Protein 1G5B (pdb70)

CATH classification: 3.60.21.10

GO terms:
  GO:0005515 protein binding (F, IPI)

Secondary structure (DSSP, 8-state):
--SEEEEEGGG-S-EEEE---TT-HHHHHHHHHHHT--TTT-EEEE-S--SSSSS-HHHHHGGGGSTTEEE---HHHHHHHHHHSTT---HHHHTTTGGGGGGS-HHHHHHHHHHHHHHTT--SEEEEEETTEEEEE-SS---SSB--TT----HHHHHH--HHHHHHHTT-----BTSSEEEE-SS--SS-EEETTEEE----HHHHS---EEEEE--/--SEEEEEGGG-S-EEEE---TT-HHHHHHHHHHHT--TTT-EEEE-S--SSSSS-HHHHHGGGGSTTEEE---HHHHHHHHHTSSS--HHHHHHTTGGGGGGS-HHHHHHHHHHHHHHTT--SEEEEE-SS-EEEEESS---SSB--TT----HHHHHH--HHHHHHHTT-----BTSSEEEE-SS--SS-EEETTEEE----HHHHS---EEEEES---/--SEEEEEGGG-S-EEEE---TT-HHHHHHHHHHTT--TTT-EEEE-S--SSSSS-HHHHHGGGGSTTEEE---HHHHHHHHHTSTTS-HHHHHTTTGGGGGG--HHHHHHHHHHHHHHTT--SEEEEE-SS-EEEEESS---SSB--TT----HHHHHH--HHHHHHHTT-----BTSSEEEE-SS--SS-EEETTEEE----HHHHS---EEEEESTT-

Organism: Escherichia phage lambda (NCBI:txid2681611)

Sequence (661 aa):
MRYYEKIDGSKYRNIWVVGDLHGCYTNLMNKLDTIGFDNKKDLLISVGDLVDRGAENVECLELITFPWFRAVRGNHEQMMIDGLSERGNVNHWLLNGGGWFFNLDYDKEILAKALAHKADELPLIIELVSKDKKYVICHADYPFDEYEFGKPVDHQQVIWNRERISNSQNGIVKEIKGADTFIFGHTPAVKPLKFANQMYIDTGAVFCGNLTLIQVQGAMRYYEKIDGSKYRNIWVVGDLHGCYTNLMNKLDTIGFDNKKDLLISVGDLVDRGAENVECLELITFPWFRAVRGNHEQMMIDGLSERGNVNHWLLNGGGWFFNLDYDKEILAKALAHKADELPLIIELVSKDKKYVICHADYPFDEYEFGKPVDHQQVIWNRERISNSQNGIVKEIKGADTFIFGHTPAVKPLKFANQMYIDTGAVFCGNLTLIQVQGAGAMRYYEKIDGSKYRNIWVVGDLHGCYTNLMNKLDTIGFDNKKDLLISVGDLVDRGAENVECLELITFPWFRAVRGNHEQMMIDGLSERGNVNHWLLNGGGWFFNLDYDKEILAKALAHKADELPLIIELVSKDKKYVICHADYPFDEYEFGKPVDHQQVIWNRERISNSQNGIVKEIKGADTFIFGHTPAVKPLKFANQMYIDTGAVFCGNLTLIQVQGAGA

B-factor: mean 42.73, std 15.5, range [17.34, 100.6]

Structure (mmCIF, N/CA/C/O backbone):
data_1G5B
#
_entry.id   1G5B
#
_cell.length_a   160.400
_cell.length_b   177.300
_cell.length_c   79.100
_cell.angle_alpha   90.00
_cell.angle_beta   90.00
_cell.angle_gamma   90.00
#
_symmetry.space_group_name_H-M   'C 2 2 21'
#
loop_
_entity.id
_entity.type
_entity.pdbx_description
1 polymer 'SERINE/THREONINE PROTEIN PHOSPHATASE'
2 non-polymer 'MANGANESE (II) ION'
3 non-polymer 'MERCURY (II) ION'
4 non-polymer 'SULFATE ION'
5 water water
#
loop_
_atom_site.group_PDB
_atom_site.id
_atom_site.type_symbol
_atom_site.label_atom_id
_atom_site.label_alt_id
_atom_site.label_comp_id
_atom_site.label_asym_id
_atom_site.label_entity_id
_atom_site.label_seq_id
_atom_site.pdbx_PDB_ins_code
_atom_site.Cartn_x
_atom_site.Cartn_y
_atom_site.Cartn_z
_atom_site.occupancy
_atom_site.B_iso_or_equiv
_atom_site.auth_seq_id
_atom_site.auth_comp_id
_atom_site.auth_asym_id
_atom_site.auth_atom_id
_atom_site.pdbx_PDB_model_num
ATOM 1 N N . MET A 1 1 ? 50.625 36.142 16.887 1.00 49.33 1 MET A N 1
ATOM 2 C CA . MET A 1 1 ? 51.549 37.260 17.228 1.00 45.64 1 MET A CA 1
ATOM 3 C C . MET A 1 1 ? 51.931 37.207 18.697 1.00 42.39 1 MET A C 1
ATOM 4 O O . MET A 1 1 ? 51.306 36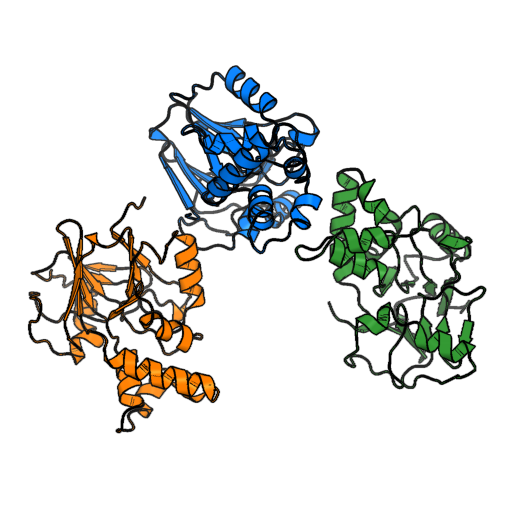.509 19.483 1.00 41.52 1 MET A O 1
ATOM 9 N N . ARG A 1 2 ? 52.961 37.956 19.058 1.00 42.45 2 ARG A N 1
ATOM 10 C CA . ARG A 1 2 ? 53.422 38.016 20.435 1.00 41.53 2 ARG A CA 1
ATOM 11 C C . ARG A 1 2 ? 53.239 39.436 20.960 1.00 36.72 2 ARG A C 1
ATOM 12 O O . ARG A 1 2 ? 53.511 40.407 20.257 1.00 37.73 2 ARG A O 1
ATOM 20 N N . TYR A 1 3 ? 52.769 39.549 22.195 1.00 33.55 3 TYR A N 1
ATOM 21 C CA . TYR A 1 3 ? 52.528 40.846 22.813 1.00 32.84 3 TYR A CA 1
ATOM 22 C C . TYR A 1 3 ? 53.776 41.708 22.904 1.00 36.27 3 TYR A C 1
ATOM 23 O O . TYR A 1 3 ? 53.745 42.905 22.593 1.00 36.27 3 TYR A O 1
ATOM 32 N N . TYR A 1 4 ? 54.874 41.103 23.341 1.00 32.08 4 TYR A N 1
ATOM 33 C CA . TYR A 1 4 ? 56.124 41.833 23.470 1.00 32.03 4 TYR A CA 1
ATOM 34 C C . TYR A 1 4 ? 57.084 41.421 22.371 1.00 34.02 4 TYR A C 1
ATOM 35 O O . TYR A 1 4 ? 57.070 40.282 21.914 1.00 37.91 4 TYR A O 1
ATOM 44 N N . GLU A 1 5 ? 57.926 42.359 21.961 1.00 39.77 5 GLU A N 1
ATOM 45 C CA . GLU A 1 5 ? 58.912 42.114 20.920 1.00 41.91 5 GLU A CA 1
ATOM 46 C C . GLU A 1 5 ? 60.159 42.899 21.297 1.00 42.89 5 GLU A C 1
ATOM 47 O O . GLU A 1 5 ? 60.087 44.101 21.577 1.00 41.89 5 GLU A O 1
ATOM 53 N N . LYS A 1 6 ? 61.300 42.218 21.322 1.00 37.28 6 LYS A N 1
ATOM 54 C CA . LYS A 1 6 ? 62.551 42.873 21.666 1.00 36.75 6 LYS A CA 1
ATOM 55 C C . LYS A 1 6 ? 63.308 43.270 20.417 1.00 36.21 6 LYS A C 1
ATOM 56 O O . LYS A 1 6 ? 63.274 42.568 19.411 1.00 37.19 6 LYS A O 1
ATOM 62 N N . ILE A 1 7 ? 63.986 44.407 20.486 1.00 40.11 7 ILE A N 1
ATOM 63 C CA . ILE A 1 7 ? 64.794 44.878 19.371 1.00 43.47 7 ILE A CA 1
ATOM 64 C C . ILE A 1 7 ? 66.188 45.208 19.893 1.00 44.80 7 ILE A C 1
ATOM 65 O O . ILE A 1 7 ? 66.344 45.973 20.850 1.00 43.75 7 ILE A O 1
ATOM 70 N N . ASP A 1 8 ? 67.196 44.611 19.264 1.00 50.44 8 ASP A N 1
ATOM 71 C CA . ASP A 1 8 ? 68.587 44.832 19.643 1.00 51.18 8 ASP A CA 1
ATOM 72 C C . ASP A 1 8 ? 69.111 46.055 18.892 1.00 49.77 8 ASP A C 1
ATOM 73 O O . ASP A 1 8 ? 69.465 45.968 17.716 1.00 46.48 8 ASP A O 1
ATOM 78 N N . GLY A 1 9 ? 69.162 47.188 19.584 1.00 49.63 9 GLY A N 1
ATOM 79 C CA . GLY A 1 9 ? 69.618 48.419 18.966 1.00 53.21 9 GLY A CA 1
ATOM 80 C C . GLY A 1 9 ? 71.007 48.398 18.357 1.00 56.22 9 GLY A C 1
ATOM 81 O O . GLY A 1 9 ? 71.283 49.151 17.421 1.00 54.27 9 GLY A O 1
ATOM 82 N N . SER A 1 10 ? 71.886 47.545 18.874 1.00 63.28 10 SER A N 1
ATOM 83 C CA . SER A 1 10 ? 73.252 47.473 18.363 1.00 64.49 10 SER A CA 1
ATOM 84 C C . SER A 1 10 ? 73.304 46.978 16.926 1.00 62.87 10 SER A C 1
ATOM 85 O O . SER A 1 10 ? 74.363 46.979 16.306 1.00 65.09 10 SER A O 1
ATOM 88 N N . LYS A 1 11 ? 72.161 46.557 16.396 1.00 55.16 11 LYS A N 1
ATOM 89 C CA . LYS A 1 11 ? 72.102 46.065 15.026 1.00 54.26 11 LYS A CA 1
ATOM 90 C C . LYS A 1 11 ? 71.846 47.163 14.000 1.00 51.96 11 LYS A C 1
ATOM 91 O O . LYS A 1 11 ? 71.798 46.896 12.798 1.00 50.02 11 LYS A O 1
ATOM 97 N N . TYR A 1 12 ? 71.682 48.395 14.470 1.00 55.95 12 TYR A N 1
ATOM 98 C CA . TYR A 1 12 ? 71.430 49.517 13.569 1.00 55.36 12 TYR A CA 1
ATOM 99 C C . TYR A 1 12 ? 72.269 50.714 13.959 1.00 54.82 12 TYR A C 1
ATOM 100 O O . TYR A 1 12 ? 72.777 50.791 15.077 1.00 56.03 12 TYR A O 1
ATOM 109 N N . ARG A 1 13 ? 72.394 51.654 13.029 1.00 52.58 13 ARG A N 1
ATOM 110 C CA . ARG A 1 13 ? 73.150 52.874 13.264 1.00 50.87 13 ARG A CA 1
ATOM 111 C C . ARG A 1 13 ? 72.254 53.813 14.070 1.00 51.60 13 ARG A C 1
ATOM 112 O O . ARG A 1 13 ? 72.364 53.899 15.295 1.00 52.54 13 ARG A O 1
ATOM 120 N N . ASN A 1 14 ? 71.356 54.508 13.375 1.00 54.33 14 ASN A N 1
ATOM 121 C CA . ASN A 1 14 ? 70.434 55.432 14.029 1.00 54.10 14 ASN A CA 1
ATOM 122 C C . ASN A 1 14 ? 69.050 54.812 14.198 1.00 51.99 14 ASN A C 1
ATOM 123 O O . ASN A 1 14 ? 68.596 54.034 13.356 1.00 48.97 14 ASN A O 1
ATOM 128 N N . ILE A 1 15 ? 68.385 55.161 15.292 1.00 47.65 15 ILE A N 1
ATOM 129 C CA . ILE A 1 15 ? 67.045 54.660 15.553 1.00 47.15 15 ILE A CA 1
ATOM 130 C C . ILE A 1 15 ? 66.134 55.822 15.940 1.00 44.33 15 ILE A C 1
ATOM 131 O O . ILE A 1 15 ? 66.477 56.635 16.795 1.00 39.98 15 ILE A O 1
ATOM 136 N N . TRP A 1 16 ? 64.979 55.897 15.287 1.00 48.62 16 TRP A N 1
ATOM 137 C CA . TRP A 1 16 ? 64.005 56.951 15.551 1.00 47.40 16 TRP A CA 1
ATOM 138 C C . TRP A 1 16 ? 62.643 56.358 15.899 1.00 44.55 16 TRP A C 1
ATOM 139 O O . TRP A 1 16 ? 62.354 55.208 15.569 1.00 44.37 16 TRP A O 1
ATOM 150 N N . VAL A 1 17 ? 61.810 57.157 16.557 1.00 37.17 17 VAL A N 1
ATOM 151 C CA . VAL A 1 17 ? 60.462 56.742 16.918 1.00 37.74 17 VAL A CA 1
ATOM 152 C C . VAL A 1 17 ? 59.521 57.850 16.443 1.00 39.33 17 VAL A C 1
ATOM 153 O O . VAL A 1 17 ? 59.724 59.026 16.755 1.00 41.60 17 VAL A O 1
ATOM 157 N N . VAL A 1 18 ? 58.500 57.476 15.682 1.00 38.26 18 VAL A N 1
ATOM 158 C CA . VAL A 1 18 ? 57.548 58.447 15.154 1.00 33.98 18 VAL A CA 1
ATOM 159 C C . VAL A 1 18 ? 56.165 58.303 15.795 1.00 34.46 18 VAL A C 1
ATOM 160 O O . VAL A 1 18 ? 55.745 57.197 16.142 1.00 34.20 18 VAL A O 1
ATOM 164 N N . GLY A 1 19 ? 55.468 59.429 15.954 1.00 35.87 19 GLY A N 1
ATOM 165 C CA . GLY A 1 19 ? 54.133 59.415 16.531 1.00 32.96 19 GLY A CA 1
ATOM 166 C C . GLY A 1 19 ? 53.067 58.975 15.532 1.00 30.96 19 GLY A C 1
ATOM 167 O O . GLY A 1 19 ? 53.385 58.583 14.408 1.00 31.04 19 GLY A O 1
ATOM 168 N N . ASP A 1 20 ? 51.802 59.047 15.940 1.00 30.63 20 ASP A N 1
ATOM 169 C CA . ASP A 1 20 ? 50.669 58.641 15.105 1.00 32.21 20 ASP A CA 1
ATOM 170 C C . ASP A 1 20 ? 50.760 59.182 13.684 1.00 31.63 20 ASP A C 1
ATOM 171 O O . ASP A 1 20 ? 50.886 60.387 13.478 1.00 32.91 20 ASP A O 1
ATOM 176 N N . LEU A 1 21 ? 50.696 58.282 12.706 1.00 32.75 21 LEU A N 1
ATOM 177 C CA . LEU A 1 21 ? 50.799 58.666 11.300 1.00 35.17 21 LEU A CA 1
ATOM 178 C C . LEU A 1 21 ? 49.484 58.972 10.587 1.00 34.72 21 LEU A C 1
ATOM 179 O O . LEU A 1 21 ? 49.420 59.900 9.781 1.00 35.64 21 LEU A O 1
ATOM 184 N N . HIS A 1 22 ? 48.451 58.185 10.870 1.00 31.29 22 HIS A N 1
ATOM 185 C CA . HIS A 1 22 ? 47.136 58.370 10.260 1.00 30.56 22 HIS A CA 1
ATOM 186 C C . HIS A 1 22 ? 47.189 58.806 8.799 1.00 33.53 22 HIS A C 1
ATOM 187 O O . HIS A 1 22 ? 46.718 59.892 8.449 1.00 30.88 22 HIS A O 1
ATOM 194 N N . GLY A 1 23 ? 47.773 57.955 7.957 1.00 32.22 23 GLY A N 1
ATOM 195 C CA . GLY A 1 23 ? 47.859 58.235 6.536 1.00 32.83 23 GLY A CA 1
ATOM 196 C C . GLY A 1 23 ? 48.719 59.406 6.098 1.00 35.00 23 GLY A C 1
ATOM 197 O O . GLY A 1 23 ? 48.587 59.873 4.966 1.00 34.76 23 GLY A O 1
ATOM 198 N N . CYS A 1 24 ? 49.594 59.894 6.971 1.00 37.12 24 CYS A N 1
ATOM 199 C CA . CYS A 1 24 ? 50.457 61.012 6.597 1.00 38.16 24 CYS A CA 1
ATOM 200 C C . CYS A 1 24 ? 51.797 60.491 6.060 1.00 39.10 24 CYS A C 1
ATOM 201 O O . CYS A 1 24 ? 52.869 60.819 6.571 1.00 36.36 24 CYS A O 1
ATOM 204 N N . TYR A 1 25 ? 51.704 59.678 5.010 1.00 37.85 25 TYR A N 1
ATOM 205 C CA . TYR A 1 25 ? 52.856 59.055 4.363 1.00 37.66 25 TYR A CA 1
ATOM 206 C C . TYR A 1 25 ? 53.855 60.044 3.764 1.00 40.87 25 TYR A C 1
ATOM 207 O O . TYR A 1 25 ? 55.046 59.989 4.067 1.00 39.59 25 TYR A O 1
ATOM 216 N N . THR A 1 26 ? 53.374 60.937 2.904 1.00 39.91 26 THR A N 1
ATOM 217 C CA . THR A 1 26 ? 54.248 61.918 2.274 1.00 41.12 26 THR A CA 1
ATOM 218 C C . THR A 1 26 ? 54.998 62.743 3.319 1.00 41.32 26 THR A C 1
ATOM 219 O O . THR A 1 26 ? 56.191 63.018 3.166 1.00 40.23 26 THR A O 1
ATOM 223 N N . ASN A 1 27 ? 54.295 63.125 4.382 1.00 40.43 27 ASN A N 1
ATOM 224 C CA . ASN A 1 27 ? 54.883 63.909 5.467 1.00 37.58 27 ASN A CA 1
ATOM 225 C C . ASN A 1 27 ? 56.074 63.133 6.045 1.00 40.87 27 ASN A C 1
ATOM 226 O O . ASN A 1 27 ? 57.156 63.688 6.235 1.00 37.22 27 ASN A O 1
ATOM 231 N N . LEU A 1 28 ? 55.861 61.843 6.306 1.00 39.56 28 LEU A N 1
ATOM 232 C CA . LEU A 1 28 ? 56.893 60.970 6.871 1.00 41.79 28 LEU A CA 1
ATOM 233 C C . LEU A 1 28 ? 58.108 60.857 5.956 1.00 40.33 28 LEU A C 1
ATOM 234 O O . LEU A 1 28 ? 59.235 61.108 6.373 1.00 39.79 28 LEU A O 1
ATOM 239 N N . MET A 1 29 ? 57.871 60.465 4.711 1.00 39.15 29 MET A N 1
ATOM 240 C CA . MET A 1 29 ? 58.953 60.296 3.757 1.00 44.88 29 MET A CA 1
ATOM 241 C C . MET A 1 29 ? 59.836 61.534 3.624 1.00 46.56 29 MET A C 1
ATOM 242 O O . MET A 1 29 ? 61.059 61.416 3.535 1.00 47.80 29 MET A O 1
ATOM 247 N N . ASN A 1 30 ? 59.233 62.717 3.624 1.00 44.53 30 ASN A N 1
ATOM 248 C CA . ASN A 1 30 ? 60.020 63.940 3.513 1.00 49.70 30 ASN A CA 1
ATOM 249 C C . ASN A 1 30 ? 60.874 64.137 4.756 1.00 49.32 30 ASN A C 1
ATOM 250 O O . ASN A 1 30 ? 62.008 64.601 4.665 1.00 50.46 30 ASN A O 1
ATOM 255 N N . LYS A 1 31 ? 60.327 63.784 5.915 1.00 51.15 31 LYS A N 1
ATOM 256 C CA . LYS A 1 31 ? 61.053 63.917 7.172 1.00 52.45 31 LYS A CA 1
ATOM 257 C C . LYS A 1 31 ? 62.277 63.013 7.148 1.00 53.06 31 LYS A C 1
ATOM 258 O O . LYS A 1 31 ? 63.393 63.467 7.394 1.00 53.52 31 LYS A O 1
ATOM 264 N N . LEU A 1 32 ? 62.065 61.734 6.850 1.00 55.33 32 LEU A N 1
ATOM 265 C CA . LEU A 1 32 ? 63.166 60.774 6.796 1.00 56.97 32 LEU A CA 1
ATOM 266 C C . LEU A 1 32 ? 64.261 61.283 5.868 1.00 59.34 32 LEU A C 1
ATOM 267 O O . LEU A 1 32 ? 65.450 61.198 6.175 1.00 58.36 32 LEU A O 1
ATOM 272 N N . ASP A 1 33 ? 63.840 61.811 4.726 1.00 61.52 33 ASP A N 1
ATOM 273 C CA . ASP A 1 33 ? 64.759 62.340 3.735 1.00 63.79 33 ASP A CA 1
ATOM 274 C C . ASP A 1 33 ? 65.501 63.541 4.313 1.00 62.20 33 ASP A C 1
ATOM 275 O O . ASP A 1 33 ? 66.690 63.727 4.068 1.00 62.19 33 ASP A O 1
ATOM 280 N N . THR A 1 34 ? 64.788 64.341 5.096 1.00 58.53 34 THR A N 1
ATOM 281 C CA . THR A 1 34 ? 65.351 65.531 5.718 1.00 57.87 34 THR A CA 1
ATOM 282 C C . THR A 1 34 ? 66.345 65.215 6.833 1.00 58.10 34 THR A C 1
ATOM 283 O O . THR A 1 34 ? 67.317 65.946 7.025 1.00 61.58 34 THR A O 1
ATOM 287 N N . ILE A 1 35 ? 66.107 64.135 7.570 1.00 53.64 35 ILE A N 1
ATOM 288 C CA . ILE A 1 35 ? 67.001 63.771 8.663 1.00 52.62 35 ILE A CA 1
ATOM 289 C C . ILE A 1 35 ? 68.140 62.855 8.218 1.00 53.77 35 ILE A C 1
ATOM 290 O O . ILE A 1 35 ? 68.979 62.458 9.027 1.00 54.44 35 ILE A O 1
ATOM 295 N N . GLY A 1 36 ? 68.167 62.525 6.932 1.00 56.03 36 GLY A N 1
ATOM 296 C CA . GLY A 1 36 ? 69.220 61.674 6.410 1.00 55.70 36 GLY A CA 1
ATOM 297 C C . GLY A 1 36 ? 69.045 60.200 6.718 1.00 57.19 36 GLY A C 1
ATOM 298 O O . GLY A 1 36 ? 70.009 59.431 6.701 1.00 55.57 36 GLY A O 1
ATOM 299 N N . PHE A 1 37 ? 67.812 59.799 6.997 1.00 48.53 37 PHE A N 1
ATOM 300 C CA . PHE A 1 37 ? 67.529 58.408 7.307 1.00 47.26 37 PHE A CA 1
ATOM 301 C C . PHE A 1 37 ? 67.972 57.481 6.174 1.00 47.31 37 PHE A C 1
ATOM 302 O O . PHE A 1 37 ? 67.661 57.709 5.006 1.00 48.20 37 PHE A O 1
ATOM 310 N N . ASP A 1 38 ? 68.714 56.439 6.532 1.00 48.95 38 ASP A N 1
ATOM 311 C CA . ASP A 1 38 ? 69.198 55.456 5.566 1.00 50.67 38 ASP A CA 1
ATOM 312 C C . ASP A 1 38 ? 68.557 54.120 5.941 1.00 50.05 38 ASP A C 1
ATOM 313 O O . ASP A 1 38 ? 68.913 53.522 6.956 1.00 50.73 38 ASP A O 1
ATOM 318 N N . ASN A 1 39 ? 67.618 53.655 5.124 1.00 52.36 39 ASN A N 1
ATOM 319 C CA . ASN A 1 39 ? 66.913 52.410 5.420 1.00 56.74 39 ASN A CA 1
ATOM 320 C C . ASN A 1 39 ? 67.781 51.161 5.362 1.00 58.05 39 ASN A C 1
ATOM 321 O O . ASN A 1 39 ? 67.332 50.064 5.702 1.00 57.26 39 ASN A O 1
ATOM 326 N N . LYS A 1 40 ? 69.024 51.326 4.932 1.00 64.71 40 LYS A N 1
ATOM 327 C CA . LYS A 1 40 ? 69.940 50.201 4.857 1.00 63.75 40 LYS A CA 1
ATOM 328 C C . LYS A 1 40 ? 70.760 50.131 6.139 1.00 62.46 40 LYS A C 1
ATOM 329 O O . LYS A 1 40 ? 71.455 49.151 6.383 1.00 65.01 40 LYS A O 1
ATOM 335 N N . LYS A 1 41 ? 70.665 51.169 6.962 1.00 54.20 41 LYS A N 1
ATOM 336 C CA . LYS A 1 41 ? 71.417 51.209 8.209 1.00 54.52 41 LYS A CA 1
ATOM 337 C C . LYS A 1 41 ? 70.557 51.540 9.425 1.00 53.90 41 LYS A C 1
ATOM 338 O O . LYS A 1 41 ? 70.705 50.926 10.484 1.00 53.69 41 LYS A O 1
ATOM 344 N N . ASP A 1 42 ? 69.659 52.510 9.271 1.00 50.64 42 ASP A N 1
ATOM 345 C CA . ASP A 1 42 ? 68.812 52.945 10.375 1.00 48.24 42 ASP A CA 1
ATOM 346 C C . ASP A 1 42 ? 67.522 52.159 10.588 1.00 44.94 42 ASP A C 1
ATOM 347 O O . ASP A 1 42 ? 67.144 51.315 9.779 1.00 42.20 42 ASP A O 1
ATOM 352 N N . LEU A 1 43 ? 66.852 52.457 11.697 1.00 46.32 43 LEU A N 1
ATOM 353 C CA . LEU A 1 43 ? 65.614 51.788 12.062 1.00 45.24 43 LEU A CA 1
ATOM 354 C C . LEU A 1 43 ? 64.580 52.809 12.536 1.00 44.40 43 LEU A C 1
ATOM 355 O O . LEU A 1 43 ? 64.902 53.726 13.292 1.00 43.05 43 LEU A O 1
ATOM 360 N N . LEU A 1 44 ? 63.341 52.645 12.078 1.00 41.94 44 LEU A N 1
ATOM 361 C CA . LEU A 1 44 ? 62.247 53.527 12.468 1.00 39.02 44 LEU A CA 1
ATOM 362 C C . LEU A 1 44 ? 61.204 52.727 13.242 1.00 37.73 44 LEU A C 1
ATOM 363 O O . LEU A 1 44 ? 60.672 51.734 12.738 1.00 39.35 44 LEU A O 1
ATOM 368 N N . ILE A 1 45 ? 60.929 53.155 14.468 1.00 36.82 45 ILE A N 1
ATOM 369 C CA . ILE A 1 45 ? 59.939 52.500 15.315 1.00 35.84 45 ILE A CA 1
ATOM 370 C C . ILE A 1 45 ? 58.683 53.381 15.359 1.00 37.08 45 ILE A C 1
ATOM 371 O O . ILE A 1 45 ? 58.768 54.599 15.532 1.00 34.17 45 ILE A O 1
ATOM 376 N N . SER A 1 46 ? 57.524 52.754 15.190 1.00 35.13 46 SER A N 1
ATOM 377 C CA . SER A 1 46 ? 56.250 53.467 15.179 1.00 35.37 46 SER A CA 1
ATOM 378 C C . SER A 1 46 ? 55.343 53.085 16.335 1.00 34.63 46 SER A C 1
ATOM 379 O O . SER A 1 46 ? 55.253 51.907 16.697 1.00 35.50 46 SER A O 1
ATOM 382 N N . VAL A 1 47 ? 54.659 54.084 16.894 1.00 35.12 47 VAL A N 1
ATOM 383 C CA . VAL A 1 47 ? 53.742 53.874 18.012 1.00 32.27 47 VAL A CA 1
ATOM 384 C C . VAL A 1 47 ? 52.377 53.363 17.552 1.00 32.69 47 VAL A C 1
ATOM 385 O O . VAL A 1 47 ? 51.478 53.152 18.365 1.00 32.89 47 VAL A O 1
ATOM 389 N N . GLY A 1 48 ? 52.214 53.162 16.252 1.00 32.59 48 GLY A N 1
ATOM 390 C CA . GLY A 1 48 ? 50.939 52.675 15.758 1.00 34.26 48 GLY A CA 1
ATOM 391 C C . GLY A 1 48 ? 50.015 53.772 15.248 1.00 33.74 48 GLY A C 1
ATOM 392 O O . GLY A 1 48 ? 50.415 54.938 15.159 1.00 30.69 48 GLY A O 1
ATOM 393 N N . ASP A 1 49 ? 48.771 53.399 14.942 1.00 32.78 49 ASP A N 1
ATOM 394 C CA . ASP A 1 49 ? 47.775 54.324 14.394 1.00 30.70 49 ASP A CA 1
ATOM 395 C C . ASP A 1 49 ? 48.294 54.826 13.055 1.00 30.96 49 ASP A C 1
ATOM 396 O O . ASP A 1 49 ? 48.462 56.029 12.825 1.00 32.90 49 ASP A O 1
ATOM 401 N N . LEU A 1 50 ? 48.550 53.866 12.175 1.00 27.79 50 LEU A N 1
ATOM 402 C CA . LEU A 1 50 ? 49.066 54.126 10.841 1.00 29.57 50 LEU A CA 1
ATOM 403 C C . LEU A 1 50 ? 47.973 54.564 9.871 1.00 30.10 50 LEU A C 1
ATOM 404 O O . LEU A 1 50 ? 48.250 55.256 8.887 1.00 27.35 50 LEU A O 1
ATOM 409 N N . VAL A 1 51 ? 46.735 54.160 10.151 1.00 25.10 51 VAL A N 1
ATOM 410 C CA . VAL A 1 51 ? 45.625 54.471 9.264 1.00 29.14 51 VAL A CA 1
ATOM 411 C C . VAL A 1 51 ? 44.456 55.239 9.881 1.00 28.84 51 VAL A C 1
ATOM 412 O O . VAL A 1 51 ? 44.424 55.494 11.089 1.00 26.45 51 VAL A O 1
ATOM 416 N N . ASP A 1 52 ? 43.507 55.602 9.015 1.00 32.29 52 ASP A N 1
ATOM 417 C CA . ASP A 1 52 ? 42.288 56.330 9.378 1.00 31.10 52 ASP A CA 1
ATOM 418 C C . ASP A 1 52 ? 42.434 57.850 9.436 1.00 33.28 52 ASP A C 1
ATOM 419 O O . ASP A 1 52 ? 43.485 58.373 9.821 1.00 30.70 52 ASP A O 1
ATOM 424 N N . ARG A 1 53 ? 41.353 58.540 9.061 1.00 33.61 53 ARG A N 1
ATOM 425 C CA . ARG A 1 53 ? 41.269 60.002 9.054 1.00 31.38 53 ARG A CA 1
ATOM 426 C C . ARG A 1 53 ? 42.149 60.696 8.011 1.00 35.10 53 ARG A C 1
ATOM 427 O O . ARG A 1 53 ? 41.746 61.711 7.430 1.00 35.08 53 ARG A O 1
ATOM 435 N N . GLY A 1 54 ? 43.343 60.152 7.785 1.00 31.90 54 GLY A N 1
ATOM 436 C CA . GLY A 1 54 ? 44.274 60.727 6.827 1.00 31.37 54 GLY A CA 1
ATOM 437 C C . GLY A 1 54 ? 44.028 60.333 5.383 1.00 33.47 54 GLY A C 1
ATOM 438 O O . GLY A 1 54 ? 43.039 59.673 5.070 1.00 37.18 54 GLY A O 1
ATOM 439 N N . ALA A 1 55 ? 44.946 60.712 4.499 1.00 35.34 55 ALA A N 1
ATOM 440 C CA . ALA A 1 55 ? 44.798 60.434 3.069 1.00 34.06 55 ALA A CA 1
ATOM 441 C C . ALA A 1 55 ? 45.527 59.220 2.482 1.00 33.79 55 ALA A C 1
ATOM 442 O O . ALA A 1 55 ? 44.943 58.465 1.709 1.00 38.43 55 ALA A O 1
ATOM 444 N N . GLU A 1 56 ? 46.792 59.027 2.840 1.00 36.73 56 GLU A N 1
ATOM 445 C CA . GLU A 1 56 ? 47.579 57.916 2.292 1.00 36.37 56 GLU A CA 1
ATOM 446 C C . GLU A 1 56 ? 47.662 56.736 3.262 1.00 35.54 56 GLU A C 1
ATOM 447 O O . GLU A 1 56 ? 48.736 56.386 3.753 1.00 33.44 56 GLU A O 1
ATOM 453 N N . ASN A 1 57 ? 46.515 56.113 3.501 1.00 32.36 57 ASN A N 1
ATOM 454 C CA . ASN A 1 57 ? 46.406 55.001 4.438 1.00 33.59 57 ASN A CA 1
ATOM 455 C C . ASN A 1 57 ? 47.092 53.713 4.011 1.00 32.90 57 ASN A C 1
ATOM 456 O O . ASN A 1 57 ? 47.817 53.108 4.798 1.00 32.22 57 ASN A O 1
ATOM 461 N N . VAL A 1 58 ? 46.859 53.282 2.778 1.00 32.23 58 VAL A N 1
ATOM 462 C CA . VAL A 1 58 ? 47.484 52.055 2.300 1.00 35.18 58 VAL A CA 1
ATOM 463 C C . VAL A 1 58 ? 49.002 52.213 2.284 1.00 35.93 58 VAL A C 1
ATOM 464 O O . VAL A 1 58 ? 49.731 51.290 2.649 1.00 35.94 58 VAL A O 1
ATOM 468 N N . GLU A 1 59 ? 49.475 53.387 1.877 1.00 38.24 59 GLU A N 1
ATOM 469 C CA . GLU A 1 59 ? 50.908 53.640 1.815 1.00 39.62 59 GLU A CA 1
ATOM 470 C C . GLU A 1 59 ? 51.549 53.573 3.193 1.00 40.70 59 GLU A C 1
ATOM 471 O O . GLU A 1 59 ? 52.671 53.085 3.336 1.00 41.75 59 GLU A O 1
ATOM 477 N N . CYS A 1 60 ? 50.836 54.053 4.208 1.00 34.43 60 CYS A N 1
ATOM 478 C CA . CYS A 1 60 ? 51.352 54.015 5.572 1.00 34.14 60 CYS A CA 1
ATOM 479 C C . CYS A 1 60 ? 51.285 52.604 6.155 1.00 34.43 60 CYS A C 1
ATOM 480 O O . CYS A 1 60 ? 52.228 52.147 6.801 1.00 33.17 60 CYS A O 1
ATOM 483 N N . LEU A 1 61 ? 50.170 51.915 5.931 1.00 33.61 61 LEU A N 1
ATOM 484 C CA . LEU A 1 61 ? 50.007 50.571 6.464 1.00 35.99 61 LEU A CA 1
ATOM 485 C C . LEU A 1 61 ? 51.056 49.635 5.875 1.00 37.97 61 LEU A C 1
ATOM 486 O O . LEU A 1 61 ? 51.556 48.739 6.553 1.00 37.93 61 LEU A O 1
ATOM 491 N N . GLU A 1 62 ? 51.393 49.866 4.611 1.00 36.02 62 GLU A N 1
ATOM 492 C CA . GLU A 1 62 ? 52.365 49.043 3.913 1.00 35.64 62 GLU A CA 1
ATOM 493 C C . GLU A 1 62 ? 53.767 49.111 4.523 1.00 35.03 62 GLU A C 1
ATOM 494 O O . GLU A 1 62 ? 54.571 48.206 4.329 1.00 36.90 62 GLU A O 1
ATOM 500 N N . LEU A 1 63 ? 54.059 50.176 5.262 1.00 36.13 63 LEU A N 1
ATOM 501 C CA . LEU A 1 63 ? 55.369 50.329 5.889 1.00 38.71 63 LEU A CA 1
ATOM 502 C C . LEU A 1 63 ? 55.736 49.159 6.802 1.00 40.33 63 LEU A C 1
ATOM 503 O O . LEU A 1 63 ? 56.917 48.913 7.063 1.00 42.17 63 LEU A O 1
ATOM 508 N N . ILE A 1 64 ? 54.734 48.439 7.291 1.00 38.49 64 ILE A N 1
ATOM 509 C CA . ILE A 1 64 ? 54.998 47.323 8.186 1.00 37.50 64 ILE A CA 1
ATOM 510 C C . ILE A 1 64 ? 55.629 46.144 7.458 1.00 40.24 64 ILE A C 1
ATOM 511 O O . ILE A 1 64 ? 56.060 45.181 8.089 1.00 38.59 64 ILE A O 1
ATOM 516 N N . THR A 1 65 ? 55.685 46.216 6.132 1.00 40.40 65 THR A N 1
ATOM 517 C CA . THR A 1 65 ? 56.291 45.137 5.362 1.00 43.72 65 THR A CA 1
ATOM 518 C C . THR A 1 65 ? 57.784 45.393 5.154 1.00 43.59 65 THR A C 1
ATOM 519 O O . THR A 1 65 ? 58.500 44.543 4.630 1.00 41.87 65 THR A O 1
ATOM 523 N N . PHE A 1 66 ? 58.253 46.564 5.570 1.00 41.03 66 PHE A N 1
ATOM 524 C CA . PHE A 1 66 ? 59.662 46.905 5.411 1.00 42.59 66 PHE A CA 1
ATOM 525 C C . PHE A 1 66 ? 60.472 46.621 6.673 1.00 43.90 66 PHE A C 1
ATOM 526 O O . PHE A 1 66 ? 60.081 46.998 7.779 1.00 43.46 66 PHE A O 1
ATOM 534 N N . PRO A 1 67 ? 61.628 45.955 6.516 1.00 45.18 67 PRO A N 1
ATOM 535 C CA . PRO A 1 67 ? 62.521 45.598 7.622 1.00 41.13 67 PRO A CA 1
ATOM 536 C C . PRO A 1 67 ? 62.885 46.774 8.517 1.00 38.61 67 PRO A C 1
ATOM 537 O O . PRO A 1 67 ? 62.915 46.646 9.739 1.00 42.11 67 PRO A O 1
ATOM 541 N N . TRP A 1 68 ? 63.158 47.922 7.905 1.00 38.61 68 TRP A N 1
ATOM 542 C CA . TRP A 1 68 ? 63.542 49.114 8.655 1.00 40.04 68 TRP A CA 1
ATOM 543 C C . TRP A 1 68 ? 62.413 49.791 9.435 1.00 39.62 68 TRP A C 1
ATOM 544 O O . TRP A 1 68 ? 62.664 50.723 10.205 1.00 38.95 68 TRP A O 1
ATOM 555 N N . PHE A 1 69 ? 61.179 49.326 9.239 1.00 42.21 69 PHE A N 1
ATOM 556 C CA . PHE A 1 69 ? 60.015 49.904 9.921 1.00 39.52 69 PHE A CA 1
ATOM 557 C C . PHE A 1 69 ? 59.463 48.921 10.945 1.00 38.15 69 PHE A C 1
ATOM 558 O O . PHE A 1 69 ? 58.950 47.863 10.588 1.00 36.20 69 PHE A O 1
ATOM 566 N N . ARG A 1 70 ? 59.556 49.279 12.217 1.00 36.47 70 ARG A N 1
ATOM 567 C CA . ARG A 1 70 ? 59.077 48.406 13.277 1.00 38.53 70 ARG A CA 1
ATOM 568 C C . ARG A 1 70 ? 57.970 49.100 14.059 1.00 38.28 70 ARG A C 1
ATOM 569 O O . ARG A 1 70 ? 58.219 50.048 14.808 1.00 37.17 70 ARG A O 1
ATOM 577 N N . ALA A 1 71 ? 56.745 48.619 13.895 1.00 32.73 71 ALA A N 1
ATOM 578 C CA . ALA A 1 71 ? 55.625 49.239 14.575 1.00 32.74 71 ALA A CA 1
ATOM 579 C C . ALA A 1 71 ? 54.940 48.376 15.599 1.00 31.99 71 ALA A C 1
ATOM 580 O O . ALA A 1 71 ? 55.020 47.148 15.585 1.00 32.89 71 ALA A O 1
ATOM 582 N N . VAL A 1 72 ? 54.262 49.056 16.504 1.00 32.41 72 VAL A N 1
ATOM 583 C CA . VAL A 1 72 ? 53.475 48.399 17.516 1.00 33.22 72 VAL A CA 1
ATOM 584 C C . VAL A 1 72 ? 52.053 48.734 17.033 1.00 33.59 72 VAL A C 1
ATOM 585 O O . VAL A 1 72 ? 51.847 49.784 16.426 1.00 29.50 72 VAL A O 1
ATOM 589 N N . ARG A 1 73 ? 51.082 47.853 17.256 1.00 32.35 73 ARG A N 1
ATOM 590 C CA . ARG A 1 73 ? 49.727 48.136 16.798 1.00 32.83 73 ARG A CA 1
ATOM 591 C C . ARG A 1 73 ? 49.054 49.219 17.638 1.00 35.53 73 ARG A C 1
ATOM 592 O O . ARG A 1 73 ? 49.289 49.318 18.848 1.00 35.97 73 ARG A O 1
ATOM 600 N N . GLY A 1 74 ? 48.225 50.032 16.984 1.00 33.25 74 GLY A N 1
ATOM 601 C CA . GLY A 1 74 ? 47.498 51.085 17.675 1.00 30.08 74 GLY A CA 1
ATOM 602 C C . GLY A 1 74 ? 46.032 50.692 17.767 1.00 29.56 74 GLY A C 1
ATOM 603 O O . GLY A 1 74 ? 45.645 49.671 17.203 1.00 29.28 74 GLY A O 1
ATOM 604 N N . ASN A 1 75 ? 45.206 51.472 18.467 1.00 30.71 75 ASN A N 1
ATOM 605 C CA . ASN A 1 75 ? 43.796 51.112 18.558 1.00 26.89 75 ASN A CA 1
ATOM 606 C C . ASN A 1 75 ? 43.112 51.181 17.188 1.00 27.85 75 ASN A C 1
ATOM 607 O O . ASN A 1 75 ? 42.123 50.493 16.944 1.00 29.59 75 ASN A O 1
ATOM 612 N N . HIS A 1 76 ? 43.656 51.977 16.275 1.00 26.83 76 HIS A N 1
ATOM 613 C CA . HIS A 1 76 ? 43.068 52.062 14.951 1.00 28.60 76 HIS A CA 1
ATOM 614 C C . HIS A 1 76 ? 43.361 50.785 14.166 1.00 29.53 76 HIS A C 1
ATOM 615 O O . HIS A 1 76 ? 42.502 50.301 13.434 1.00 29.88 76 HIS A O 1
ATOM 622 N N . GLU A 1 77 ? 44.558 50.221 14.318 1.00 26.42 77 GLU A N 1
ATOM 623 C CA . GLU A 1 77 ? 44.855 48.969 13.621 1.00 29.04 77 GLU A CA 1
ATOM 624 C C . GLU A 1 77 ? 43.897 47.901 14.151 1.00 28.42 77 GLU A C 1
ATOM 625 O O . GLU A 1 77 ? 43.365 47.088 13.392 1.00 28.99 77 GLU A O 1
ATOM 631 N N . GLN A 1 78 ? 43.671 47.913 15.461 1.00 27.94 78 GLN A N 1
ATOM 632 C CA . GLN A 1 78 ? 42.779 46.928 16.064 1.00 30.86 78 GLN A CA 1
ATOM 633 C C . GLN A 1 78 ? 41.350 47.075 15.546 1.00 30.36 78 GLN A C 1
ATOM 634 O O . GLN A 1 78 ? 40.687 46.075 15.259 1.00 31.33 78 GLN A O 1
ATOM 640 N N . MET A 1 79 ? 40.866 48.311 15.432 1.00 27.12 79 MET A N 1
ATOM 641 C CA . MET A 1 79 ? 39.503 48.527 14.938 1.00 26.77 79 MET A CA 1
ATOM 642 C C . MET A 1 79 ? 39.383 48.066 13.491 1.00 26.95 79 MET A C 1
ATOM 643 O O . MET A 1 79 ? 38.352 47.523 13.088 1.00 28.77 79 MET A O 1
ATOM 648 N N . MET A 1 80 ? 40.433 48.287 12.707 1.00 24.30 80 MET A N 1
ATOM 649 C CA . MET A 1 80 ? 40.430 47.861 11.316 1.00 25.51 80 MET A CA 1
ATOM 650 C C . MET A 1 80 ? 40.393 46.334 11.271 1.00 27.39 80 MET A C 1
ATOM 651 O O . MET A 1 80 ? 39.568 45.737 10.581 1.00 28.04 80 MET A O 1
ATOM 656 N N . ILE A 1 81 ? 41.289 45.703 12.020 1.00 30.13 81 ILE A N 1
ATOM 657 C CA . ILE A 1 81 ? 41.345 44.249 12.061 1.00 31.06 81 ILE A CA 1
ATOM 658 C C . ILE A 1 81 ? 40.006 43.662 12.521 1.00 31.80 81 ILE A C 1
ATOM 659 O O . ILE A 1 81 ? 39.449 42.795 11.853 1.00 32.79 81 ILE A O 1
ATOM 664 N N . ASP A 1 82 ? 39.472 44.140 13.641 1.00 29.76 82 ASP A N 1
ATOM 665 C CA . ASP A 1 82 ? 38.196 43.609 14.121 1.00 33.00 82 ASP A CA 1
ATOM 666 C C . ASP A 1 82 ? 37.093 43.870 13.112 1.00 34.40 82 ASP A C 1
ATOM 667 O O . ASP A 1 82 ? 36.236 43.018 12.878 1.00 33.41 82 ASP A O 1
ATOM 672 N N . GLY A 1 83 ? 37.120 45.054 12.511 1.00 36.17 83 GLY A N 1
ATOM 673 C CA . GLY A 1 83 ? 36.100 45.408 11.543 1.00 38.62 83 GLY A CA 1
ATOM 674 C C . GLY A 1 83 ? 36.093 44.502 10.330 1.00 42.15 83 GLY A C 1
ATOM 675 O O . GLY A 1 83 ? 35.030 44.137 9.825 1.00 42.73 83 GLY A O 1
ATOM 676 N N . LEU A 1 84 ? 37.278 44.141 9.852 1.00 37.65 84 LEU A N 1
ATO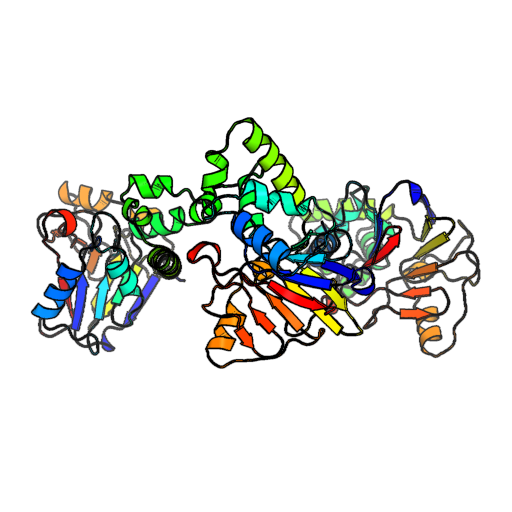M 677 C CA . LEU A 1 84 ? 37.383 43.275 8.689 1.00 36.09 84 LEU A CA 1
ATOM 678 C C . LEU A 1 84 ? 37.243 41.804 9.060 1.00 38.03 84 LEU A C 1
ATOM 679 O O . LEU A 1 84 ? 37.112 40.959 8.181 1.00 40.51 84 LEU A O 1
ATOM 684 N N . SER A 1 85 ? 37.259 41.497 10.353 1.00 34.13 85 SER A N 1
ATOM 685 C CA . SER A 1 85 ? 37.152 40.106 10.786 1.00 43.67 85 SER A CA 1
ATOM 686 C C . SER A 1 85 ? 35.812 39.500 10.383 1.00 47.87 85 SER A C 1
ATOM 687 O O . SER A 1 85 ? 34.779 40.167 10.399 1.00 47.71 85 SER A O 1
ATOM 690 N N . GLU A 1 86 ? 35.849 38.221 10.029 1.00 71.72 86 GLU A N 1
ATOM 691 C CA . GLU A 1 86 ? 34.672 37.480 9.591 1.00 80.19 86 GLU A CA 1
ATOM 692 C C . GLU A 1 86 ? 33.415 37.730 10.427 1.00 81.64 86 GLU A C 1
ATOM 693 O O . GLU A 1 86 ? 32.302 37.733 9.900 1.00 81.97 86 GLU A O 1
ATOM 699 N N . ARG A 1 87 ? 33.592 37.941 11.727 1.00 76.99 87 ARG A N 1
ATOM 700 C CA . ARG A 1 87 ? 32.461 38.185 12.618 1.00 78.39 87 ARG A CA 1
ATOM 701 C C . ARG A 1 87 ? 32.579 39.572 13.247 1.00 75.77 87 ARG A C 1
ATOM 702 O O . ARG A 1 87 ? 32.015 39.832 14.312 1.00 76.17 87 ARG A O 1
ATOM 710 N N . GLY A 1 88 ? 33.305 40.461 12.574 1.00 67.30 88 GLY A N 1
ATOM 711 C CA . GLY A 1 88 ? 33.509 41.801 13.092 1.00 62.35 88 GLY A CA 1
ATOM 712 C C . GLY A 1 88 ? 32.499 42.848 12.667 1.00 55.28 88 GLY A C 1
ATOM 713 O O . GLY A 1 88 ? 31.807 42.700 11.660 1.00 54.60 88 GLY A O 1
ATOM 714 N N . ASN A 1 89 ? 32.433 43.921 13.449 1.00 50.05 89 ASN A N 1
ATOM 715 C CA . ASN A 1 89 ? 31.519 45.026 13.192 1.00 43.11 89 ASN A CA 1
ATOM 716 C C . ASN A 1 89 ? 32.340 46.273 12.845 1.00 39.41 89 ASN A C 1
ATOM 717 O O . ASN A 1 89 ? 33.173 46.722 13.636 1.00 40.05 89 ASN A O 1
ATOM 722 N N . VAL A 1 90 ? 32.105 46.818 11.655 1.00 30.18 90 VAL A N 1
ATOM 723 C CA . VAL A 1 90 ? 32.826 47.995 11.185 1.00 34.48 90 VAL A CA 1
ATOM 724 C C . VAL A 1 90 ? 32.375 49.321 11.801 1.00 36.43 90 VAL A C 1
ATOM 725 O O . VAL A 1 90 ? 33.065 50.338 11.665 1.00 33.28 90 VAL A O 1
ATOM 729 N N . ASN A 1 91 ? 31.225 49.303 12.473 1.00 42.31 91 ASN A N 1
ATOM 730 C CA . ASN A 1 91 ? 30.652 50.498 13.103 1.00 41.05 91 ASN A CA 1
ATOM 731 C C . ASN A 1 91 ? 31.703 51.387 13.762 1.00 37.54 91 ASN A C 1
ATOM 732 O O . ASN A 1 91 ? 31.939 52.523 13.350 1.00 34.82 91 ASN A O 1
ATOM 737 N N . HIS A 1 92 ? 32.325 50.844 14.797 1.00 35.72 92 HIS A N 1
ATOM 738 C CA . HIS A 1 92 ? 33.344 51.538 15.561 1.00 32.19 92 HIS A CA 1
ATOM 739 C C . HIS A 1 92 ? 34.452 52.080 14.673 1.00 32.16 92 HIS A C 1
ATOM 740 O O . HIS A 1 92 ? 34.902 53.217 14.840 1.00 30.50 92 HIS A O 1
ATOM 747 N N . TRP A 1 93 ? 34.902 51.256 13.734 1.00 30.75 93 TRP A N 1
ATOM 748 C CA . TRP A 1 93 ? 35.967 51.656 12.825 1.00 29.62 93 TRP A CA 1
ATOM 749 C C . TRP A 1 93 ? 35.534 52.834 11.945 1.00 25.13 93 TRP A C 1
ATOM 750 O O . TRP A 1 93 ? 36.281 53.798 11.782 1.00 23.31 93 TRP A O 1
ATOM 761 N N . LEU A 1 94 ? 34.329 52.765 11.391 1.00 24.17 94 LEU A N 1
ATOM 762 C CA . LEU A 1 94 ? 33.832 53.858 10.554 1.00 28.55 94 LEU A CA 1
ATOM 763 C C . LEU A 1 94 ? 33.665 55.148 11.363 1.00 28.90 94 LEU A C 1
ATOM 764 O O . LEU A 1 94 ? 33.847 56.240 10.836 1.00 28.52 94 LEU A O 1
ATOM 769 N N . LEU A 1 95 ? 33.326 55.011 12.644 1.00 27.19 95 LEU A N 1
ATOM 770 C CA . LEU A 1 95 ? 33.156 56.162 13.527 1.00 29.49 95 LEU A CA 1
ATOM 771 C C . LEU A 1 95 ? 34.502 56.750 13.940 1.00 30.78 95 LEU A C 1
ATOM 772 O O . LEU A 1 95 ? 34.564 57.728 14.689 1.00 27.44 95 LEU A O 1
ATOM 777 N N . ASN A 1 96 ? 35.580 56.146 13.457 1.00 29.80 96 ASN A N 1
ATOM 778 C CA . ASN A 1 96 ? 36.912 56.627 13.780 1.00 32.10 96 ASN A CA 1
ATOM 779 C C . ASN A 1 96 ? 37.775 56.885 12.543 1.00 34.09 96 ASN A C 1
ATOM 780 O O . ASN A 1 96 ? 39.009 56.868 12.612 1.00 34.17 96 ASN A O 1
ATOM 785 N N . GLY A 1 97 ? 37.108 57.122 11.413 1.00 27.80 97 GLY A N 1
ATOM 786 C CA . GLY A 1 97 ? 37.801 57.427 10.174 1.00 25.77 97 GLY A CA 1
ATOM 787 C C . GLY A 1 97 ? 38.216 56.275 9.277 1.00 28.03 97 GLY A C 1
ATOM 788 O O . GLY A 1 97 ? 39.090 56.455 8.437 1.00 24.91 97 GLY A O 1
ATOM 789 N N . GLY A 1 98 ? 37.593 55.110 9.437 1.00 30.51 98 GLY A N 1
ATOM 790 C CA . GLY A 1 98 ? 37.946 53.962 8.618 1.00 31.18 98 GLY A CA 1
ATOM 791 C C . GLY A 1 98 ? 37.342 53.962 7.220 1.00 34.31 98 GLY A C 1
ATOM 792 O O . GLY A 1 98 ? 37.607 53.057 6.423 1.00 30.97 98 GLY A O 1
ATOM 793 N N . GLY A 1 99 ? 36.539 54.979 6.915 1.00 30.63 99 GLY A N 1
ATOM 794 C CA . GLY A 1 99 ? 35.902 55.063 5.612 1.00 27.28 99 GLY A CA 1
ATOM 795 C C . GLY A 1 99 ? 36.801 54.921 4.392 1.00 28.70 99 GLY A C 1
ATOM 796 O O . GLY A 1 99 ? 36.353 54.444 3.347 1.00 26.88 99 GLY A O 1
ATOM 797 N N . TRP A 1 100 ? 38.061 55.331 4.507 1.00 27.11 100 TRP A N 1
ATOM 798 C CA . TRP A 1 100 ? 38.988 55.242 3.3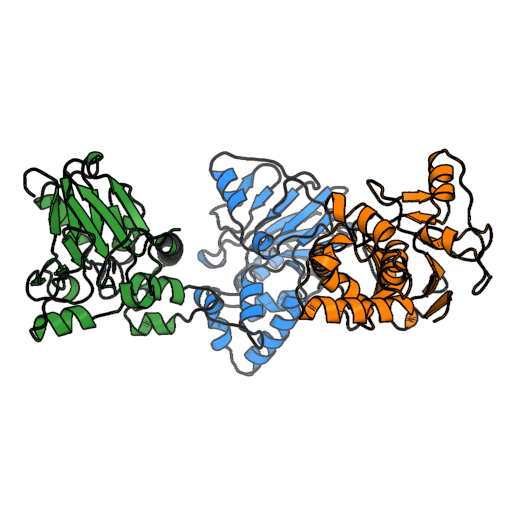77 1.00 30.10 100 TRP A CA 1
ATOM 799 C C . TRP A 1 100 ? 39.027 53.838 2.754 1.00 29.95 100 TRP A C 1
ATOM 800 O O . TRP A 1 100 ? 39.167 53.698 1.537 1.00 27.81 100 TRP A O 1
ATOM 811 N N . PHE A 1 101 ? 38.890 52.810 3.588 1.00 27.71 101 PHE A N 1
ATOM 812 C CA . PHE A 1 101 ? 38.924 51.433 3.111 1.00 30.49 101 PHE A CA 1
ATOM 813 C C . PHE A 1 101 ? 37.821 51.137 2.095 1.00 30.85 101 PHE A C 1
ATOM 814 O O . PHE A 1 101 ? 38.053 50.437 1.112 1.00 30.91 101 PHE A O 1
ATOM 822 N N . PHE A 1 102 ? 36.620 51.656 2.335 1.00 29.73 102 PHE A N 1
ATOM 823 C CA . PHE A 1 102 ? 35.511 51.417 1.419 1.00 29.56 102 PHE A CA 1
ATOM 824 C C . PHE A 1 102 ? 35.474 52.406 0.260 1.00 32.01 102 PHE A C 1
ATOM 825 O O . PHE A 1 102 ? 34.486 52.499 -0.458 1.00 33.71 102 PHE A O 1
ATOM 833 N N . ASN A 1 103 ? 36.569 53.135 0.084 1.00 32.97 103 ASN A N 1
ATOM 834 C CA . ASN A 1 103 ? 36.694 54.104 -0.991 1.00 32.15 103 ASN A CA 1
ATOM 835 C C . ASN A 1 103 ? 37.914 53.803 -1.872 1.00 32.66 103 ASN A C 1
ATOM 836 O O . ASN A 1 103 ? 38.318 54.627 -2.693 1.00 35.02 103 ASN A O 1
ATOM 841 N N . LEU A 1 104 ? 38.482 52.612 -1.704 1.00 25.70 104 LEU A N 1
ATOM 842 C CA . LEU A 1 104 ? 39.658 52.194 -2.469 1.00 29.75 104 LEU A CA 1
ATOM 843 C C . LEU A 1 104 ? 39.268 51.565 -3.793 1.00 29.83 104 LEU A C 1
ATOM 844 O O . LEU A 1 104 ? 38.142 51.093 -3.954 1.00 28.48 104 LEU A O 1
ATOM 849 N N . ASP A 1 105 ? 40.200 51.547 -4.739 1.00 32.79 105 ASP A N 1
ATOM 850 C CA . ASP A 1 105 ? 39.932 50.911 -6.019 1.00 38.38 105 ASP A CA 1
ATOM 851 C C . ASP A 1 105 ? 39.968 49.407 -5.729 1.00 36.40 105 ASP A C 1
ATOM 852 O O . ASP A 1 105 ? 40.440 48.993 -4.669 1.00 31.47 105 ASP A O 1
ATOM 857 N N . TYR A 1 106 ? 39.481 48.596 -6.663 1.00 36.45 106 TYR A N 1
ATOM 858 C CA . TYR A 1 106 ? 39.432 47.148 -6.474 1.00 40.14 106 TYR A CA 1
ATOM 859 C C . TYR A 1 106 ? 40.790 46.535 -6.159 1.00 40.70 106 TYR A C 1
ATOM 860 O O . TYR A 1 106 ? 40.907 45.685 -5.275 1.00 38.35 106 TYR A O 1
ATOM 869 N N . ASP A 1 107 ? 41.807 46.979 -6.886 1.00 44.76 107 ASP A N 1
ATOM 870 C CA . ASP A 1 107 ? 43.167 46.500 -6.698 1.00 47.96 107 ASP A CA 1
ATOM 871 C C . ASP A 1 107 ? 43.611 46.782 -5.269 1.00 46.47 107 ASP A C 1
ATOM 872 O O . ASP A 1 107 ? 43.993 45.871 -4.535 1.00 42.47 107 ASP A O 1
ATOM 877 N N . LYS A 1 108 ? 43.554 48.055 -4.886 1.00 37.90 108 LYS A N 1
ATOM 878 C CA . LYS A 1 108 ? 43.972 48.480 -3.559 1.00 38.96 108 LYS A CA 1
ATOM 879 C C . LYS A 1 108 ? 43.201 47.850 -2.408 1.00 35.03 108 LYS A C 1
ATOM 880 O O . LYS A 1 108 ? 43.773 47.595 -1.348 1.00 32.83 108 LYS A O 1
ATOM 886 N N . GLU A 1 109 ? 41.913 47.599 -2.606 1.00 34.29 109 GLU A N 1
ATOM 887 C CA . GLU A 1 109 ? 41.115 46.991 -1.552 1.00 36.91 109 GLU A CA 1
ATOM 888 C C . GLU A 1 109 ? 41.709 45.627 -1.194 1.00 37.84 109 GLU A C 1
ATOM 889 O O . GLU A 1 109 ? 41.822 45.270 -0.018 1.00 32.35 109 GLU A O 1
ATOM 895 N N . ILE A 1 110 ? 42.081 44.869 -2.221 1.00 42.69 110 ILE A N 1
ATOM 896 C CA . ILE A 1 110 ? 42.676 43.556 -2.027 1.00 44.40 110 ILE A CA 1
ATOM 897 C C . ILE A 1 110 ? 44.000 43.711 -1.284 1.00 43.02 110 ILE A C 1
ATOM 898 O O . ILE A 1 110 ? 44.264 42.999 -0.315 1.00 47.30 110 ILE A O 1
ATOM 903 N N . LEU A 1 111 ? 44.830 44.648 -1.728 1.00 34.24 111 LEU A N 1
ATOM 904 C CA . LEU A 1 111 ? 46.105 44.879 -1.063 1.00 33.76 111 LEU A CA 1
ATOM 905 C C . LEU A 1 111 ? 45.878 45.284 0.398 1.00 34.45 111 LEU A C 1
ATOM 906 O O . LEU A 1 111 ? 46.546 44.778 1.306 1.00 32.05 111 LEU A O 1
ATOM 911 N N . ALA A 1 112 ? 44.930 46.191 0.619 1.00 29.91 112 ALA A N 1
ATOM 912 C CA . ALA A 1 112 ? 44.622 46.662 1.968 1.00 32.01 112 ALA A CA 1
ATOM 913 C C . ALA A 1 112 ? 44.198 45.506 2.854 1.00 29.47 112 ALA A C 1
ATOM 914 O O . ALA A 1 112 ? 44.595 45.428 4.010 1.00 31.10 112 ALA A O 1
ATOM 916 N N . LYS A 1 113 ? 43.393 44.606 2.305 1.00 34.88 113 LYS A N 1
ATOM 917 C CA . LYS A 1 113 ? 42.911 43.462 3.064 1.00 36.54 113 LYS A CA 1
ATOM 918 C C . LYS A 1 113 ? 44.064 42.526 3.460 1.00 38.32 113 LYS A C 1
ATOM 919 O O . LYS A 1 113 ? 44.077 41.979 4.563 1.00 38.40 113 LYS A O 1
ATOM 925 N N . ALA A 1 114 ? 45.035 42.344 2.571 1.00 33.30 114 ALA A N 1
ATOM 926 C CA . ALA A 1 114 ? 46.175 41.486 2.890 1.00 33.46 114 ALA A CA 1
ATOM 927 C C . ALA A 1 114 ? 47.055 42.158 3.951 1.00 35.95 114 ALA A C 1
ATOM 928 O O . ALA A 1 114 ? 47.577 41.496 4.854 1.00 36.54 114 ALA A O 1
ATOM 930 N N . LEU A 1 115 ? 47.215 43.475 3.845 1.00 31.72 115 LEU A N 1
ATOM 931 C CA . LEU A 1 115 ? 48.033 44.216 4.799 1.00 30.35 115 LEU A CA 1
ATOM 932 C C . LEU A 1 115 ? 47.401 44.243 6.180 1.00 29.46 115 LEU A C 1
ATOM 933 O O . LEU A 1 115 ? 48.102 44.303 7.184 1.00 31.18 115 LEU A O 1
ATOM 938 N N . ALA A 1 116 ? 46.075 44.213 6.232 1.00 31.60 116 ALA A N 1
ATOM 939 C CA . ALA A 1 116 ? 45.379 44.224 7.510 1.00 33.36 116 ALA A CA 1
ATOM 940 C C . ALA A 1 116 ? 45.696 42.909 8.215 1.00 36.08 116 ALA A C 1
ATOM 941 O O . ALA A 1 116 ? 45.849 42.860 9.439 1.00 30.81 116 ALA A O 1
ATOM 943 N N . HIS A 1 117 ? 45.801 41.842 7.430 1.00 38.83 117 HIS A N 1
ATOM 944 C CA . HIS A 1 117 ? 46.107 40.535 7.991 1.00 43.69 117 HIS A CA 1
ATOM 945 C C . HIS A 1 117 ? 47.494 40.573 8.624 1.00 39.54 117 HIS A C 1
ATOM 946 O O . HIS A 1 117 ? 47.703 40.029 9.706 1.00 40.15 117 HIS A O 1
ATOM 953 N N . LYS A 1 118 ? 48.435 41.228 7.952 1.00 39.39 118 LYS A N 1
ATOM 954 C CA . LYS A 1 118 ? 49.795 41.339 8.471 1.00 40.01 118 LYS A CA 1
ATOM 955 C C . LYS A 1 118 ? 49.837 42.232 9.706 1.00 40.06 118 LYS A C 1
ATOM 956 O O . LYS A 1 118 ? 50.654 42.026 10.607 1.00 40.79 118 LYS A O 1
ATOM 962 N N . ALA A 1 119 ? 48.950 43.222 9.752 1.00 34.32 119 ALA A N 1
ATOM 963 C CA . ALA A 1 119 ? 48.898 44.128 10.892 1.00 31.20 119 ALA A CA 1
ATOM 964 C C . ALA A 1 119 ? 48.524 43.341 12.147 1.00 28.31 119 ALA A C 1
ATOM 965 O O . ALA A 1 119 ? 48.930 43.691 13.256 1.00 28.04 119 ALA A O 1
ATOM 967 N N . ASP A 1 120 ? 47.753 42.274 11.970 1.00 27.82 120 ASP A N 1
ATOM 968 C CA . ASP A 1 120 ? 47.346 41.452 13.106 1.00 33.87 120 ASP A CA 1
ATOM 969 C C . ASP A 1 120 ? 48.534 40.650 13.656 1.00 36.28 120 ASP A C 1
ATOM 970 O O . ASP A 1 120 ? 48.399 39.915 14.633 1.00 34.88 120 ASP A O 1
ATOM 975 N N . GLU A 1 121 ? 49.697 40.795 13.025 1.00 35.19 121 GLU A N 1
ATOM 976 C CA . GLU A 1 121 ? 50.896 40.110 13.495 1.00 37.84 121 GLU A CA 1
ATOM 977 C C . GLU A 1 121 ? 51.739 41.084 14.308 1.00 37.38 121 GLU A C 1
ATOM 978 O O . GLU A 1 121 ? 52.749 40.702 14.894 1.00 36.99 121 GLU A O 1
ATOM 984 N N . LEU A 1 122 ? 51.317 42.346 14.341 1.00 29.88 122 LEU A N 1
ATOM 985 C CA . LEU A 1 122 ? 52.044 43.374 15.079 1.00 32.39 122 LEU A CA 1
ATOM 986 C C . LEU A 1 122 ? 51.958 43.185 16.587 1.00 31.29 122 LEU A C 1
ATOM 987 O O . LEU A 1 122 ? 50.917 42.797 17.119 1.00 30.89 122 LEU A O 1
ATOM 992 N N . PRO A 1 123 ? 53.064 43.458 17.294 1.00 33.24 123 PRO A N 1
ATOM 993 C CA . PRO A 1 123 ? 53.111 43.326 18.752 1.00 33.66 123 PRO A CA 1
ATOM 994 C C . PRO A 1 123 ? 52.402 44.510 19.404 1.00 35.64 123 PRO A C 1
ATOM 995 O O . PRO A 1 123 ? 52.086 45.500 18.739 1.00 37.51 123 PRO A O 1
ATOM 999 N N . LEU A 1 124 ? 52.156 44.398 20.702 1.00 33.56 124 LEU A N 1
ATOM 1000 C CA . LEU A 1 124 ? 51.515 45.462 21.461 1.00 34.14 124 LEU A CA 1
ATOM 1001 C C . LEU A 1 124 ? 52.568 46.316 22.140 1.00 34.37 124 LEU A C 1
ATOM 1002 O O . LEU A 1 124 ? 52.346 47.502 22.409 1.00 31.30 124 LEU A O 1
ATOM 1007 N N . ILE A 1 125 ? 53.727 45.714 22.396 1.00 29.24 125 ILE A N 1
ATOM 1008 C CA . ILE A 1 125 ? 54.805 46.411 23.078 1.00 30.35 125 ILE A CA 1
ATOM 1009 C C . ILE A 1 125 ? 56.166 46.114 22.462 1.00 31.78 125 ILE A C 1
ATOM 1010 O O . ILE A 1 125 ? 56.460 44.979 22.097 1.00 34.60 125 ILE A O 1
ATOM 1015 N N . ILE A 1 126 ? 56.996 47.141 22.341 1.00 34.61 126 ILE A N 1
ATOM 1016 C CA . ILE A 1 126 ? 58.330 46.960 21.794 1.00 35.77 126 ILE A CA 1
ATOM 1017 C C . ILE A 1 126 ? 59.389 47.382 22.806 1.00 40.36 126 ILE A C 1
ATOM 1018 O O . ILE A 1 126 ? 59.359 48.507 23.318 1.00 41.22 126 ILE A O 1
ATOM 1023 N N . GLU A 1 127 ? 60.312 46.469 23.102 1.00 40.50 127 GLU A N 1
ATOM 1024 C CA . GLU A 1 127 ? 61.397 46.755 24.036 1.00 41.22 127 GLU A CA 1
ATOM 1025 C C . GLU A 1 127 ? 62.655 46.952 23.209 1.00 41.91 127 GLU A C 1
ATOM 1026 O O . GLU A 1 127 ? 63.090 46.047 22.496 1.00 41.01 127 GLU A O 1
ATOM 1032 N N . LEU A 1 128 ? 63.234 48.141 23.304 1.00 41.22 128 LEU A N 1
ATOM 1033 C CA . LEU A 1 128 ? 64.431 48.459 22.545 1.00 44.81 128 LEU A CA 1
ATOM 1034 C C . LEU A 1 128 ? 65.596 48.721 23.481 1.00 46.61 128 LEU A C 1
ATOM 1035 O O . LEU A 1 128 ? 65.550 49.627 24.310 1.00 47.14 128 LEU A O 1
ATOM 1040 N N . VAL A 1 129 ? 66.630 47.899 23.364 1.00 47.36 129 VAL A N 1
ATOM 1041 C CA . VAL A 1 129 ? 67.819 48.058 24.188 1.00 48.44 129 VAL A CA 1
ATOM 1042 C C . VAL A 1 129 ? 68.834 48.824 23.365 1.00 49.16 129 VAL A C 1
ATOM 1043 O O . VAL A 1 129 ? 69.190 48.411 22.261 1.00 47.18 129 VAL A O 1
ATOM 1047 N N . SER A 1 130 ? 69.286 49.950 23.903 1.00 57.14 130 SER A N 1
ATOM 1048 C CA . SER A 1 130 ? 70.250 50.790 23.212 1.00 62.50 130 SER A CA 1
ATOM 1049 C C . SER A 1 130 ? 71.285 51.338 24.181 1.00 68.20 130 SER A C 1
ATOM 1050 O O . SER A 1 130 ? 70.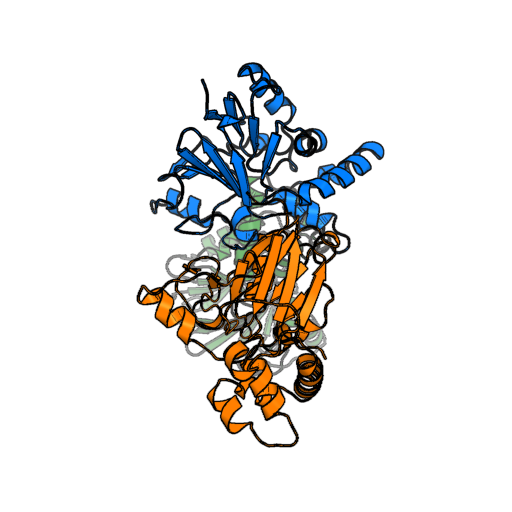948 52.057 25.120 1.00 67.86 130 SER A O 1
ATOM 1053 N N . LYS A 1 131 ? 72.545 50.988 23.948 1.00 84.23 131 LYS A N 1
ATOM 1054 C CA . LYS A 1 131 ? 73.644 51.453 24.787 1.00 88.27 131 LYS A CA 1
ATOM 1055 C C . LYS A 1 131 ? 73.341 51.354 26.281 1.00 88.33 131 LYS A C 1
ATOM 1056 O O . LYS A 1 131 ? 73.396 52.353 27.003 1.00 89.12 131 LYS A O 1
ATOM 1062 N N . ASP A 1 132 ? 73.023 50.147 26.739 1.00 75.71 132 ASP A N 1
ATOM 1063 C CA . ASP A 1 132 ? 72.724 49.920 28.150 1.00 78.14 132 ASP A CA 1
ATOM 1064 C C . ASP A 1 132 ? 71.525 50.750 28.615 1.00 75.57 132 ASP A C 1
ATOM 1065 O O . ASP A 1 132 ? 71.365 51.022 29.806 1.00 76.43 132 ASP A O 1
ATOM 1070 N N . LYS A 1 133 ? 70.688 51.152 27.665 1.00 76.31 133 LYS A N 1
ATOM 1071 C CA . LYS A 1 133 ? 69.495 51.938 27.965 1.00 71.03 133 LYS A CA 1
ATOM 1072 C C . LYS A 1 133 ? 68.298 51.160 27.419 1.00 66.33 133 LYS A C 1
ATOM 1073 O O . LYS A 1 133 ? 68.348 50.643 26.303 1.00 65.44 133 LYS A O 1
ATOM 1079 N N . LYS A 1 134 ? 67.229 51.065 28.203 1.00 59.79 134 LYS A N 1
ATOM 1080 C CA . LYS A 1 134 ? 66.049 50.332 27.765 1.00 55.61 134 LYS A CA 1
ATOM 1081 C C . LYS A 1 134 ? 64.838 51.233 27.526 1.00 52.98 134 LYS A C 1
ATOM 1082 O O . LYS A 1 134 ? 64.403 51.971 28.414 1.00 49.00 134 LYS A O 1
ATOM 1088 N N . TYR A 1 135 ? 64.306 51.159 26.309 1.00 48.08 135 TYR A N 1
ATOM 1089 C CA . TYR A 1 135 ? 63.149 51.949 25.906 1.00 45.19 135 TYR A CA 1
ATOM 1090 C C . TYR A 1 135 ? 61.948 51.052 25.611 1.00 43.80 135 TYR A C 1
ATOM 1091 O O . TYR A 1 135 ? 62.067 50.050 24.904 1.00 43.89 135 TYR A O 1
ATOM 1100 N N . VAL A 1 136 ? 60.790 51.425 26.147 1.00 44.51 136 VAL A N 1
ATOM 1101 C CA . VAL A 1 136 ? 59.561 50.669 25.931 1.00 44.05 136 VAL A CA 1
ATOM 1102 C C . VAL A 1 136 ? 58.571 51.508 25.113 1.00 43.44 136 VAL A C 1
ATOM 1103 O O . VAL A 1 136 ? 58.256 52.642 25.475 1.00 41.87 136 VAL A O 1
ATOM 1107 N N . ILE A 1 137 ? 58.094 50.947 24.005 1.00 40.99 137 ILE A N 1
ATOM 1108 C CA . ILE A 1 137 ? 57.147 51.644 23.143 1.00 39.43 137 ILE A CA 1
ATOM 1109 C C . ILE A 1 137 ? 55.787 50.944 23.105 1.00 38.86 137 ILE A C 1
ATOM 1110 O O . ILE A 1 137 ? 55.706 49.748 22.826 1.00 37.25 137 ILE A O 1
ATOM 1115 N N . CYS A 1 138 ? 54.732 51.704 23.398 1.00 37.01 138 CYS A N 1
ATOM 1116 C CA . CYS A 1 138 ? 53.344 51.218 23.384 1.00 36.41 138 CYS A CA 1
ATOM 1117 C C . CYS A 1 138 ? 52.530 52.321 22.718 1.00 34.58 138 CYS A C 1
ATOM 1118 O O . CYS A 1 138 ? 52.954 53.478 22.706 1.00 31.50 138 CYS A O 1
ATOM 1121 N N . HIS A 1 139 ? 51.363 51.989 22.177 1.00 33.51 139 HIS A N 1
ATOM 1122 C CA . HIS A 1 139 ? 50.566 53.024 21.536 1.00 32.40 139 HIS A CA 1
ATOM 1123 C C . HIS A 1 139 ? 49.997 54.053 22.520 1.00 32.54 139 HIS A C 1
ATOM 1124 O O . HIS A 1 139 ? 50.210 55.253 22.358 1.00 32.48 139 HIS A O 1
ATOM 1131 N N . ALA A 1 140 ? 49.284 53.590 23.543 1.00 29.34 140 ALA A N 1
ATOM 1132 C CA . ALA A 1 140 ? 48.682 54.508 24.502 1.00 34.46 140 ALA A CA 1
ATOM 1133 C C . ALA A 1 140 ? 49.325 54.501 25.880 1.00 36.68 140 ALA A C 1
ATOM 1134 O O . ALA A 1 140 ? 49.519 55.560 26.478 1.00 36.00 140 ALA A O 1
ATOM 1136 N N . ASP A 1 141 ? 49.659 53.318 26.388 1.00 41.87 141 ASP A N 1
ATOM 1137 C CA . ASP A 1 141 ? 50.232 53.236 27.722 1.00 41.99 141 ASP A CA 1
ATOM 1138 C C . ASP A 1 141 ? 50.633 51.813 28.111 1.00 44.64 141 ASP A C 1
ATOM 1139 O O . ASP A 1 141 ? 50.248 50.839 27.460 1.00 41.95 141 ASP A O 1
ATOM 1144 N N . TYR A 1 142 ? 51.444 51.715 29.161 1.00 43.15 142 TYR A N 1
ATOM 1145 C CA . TYR A 1 142 ? 51.851 50.433 29.717 1.00 42.46 142 TYR A CA 1
ATOM 1146 C C . TYR A 1 142 ? 51.166 50.520 31.076 1.00 44.40 142 TYR A C 1
ATOM 1147 O O . TYR A 1 142 ? 51.674 51.154 31.997 1.00 45.89 142 TYR A O 1
ATOM 1156 N N . PRO A 1 143 ? 49.993 49.890 31.209 1.00 43.36 143 PRO A N 1
ATOM 1157 C CA . PRO A 1 143 ? 49.173 49.875 32.422 1.00 45.08 143 PRO A CA 1
ATOM 1158 C C . PRO A 1 143 ? 49.715 49.266 33.710 1.00 46.63 143 PRO A C 1
ATOM 1159 O O . PRO A 1 143 ? 48.956 48.663 34.461 1.00 48.83 143 PRO A O 1
ATOM 1163 N N . PHE A 1 144 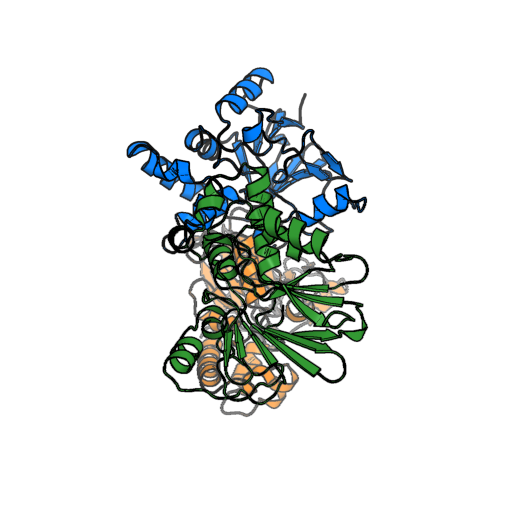? 51.007 49.434 33.981 1.00 52.66 144 PHE A N 1
ATOM 1164 C CA . PHE A 1 144 ? 51.607 48.897 35.205 1.00 54.80 144 PHE A CA 1
ATOM 1165 C C . PHE A 1 144 ? 52.603 49.870 35.820 1.00 57.56 144 PHE A C 1
ATOM 1166 O O . PHE A 1 144 ? 53.241 50.648 35.107 1.00 59.10 144 PHE A O 1
ATOM 1174 N N . ASP A 1 145 ? 52.739 49.817 37.144 1.00 52.83 145 ASP A N 1
ATOM 1175 C CA . ASP A 1 145 ? 53.691 50.676 37.846 1.00 54.21 145 ASP A CA 1
ATOM 1176 C C . ASP A 1 145 ? 55.093 50.171 37.527 1.00 53.64 145 ASP A C 1
ATOM 1177 O O . ASP A 1 145 ? 56.067 50.927 37.543 1.00 53.07 145 ASP A O 1
ATOM 1182 N N . GLU A 1 146 ? 55.182 48.878 37.235 1.00 55.06 146 GLU A N 1
ATOM 1183 C CA . GLU A 1 146 ? 56.455 48.259 36.905 1.00 56.93 146 GLU A CA 1
ATOM 1184 C C . GLU A 1 146 ? 56.383 47.453 35.611 1.00 52.46 146 GLU A C 1
ATOM 1185 O O . GLU A 1 146 ? 55.467 46.655 35.395 1.00 48.88 146 GLU A O 1
ATOM 1191 N N . TYR A 1 147 ? 57.365 47.685 34.752 1.00 49.02 147 TYR A N 1
ATOM 1192 C CA . TYR A 1 147 ? 57.458 47.010 33.470 1.00 44.04 147 TYR A CA 1
ATOM 1193 C C . TYR A 1 147 ? 58.196 45.681 33.588 1.00 46.11 147 TYR A C 1
ATOM 1194 O O . TYR A 1 147 ? 59.227 45.587 34.258 1.00 45.32 147 TYR A O 1
ATOM 1203 N N . GLU A 1 148 ? 57.668 44.658 32.927 1.00 48.92 148 GLU A N 1
ATOM 1204 C CA . GLU A 1 148 ? 58.296 43.345 32.924 1.00 47.05 148 GLU A CA 1
ATOM 1205 C C . GLU A 1 148 ? 58.002 42.647 31.605 1.00 44.77 148 GLU A C 1
ATOM 1206 O O . GLU A 1 148 ? 56.849 42.354 31.297 1.00 43.58 148 GLU A O 1
ATOM 1212 N N . PHE A 1 149 ? 59.048 42.382 30.832 1.00 41.31 149 PHE A N 1
ATOM 1213 C CA . PHE A 1 149 ? 58.892 41.712 29.549 1.00 44.20 149 PHE A CA 1
ATOM 1214 C C . PHE A 1 149 ? 58.031 40.459 29.706 1.00 44.85 149 PHE A C 1
ATOM 1215 O O . PHE A 1 149 ? 58.217 39.688 30.648 1.00 47.11 149 PHE A O 1
ATOM 1223 N N . GLY A 1 150 ? 57.077 40.268 28.799 1.00 41.53 150 GLY A N 1
ATOM 1224 C CA . GLY A 1 150 ? 56.228 39.089 28.857 1.00 37.48 150 GLY A CA 1
ATOM 1225 C C . GLY A 1 150 ? 55.080 39.097 29.853 1.00 38.02 150 GLY A C 1
ATOM 1226 O O . GLY A 1 150 ? 54.258 38.179 29.870 1.00 39.64 150 GLY A O 1
ATOM 1227 N N . LYS A 1 151 ? 55.009 40.122 30.689 1.00 38.99 151 LYS A N 1
ATOM 1228 C CA . LYS A 1 151 ? 53.933 40.211 31.675 1.00 39.30 151 LYS A CA 1
ATOM 1229 C C . LYS A 1 151 ? 52.590 40.337 30.943 1.00 40.27 151 LYS A C 1
ATOM 1230 O O . LYS A 1 151 ? 52.375 41.281 30.183 1.00 39.05 151 LYS A O 1
ATOM 1236 N N . PRO A 1 152 ? 51.675 39.378 31.150 1.00 43.49 152 PRO A N 1
ATOM 1237 C CA . PRO A 1 152 ? 50.377 39.455 30.471 1.00 43.80 152 PRO A CA 1
ATOM 1238 C C . PRO A 1 152 ? 49.677 40.782 30.748 1.00 45.33 152 PRO A C 1
ATOM 1239 O O . PRO A 1 152 ? 49.792 41.343 31.842 1.00 44.47 152 PRO A O 1
ATOM 1243 N N . VAL A 1 153 ? 48.950 41.283 29.755 1.00 40.86 153 VAL A N 1
ATOM 1244 C CA . VAL A 1 153 ? 48.256 42.552 29.906 1.00 38.25 153 VAL A CA 1
ATOM 1245 C C . VAL A 1 153 ? 47.029 42.633 29.000 1.00 41.94 153 VAL A C 1
ATOM 1246 O O . VAL A 1 153 ? 46.952 41.949 27.973 1.00 37.46 153 VAL A O 1
ATOM 1250 N N . ASP A 1 154 ? 46.060 43.458 29.392 1.00 40.59 154 ASP A N 1
ATOM 1251 C CA . ASP A 1 154 ? 44.855 43.640 28.593 1.00 38.25 154 ASP A CA 1
ATOM 1252 C C . ASP A 1 154 ? 45.230 44.570 27.447 1.00 36.89 154 ASP A C 1
ATOM 1253 O O . ASP A 1 154 ? 45.580 45.732 27.667 1.00 35.41 154 ASP A O 1
ATOM 1258 N N . HIS A 1 155 ? 45.173 44.056 26.224 1.00 39.21 155 HIS A N 1
ATOM 1259 C CA . HIS A 1 155 ? 45.535 44.853 25.061 1.00 42.60 155 HIS A CA 1
ATOM 1260 C C . HIS A 1 155 ? 44.742 46.153 24.973 1.00 41.34 155 HIS A C 1
ATOM 1261 O O . HIS A 1 155 ? 45.271 47.180 24.545 1.00 40.27 155 HIS A O 1
ATOM 1268 N N . GLN A 1 156 ? 43.482 46.110 25.392 1.00 39.51 156 GLN A N 1
ATOM 1269 C CA . GLN A 1 156 ? 42.626 47.288 25.337 1.00 42.28 156 GLN A CA 1
ATOM 1270 C C . GLN A 1 156 ? 43.251 48.452 26.095 1.00 41.75 156 GLN A C 1
ATOM 1271 O O . GLN A 1 156 ? 43.206 49.589 25.631 1.00 42.14 156 GLN A O 1
ATOM 1277 N N . GLN A 1 157 ? 43.836 48.168 27.255 1.00 43.02 157 GLN A N 1
ATOM 1278 C CA . GLN A 1 157 ? 44.472 49.204 28.063 1.00 40.52 157 GLN A CA 1
ATOM 1279 C C . GLN A 1 157 ? 45.743 49.744 27.413 1.00 43.06 157 GLN A C 1
ATOM 1280 O O . GLN A 1 157 ? 46.017 50.947 27.471 1.00 45.50 157 GLN A O 1
ATOM 1286 N N . VAL A 1 158 ? 46.522 48.857 26.800 1.00 33.57 158 VAL A N 1
ATOM 1287 C CA . VAL A 1 158 ? 47.762 49.268 26.147 1.00 32.93 158 VAL A CA 1
ATOM 1288 C C . VAL A 1 158 ? 47.506 50.220 24.976 1.00 32.42 158 VAL A C 1
ATOM 1289 O O . VAL A 1 158 ? 48.302 51.130 24.715 1.00 29.07 158 VAL A O 1
ATOM 1293 N N . ILE A 1 159 ? 46.389 50.017 24.278 1.00 34.83 159 ILE A N 1
ATOM 1294 C CA . ILE A 1 159 ? 46.070 50.846 23.118 1.00 34.40 159 ILE A CA 1
ATOM 1295 C C . ILE A 1 159 ? 44.960 51.893 23.258 1.00 35.10 159 ILE A C 1
ATOM 1296 O O . ILE A 1 159 ? 44.793 52.719 22.360 1.00 36.67 159 ILE A O 1
ATOM 1301 N N . TRP A 1 160 ? 44.208 51.874 24.359 1.00 33.06 160 TRP A N 1
ATOM 1302 C CA . TRP A 1 160 ? 43.138 52.863 24.548 1.00 38.67 160 TRP A CA 1
ATOM 1303 C C . TRP A 1 160 ? 43.288 53.775 25.764 1.00 39.95 160 TRP A C 1
ATOM 1304 O O . TRP A 1 160 ? 42.916 54.946 25.718 1.00 43.16 160 TRP A O 1
ATOM 1315 N N . ASN A 1 161 ? 43.833 53.248 26.849 1.00 40.77 161 ASN A N 1
ATOM 1316 C CA . ASN A 1 161 ? 43.962 54.027 28.071 1.00 42.24 161 ASN A CA 1
ATOM 1317 C C . ASN A 1 161 ? 44.599 55.412 27.978 1.00 44.52 161 ASN A C 1
ATOM 1318 O O . ASN A 1 161 ? 45.651 55.596 27.369 1.00 43.32 161 ASN A O 1
ATOM 1323 N N . ARG A 1 162 ? 43.943 56.384 28.604 1.00 41.55 162 ARG A N 1
ATOM 1324 C CA . ARG A 1 162 ? 44.430 57.755 28.654 1.00 43.35 162 ARG A CA 1
ATOM 1325 C C . ARG A 1 162 ? 44.477 58.208 30.111 1.00 45.91 162 ARG A C 1
ATOM 1326 O O . ARG A 1 162 ? 44.747 59.374 30.403 1.00 42.77 162 ARG A O 1
ATOM 1334 N N . GLU A 1 163 ? 44.217 57.280 31.026 1.00 48.15 163 GLU A N 1
ATOM 1335 C CA . GLU A 1 163 ? 44.216 57.604 32.443 1.00 53.16 163 GLU A CA 1
ATOM 1336 C C . GLU A 1 163 ? 45.557 58.101 32.974 1.00 52.28 163 GLU A C 1
ATOM 1337 O O . GLU A 1 163 ? 45.590 59.013 33.798 1.00 50.96 163 GLU A O 1
ATOM 1343 N N . ARG A 1 164 ? 46.660 57.526 32.504 1.00 49.18 164 ARG A N 1
ATOM 1344 C CA . ARG A 1 164 ? 47.967 57.955 32.983 1.00 47.92 164 ARG A CA 1
ATOM 1345 C C . ARG A 1 164 ? 48.323 59.363 32.522 1.00 49.27 164 ARG A C 1
ATOM 1346 O O . ARG A 1 164 ? 48.679 60.205 33.343 1.00 48.53 164 ARG A O 1
ATOM 1354 N N . ILE A 1 165 ? 48.237 59.627 31.220 1.00 48.02 165 ILE A N 1
ATOM 1355 C CA . ILE A 1 165 ? 48.575 60.957 30.723 1.00 48.40 165 ILE A CA 1
ATOM 1356 C C . ILE A 1 165 ? 47.634 61.987 31.335 1.00 49.04 165 ILE A C 1
ATOM 1357 O O . ILE A 1 165 ? 48.008 63.140 31.554 1.00 47.43 165 ILE A O 1
ATOM 1362 N N . SER A 1 166 ? 46.412 61.551 31.617 1.00 50.22 166 SER A N 1
ATOM 1363 C CA . SER A 1 166 ? 45.403 62.410 32.215 1.00 54.45 166 SER A CA 1
ATOM 1364 C C . SER A 1 166 ? 45.841 62.877 33.603 1.00 55.56 166 SER A C 1
ATOM 1365 O O . SER A 1 166 ? 45.774 64.064 33.911 1.00 56.53 166 SER A O 1
ATOM 1368 N N . ASN A 1 167 ? 46.292 61.946 34.440 1.00 62.26 167 ASN A N 1
ATOM 1369 C CA . ASN A 1 167 ? 46.741 62.301 35.783 1.00 62.22 167 ASN A CA 1
ATOM 1370 C C . ASN A 1 167 ? 48.008 63.144 35.723 1.00 62.85 167 ASN A C 1
ATOM 1371 O O . ASN A 1 167 ? 48.171 64.091 36.494 1.00 63.38 167 ASN A O 1
ATOM 1376 N N . SER A 1 168 ? 48.903 62.795 34.806 1.00 54.64 168 SER A N 1
ATOM 1377 C CA . SER A 1 168 ? 50.152 63.525 34.652 1.00 57.94 168 SER A CA 1
ATOM 1378 C C . SER A 1 168 ? 49.884 64.989 34.337 1.00 60.52 168 SER A C 1
ATOM 1379 O O . SER A 1 168 ? 50.641 65.871 34.745 1.00 62.76 168 SER A O 1
ATOM 1382 N N . GLN A 1 169 ? 48.803 65.245 33.610 1.00 63.09 169 GLN A N 1
ATOM 1383 C CA . GLN A 1 169 ? 48.449 66.608 33.252 1.00 64.29 169 GLN A CA 1
ATOM 1384 C C . GLN A 1 169 ? 47.732 67.291 34.408 1.00 65.23 169 GLN A C 1
ATOM 1385 O O . GLN A 1 169 ? 47.639 68.515 34.451 1.00 63.31 169 GLN A O 1
ATOM 1391 N N . ASN A 1 170 ? 47.229 66.494 35.346 1.00 71.29 170 ASN A N 1
ATOM 1392 C CA . ASN A 1 170 ? 46.544 67.036 36.512 1.00 72.84 170 ASN A CA 1
ATOM 1393 C C . ASN A 1 170 ? 47.507 67.173 37.689 1.00 73.30 170 ASN A C 1
ATOM 1394 O O . ASN A 1 170 ? 47.089 67.438 38.816 1.00 73.88 170 ASN A O 1
ATOM 1399 N N . GLY A 1 171 ? 48.795 66.983 37.422 1.00 64.47 171 GLY A N 1
ATOM 1400 C CA . GLY A 1 171 ? 49.787 67.105 38.474 1.00 66.88 171 GLY A CA 1
ATOM 1401 C C . GLY A 1 171 ? 50.258 65.786 39.055 1.00 67.49 171 GLY A C 1
ATOM 1402 O O . GLY A 1 171 ? 51.366 65.701 39.587 1.00 65.94 171 GLY A O 1
ATOM 1403 N N . ILE A 1 172 ? 49.417 64.759 38.958 1.00 77.68 172 ILE A N 1
ATOM 1404 C CA . ILE A 1 172 ? 49.748 63.434 39.474 1.00 75.21 172 ILE A CA 1
ATOM 1405 C C . ILE A 1 172 ? 50.734 62.750 38.534 1.00 76.15 172 ILE A C 1
ATOM 1406 O O . ILE A 1 172 ? 50.340 62.138 37.541 1.00 74.60 172 ILE A O 1
ATOM 1411 N N . VAL A 1 173 ? 52.019 62.859 38.851 1.00 66.99 173 VAL A N 1
ATOM 1412 C CA . VAL A 1 173 ? 53.055 62.263 38.026 1.00 68.28 173 VAL A CA 1
ATOM 1413 C C . VAL A 1 173 ? 53.800 61.168 38.776 1.00 68.98 173 VAL A C 1
ATOM 1414 O O . VAL A 1 173 ? 54.109 61.311 39.958 1.00 71.56 173 VAL A O 1
ATOM 1418 N N . LYS A 1 174 ? 54.076 60.070 38.080 1.00 64.54 174 LYS A N 1
ATOM 1419 C CA . LYS A 1 174 ? 54.797 58.943 38.658 1.00 65.13 174 LYS A CA 1
ATOM 1420 C C . LYS A 1 174 ? 55.634 58.239 37.597 1.00 63.06 174 LYS A C 1
ATOM 1421 O O . LYS A 1 174 ? 55.267 58.193 36.424 1.00 64.08 174 LYS A O 1
ATOM 1427 N N . GLU A 1 175 ? 56.766 57.698 38.023 1.00 61.99 175 GLU A N 1
ATOM 1428 C CA . GLU A 1 175 ? 57.671 56.992 37.129 1.00 60.37 175 GLU A CA 1
ATOM 1429 C C . GLU A 1 175 ? 57.236 55.534 36.983 1.00 56.41 175 GLU A C 1
ATOM 1430 O O . GLU A 1 175 ? 56.500 55.011 37.820 1.00 54.66 175 GLU A O 1
ATOM 1436 N N . ILE A 1 176 ? 57.672 54.887 35.908 1.00 50.70 176 ILE A N 1
ATOM 1437 C CA . ILE A 1 176 ? 57.348 53.484 35.690 1.00 49.16 176 ILE A CA 1
ATOM 1438 C C . ILE A 1 176 ? 58.661 52.724 35.796 1.00 49.86 176 ILE A C 1
ATOM 1439 O O . ILE A 1 176 ? 59.571 52.935 34.994 1.00 46.09 176 ILE A O 1
ATOM 1444 N N . LYS A 1 177 ? 58.759 51.850 36.793 1.00 57.91 177 LYS A N 1
ATOM 1445 C CA . LYS A 1 177 ? 59.971 51.061 37.004 1.00 57.81 177 LYS A CA 1
ATOM 1446 C C . LYS A 1 177 ? 60.084 49.966 35.949 1.00 54.98 177 LYS A C 1
ATOM 1447 O O . LYS A 1 177 ? 59.081 49.550 35.371 1.00 52.18 177 LYS A O 1
ATOM 1453 N N . GLY A 1 178 ? 61.306 49.505 35.697 1.00 47.58 178 GLY A N 1
ATOM 1454 C CA . GLY A 1 178 ? 61.494 48.439 34.731 1.00 47.45 178 GLY A CA 1
ATOM 1455 C C . GLY A 1 178 ? 62.239 48.806 33.467 1.00 46.57 178 GLY A C 1
ATOM 1456 O O . GLY A 1 178 ? 62.836 47.943 32.826 1.00 49.87 178 GLY A O 1
ATOM 1457 N N . ALA A 1 179 ? 62.202 50.078 33.095 1.00 50.61 179 ALA A N 1
ATOM 1458 C CA . ALA A 1 179 ? 62.892 50.527 31.891 1.00 49.00 179 ALA A CA 1
ATOM 1459 C C . ALA A 1 179 ? 63.294 51.982 32.043 1.00 48.32 179 ALA A C 1
ATOM 1460 O O . ALA A 1 179 ? 62.805 52.680 32.929 1.00 48.81 179 ALA A O 1
ATOM 1462 N N . ASP A 1 180 ? 64.185 52.442 31.176 1.00 50.75 180 ASP A N 1
ATOM 1463 C CA . ASP A 1 180 ? 64.637 53.821 31.243 1.00 54.29 180 ASP A CA 1
ATOM 1464 C C . ASP A 1 180 ? 63.582 54.811 30.777 1.00 56.52 180 ASP A C 1
ATOM 1465 O O . ASP A 1 180 ? 63.157 55.677 31.543 1.00 58.09 180 ASP A O 1
ATOM 1470 N N . THR A 1 181 ? 63.151 54.679 29.526 1.00 53.29 181 THR A N 1
ATOM 1471 C CA . THR A 1 181 ? 62.157 55.593 28.978 1.00 53.06 181 THR A CA 1
ATOM 1472 C C . THR A 1 181 ? 60.993 54.883 28.286 1.00 51.49 181 THR A C 1
ATOM 1473 O O . THR A 1 181 ? 61.170 53.848 27.642 1.00 48.09 181 THR A O 1
ATOM 1477 N N . PHE A 1 182 ? 59.800 55.448 28.444 1.00 48.63 182 PHE A N 1
ATOM 1478 C CA . PHE A 1 182 ? 58.602 54.919 27.817 1.00 48.17 182 PHE A CA 1
ATOM 1479 C C . PHE A 1 182 ? 58.165 55.940 26.771 1.00 50.04 182 PHE A C 1
ATOM 1480 O O . PHE A 1 182 ? 58.198 57.146 27.024 1.00 50.39 182 PHE A O 1
ATOM 1488 N N . ILE A 1 183 ? 57.769 55.459 25.596 1.00 48.98 183 ILE A N 1
ATOM 1489 C CA . ILE A 1 183 ? 57.339 56.345 24.519 1.00 45.49 183 ILE A CA 1
ATOM 1490 C C . ILE A 1 183 ? 55.969 55.927 23.990 1.00 45.15 183 ILE A C 1
ATOM 1491 O O . ILE A 1 183 ? 55.773 54.786 23.563 1.00 42.98 183 ILE A O 1
ATOM 1496 N N . PHE A 1 184 ? 55.026 56.864 24.027 1.00 41.67 184 PHE A N 1
ATOM 1497 C CA . PHE A 1 184 ? 53.662 56.613 23.583 1.00 41.55 184 PHE A CA 1
ATOM 1498 C C . PHE A 1 184 ? 53.172 57.656 22.580 1.00 41.40 184 PHE A C 1
ATOM 1499 O O . PHE A 1 184 ? 53.801 58.699 22.375 1.00 41.93 184 PHE A O 1
ATOM 1507 N N . GLY A 1 185 ? 52.029 57.358 21.972 1.00 36.45 185 GLY A N 1
ATOM 1508 C CA . GLY A 1 185 ? 51.397 58.269 21.032 1.00 33.06 185 GLY A CA 1
ATOM 1509 C C . GLY A 1 185 ? 49.960 58.322 21.501 1.00 30.79 185 GLY A C 1
ATOM 1510 O O . GLY A 1 185 ? 49.716 58.558 22.683 1.00 31.21 185 GLY A O 1
ATOM 1511 N N . HIS A 1 186 ? 49.014 58.106 20.590 1.00 33.59 186 HIS A N 1
ATOM 1512 C CA . HIS A 1 186 ? 47.587 58.064 20.923 1.00 36.56 186 HIS A CA 1
ATOM 1513 C C . HIS A 1 186 ? 46.909 59.364 21.375 1.00 37.87 186 HIS A C 1
ATOM 1514 O O . HIS A 1 186 ? 45.866 59.730 20.840 1.00 38.70 186 HIS A O 1
ATOM 1521 N N . THR A 1 187 ? 47.482 60.048 22.359 1.00 39.05 187 THR A N 1
ATOM 1522 C CA . THR A 1 187 ? 46.895 61.288 22.865 1.00 42.07 187 THR A CA 1
ATOM 1523 C C . THR A 1 187 ? 47.623 62.503 22.298 1.00 42.17 187 THR A C 1
ATOM 1524 O O . THR A 1 187 ? 48.748 62.805 22.690 1.00 42.03 187 THR A O 1
ATOM 1528 N N . PRO A 1 188 ? 46.978 63.219 21.365 1.00 41.87 188 PRO A N 1
ATOM 1529 C CA . PRO A 1 188 ? 47.536 64.407 20.713 1.00 43.96 188 PRO A CA 1
ATOM 1530 C C . PRO A 1 188 ? 47.845 65.560 21.665 1.00 44.53 188 PRO A C 1
ATOM 1531 O O . PRO A 1 188 ? 47.190 65.727 22.692 1.00 46.28 188 PRO A O 1
ATOM 1535 N N . ALA A 1 189 ? 48.845 66.355 21.303 1.00 40.92 189 ALA A N 1
ATOM 1536 C CA . ALA A 1 189 ? 49.251 67.514 22.091 1.00 42.86 189 ALA A CA 1
ATOM 1537 C C . ALA A 1 189 ? 50.015 68.446 21.164 1.00 42.01 189 ALA A C 1
ATOM 1538 O O . ALA A 1 189 ? 50.682 67.989 20.236 1.00 40.23 189 ALA A O 1
ATOM 1540 N N . VAL A 1 190 ? 49.917 69.748 21.410 1.00 43.49 190 VAL A N 1
ATOM 1541 C CA . VAL A 1 190 ? 50.596 70.728 20.568 1.00 45.09 190 VAL A CA 1
ATOM 1542 C C . VAL A 1 190 ? 52.086 70.432 20.429 1.00 43.51 190 VAL A C 1
ATOM 1543 O O . VAL A 1 190 ? 52.644 70.531 19.339 1.00 40.42 190 VAL A O 1
ATOM 1547 N N . LYS A 1 191 ? 52.726 70.071 21.536 1.00 47.17 191 LYS A N 1
ATOM 1548 C CA . LYS A 1 191 ? 54.152 69.752 21.529 1.00 51.09 191 LYS A CA 1
ATOM 1549 C C . LYS A 1 191 ? 54.382 68.438 22.257 1.00 48.15 191 LYS A C 1
ATOM 1550 O O . LYS A 1 191 ? 53.557 68.021 23.063 1.00 50.22 191 LYS A O 1
ATOM 1556 N N . PRO A 1 192 ? 55.508 67.765 21.977 1.00 45.54 192 PRO A N 1
ATOM 1557 C CA . PRO A 1 192 ? 55.800 66.496 22.645 1.00 44.90 192 PRO A CA 1
ATOM 1558 C C . PRO A 1 192 ? 55.876 66.728 24.150 1.00 49.36 192 PRO A C 1
ATOM 1559 O O . PRO A 1 192 ? 56.505 67.684 24.602 1.00 53.01 192 PRO A O 1
ATOM 1563 N N . LEU A 1 193 ? 55.228 65.864 24.923 1.00 51.22 193 LEU A N 1
ATOM 1564 C CA . LEU A 1 193 ? 55.222 66.001 26.373 1.00 51.33 193 LEU A CA 1
ATOM 1565 C C . LEU A 1 193 ? 56.121 64.974 27.041 1.00 54.72 193 LEU A C 1
ATOM 1566 O O . LEU A 1 193 ? 56.554 64.004 26.417 1.00 54.43 193 LEU A O 1
ATOM 1571 N N . LYS A 1 194 ? 56.402 65.200 28.319 1.00 58.07 194 LYS A N 1
ATOM 1572 C CA . LYS A 1 194 ? 57.221 64.280 29.089 1.00 60.67 194 LYS A CA 1
ATOM 1573 C C . LYS A 1 194 ? 56.946 64.416 30.576 1.00 60.17 194 LYS A C 1
ATOM 1574 O O . LYS A 1 194 ? 57.159 65.475 31.164 1.00 61.82 194 LYS A O 1
ATOM 1580 N N . PHE A 1 195 ? 56.451 63.335 31.170 1.00 61.64 195 PHE A N 1
ATOM 1581 C CA . PHE A 1 195 ? 56.153 63.295 32.596 1.00 61.05 195 PHE A CA 1
ATOM 1582 C C . PHE A 1 195 ? 56.917 62.106 33.169 1.00 60.85 195 PHE A C 1
ATOM 1583 O O . PHE A 1 195 ? 56.726 60.968 32.733 1.00 60.95 195 PHE A O 1
ATOM 1591 N N . ALA A 1 196 ? 57.784 62.377 34.140 1.00 55.70 196 ALA A N 1
ATOM 1592 C CA . ALA A 1 196 ? 58.602 61.336 34.750 1.00 49.81 196 ALA A CA 1
ATOM 1593 C C . ALA A 1 196 ? 59.458 60.740 33.642 1.00 49.83 196 ALA A C 1
ATOM 1594 O O . ALA A 1 196 ? 60.203 61.459 32.974 1.00 49.13 196 ALA A O 1
ATOM 1596 N N . ASN A 1 197 ? 59.349 59.433 33.433 1.00 52.02 197 ASN A N 1
ATOM 1597 C CA . ASN A 1 197 ? 60.128 58.788 32.382 1.00 53.56 197 ASN A CA 1
ATOM 1598 C C . ASN A 1 197 ? 59.226 58.354 31.229 1.00 53.88 197 ASN A C 1
ATOM 1599 O O . ASN A 1 197 ? 59.493 57.364 30.547 1.00 53.13 197 ASN A O 1
ATOM 1604 N N . GLN A 1 198 ? 58.157 59.114 31.015 1.00 57.74 198 GLN A N 1
ATOM 1605 C CA . GLN A 1 198 ? 57.212 58.824 29.944 1.00 58.12 198 GLN A CA 1
ATOM 1606 C C . GLN A 1 198 ? 57.162 59.963 28.940 1.00 57.42 198 GLN A C 1
ATOM 1607 O O . GLN A 1 198 ? 57.033 61.128 29.314 1.00 60.36 198 GLN A O 1
ATOM 1613 N N . MET A 1 199 ? 57.263 59.616 27.662 1.00 46.88 199 MET A N 1
ATOM 1614 C CA . MET A 1 199 ? 57.218 60.601 26.590 1.00 45.22 199 MET A CA 1
ATOM 1615 C C . MET A 1 199 ? 55.993 60.393 25.710 1.00 43.19 199 MET A C 1
ATOM 1616 O O . MET A 1 199 ? 55.577 59.262 25.464 1.00 40.56 199 MET A O 1
ATOM 1621 N N . TYR A 1 200 ? 55.423 61.496 25.237 1.00 47.23 200 TYR A N 1
ATOM 1622 C CA . TYR A 1 200 ? 54.260 61.458 24.358 1.00 43.74 200 TYR A CA 1
ATOM 1623 C C . TYR A 1 200 ? 54.613 62.223 23.088 1.00 42.17 200 TYR A C 1
ATOM 1624 O O . TYR A 1 200 ? 54.882 63.422 23.136 1.00 43.50 200 TYR A O 1
ATOM 1633 N N . ILE A 1 201 ? 54.615 61.534 21.951 1.00 35.55 201 ILE A N 1
ATOM 1634 C CA . ILE A 1 201 ? 55.001 62.182 20.701 1.00 36.34 201 ILE A CA 1
ATOM 1635 C C . ILE A 1 201 ? 53.939 62.321 19.618 1.00 35.06 201 ILE A C 1
ATOM 1636 O O . ILE A 1 201 ? 54.265 62.513 18.442 1.00 34.16 201 ILE A O 1
ATOM 1641 N N . ASP A 1 202 ? 52.673 62.221 20.001 1.00 37.19 202 ASP A N 1
ATOM 1642 C CA . ASP A 1 202 ? 51.598 62.391 19.035 1.00 37.84 202 ASP A CA 1
ATOM 1643 C C . ASP A 1 202 ? 51.260 63.883 18.973 1.00 39.36 202 ASP A C 1
ATOM 1644 O O . ASP A 1 202 ? 50.557 64.404 19.838 1.00 37.24 202 ASP A O 1
ATOM 1649 N N . THR A 1 203 ? 51.776 64.570 17.958 1.00 36.65 203 THR A N 1
ATOM 1650 C CA . THR A 1 203 ? 51.513 65.995 17.803 1.00 39.62 203 THR A CA 1
ATOM 1651 C C . THR A 1 203 ? 50.438 66.289 16.755 1.00 39.12 203 THR A C 1
ATOM 1652 O O . THR A 1 203 ? 50.424 67.363 16.155 1.00 37.75 203 THR A O 1
ATOM 1656 N N . GLY A 1 204 ? 49.546 65.323 16.546 1.00 42.36 204 GLY A N 1
ATOM 1657 C CA . GLY A 1 204 ? 48.453 65.481 15.597 1.00 42.20 204 GLY A CA 1
ATOM 1658 C C . GLY A 1 204 ? 48.811 65.778 14.151 1.00 43.11 204 GLY A C 1
ATOM 1659 O O . GLY A 1 204 ? 48.300 66.733 13.566 1.00 43.86 204 GLY A O 1
ATOM 1660 N N . ALA A 1 205 ? 49.659 64.947 13.556 1.00 36.10 205 ALA A N 1
ATOM 1661 C CA . ALA A 1 205 ? 50.070 65.158 12.172 1.00 36.00 205 ALA A CA 1
ATOM 1662 C C . ALA A 1 205 ? 48.902 65.206 11.185 1.00 38.33 205 ALA A C 1
ATOM 1663 O O . ALA A 1 205 ? 48.890 66.038 10.272 1.00 39.06 205 ALA A O 1
ATOM 1665 N N . VAL A 1 206 ? 47.923 64.321 11.363 1.00 33.52 206 VAL A N 1
ATOM 1666 C CA . VAL A 1 206 ? 46.774 64.270 10.465 1.00 33.42 206 VAL A CA 1
ATOM 1667 C C . VAL A 1 206 ? 45.932 65.546 10.543 1.00 32.53 206 VAL A C 1
ATOM 1668 O O . VAL A 1 206 ? 45.343 65.972 9.550 1.00 34.70 206 VAL A O 1
ATOM 1672 N N . PHE A 1 207 ? 45.895 66.151 11.726 1.00 34.28 207 PHE A N 1
ATOM 1673 C CA . PHE A 1 207 ? 45.130 67.370 11.980 1.00 37.05 207 PHE A CA 1
ATOM 1674 C C . PHE A 1 207 ? 45.798 68.643 11.454 1.00 39.77 207 PHE A C 1
ATOM 1675 O O . PHE A 1 207 ? 45.171 69.420 10.729 1.00 38.21 207 PHE A O 1
ATOM 1683 N N . CYS A 1 208 ? 47.068 68.851 11.804 1.00 40.54 208 CYS A N 1
ATOM 1684 C CA . CYS A 1 208 ? 47.770 70.065 11.391 1.00 43.51 208 CYS A CA 1
ATOM 1685 C C . CYS A 1 208 ? 49.027 69.892 10.545 1.00 43.49 208 CYS A C 1
ATOM 1686 O O . CYS A 1 208 ? 49.533 70.867 9.995 1.00 44.33 208 CYS A O 1
ATOM 1689 N N . GLY A 1 209 ? 49.539 68.670 10.451 1.00 42.66 209 GLY A N 1
ATOM 1690 C CA . GLY A 1 209 ? 50.730 68.438 9.652 1.00 37.92 209 GLY A CA 1
ATOM 1691 C C . GLY A 1 209 ? 52.025 68.339 10.439 1.00 37.42 209 GLY A C 1
ATOM 1692 O O . GLY A 1 209 ? 53.090 68.130 9.861 1.00 39.18 209 GLY A O 1
ATOM 1693 N N . ASN A 1 210 ? 51.948 68.481 11.756 1.00 36.93 210 ASN A N 1
ATOM 1694 C CA . ASN A 1 210 ? 53.143 68.398 12.590 1.00 35.79 210 ASN A CA 1
ATOM 1695 C C . ASN A 1 210 ? 53.373 66.953 13.033 1.00 35.36 210 ASN A C 1
ATOM 1696 O O . ASN A 1 210 ? 52.744 66.470 13.972 1.00 33.85 210 ASN A O 1
ATOM 1701 N N . LEU A 1 211 ? 54.268 66.262 12.337 1.00 37.18 211 LEU A N 1
ATOM 1702 C CA . LEU A 1 211 ? 54.584 64.875 12.661 1.00 40.70 211 LEU A CA 1
ATOM 1703 C C . LEU A 1 211 ? 55.924 64.857 13.375 1.00 43.38 211 LEU A C 1
ATOM 1704 O O . LEU A 1 211 ? 56.915 65.337 12.834 1.00 45.29 211 LEU A O 1
ATOM 1709 N N . THR A 1 212 ? 55.967 64.303 14.580 1.00 43.39 212 THR A N 1
ATOM 1710 C CA . THR A 1 212 ? 57.222 64.280 15.311 1.00 45.64 212 THR A CA 1
ATOM 1711 C C . THR A 1 212 ? 57.964 62.949 15.346 1.00 46.50 212 THR A C 1
ATOM 1712 O O . THR A 1 212 ? 57.377 61.896 15.606 1.00 45.95 212 THR A O 1
ATOM 1716 N N . LEU A 1 213 ? 59.264 63.023 15.059 1.00 44.34 213 LEU A N 1
ATOM 1717 C CA . LEU A 1 213 ? 60.160 61.868 15.076 1.00 45.78 213 LEU A CA 1
ATOM 1718 C C . LEU A 1 213 ? 61.292 62.157 16.057 1.00 47.41 213 LEU A C 1
ATOM 1719 O O . LEU A 1 213 ? 61.993 63.156 15.915 1.00 46.27 213 LEU A O 1
ATOM 1724 N N . ILE A 1 214 ? 61.463 61.297 17.056 1.00 47.44 214 ILE A N 1
ATOM 1725 C CA . ILE A 1 214 ? 62.531 61.485 18.029 1.00 48.57 214 ILE A CA 1
ATOM 1726 C C . ILE A 1 214 ? 63.617 60.442 17.812 1.00 48.91 214 ILE A C 1
ATOM 1727 O O . ILE A 1 214 ? 63.331 59.261 17.603 1.00 47.69 214 ILE A O 1
ATOM 1732 N N . GLN A 1 215 ? 64.867 60.885 17.852 1.00 50.89 215 GLN A N 1
ATOM 1733 C CA . GLN A 1 215 ? 66.000 59.988 17.670 1.00 53.63 215 GLN A CA 1
ATOM 1734 C C . GLN A 1 215 ? 66.392 59.397 19.024 1.00 51.32 215 GLN A C 1
ATOM 1735 O O . GLN A 1 215 ? 66.652 60.132 19.973 1.00 52.10 215 GLN A O 1
ATOM 1741 N N . VAL A 1 216 ? 66.414 58.070 19.117 1.00 52.26 216 VAL A N 1
ATOM 1742 C CA . VAL A 1 216 ? 66.765 57.408 20.370 1.00 52.64 216 VAL A CA 1
ATOM 1743 C C . VAL A 1 216 ? 68.145 56.766 20.348 1.00 53.77 216 VAL A C 1
ATOM 1744 O O . VAL A 1 216 ? 68.593 56.231 21.359 1.00 53.24 216 VAL A O 1
ATOM 1748 N N . GLN A 1 217 ? 68.813 56.810 19.199 1.00 54.93 217 GLN A N 1
ATOM 1749 C CA . GLN A 1 217 ? 70.150 56.235 19.091 1.00 57.47 217 GLN A CA 1
ATOM 1750 C C . GLN A 1 217 ? 70.931 56.819 17.921 1.00 60.31 217 GLN A C 1
ATOM 1751 O O . GLN A 1 217 ? 70.351 57.199 16.905 1.00 60.81 217 GLN A O 1
ATOM 1757 N N . GLY A 1 218 ? 72.252 56.878 18.074 1.00 61.44 218 GLY A N 1
ATOM 1758 C CA . GLY A 1 218 ? 73.107 57.409 17.027 1.00 67.03 218 GLY A CA 1
ATOM 1759 C C . GLY A 1 218 ? 73.255 58.915 17.099 1.00 72.58 218 GLY A C 1
ATOM 1760 O O . GLY A 1 218 ? 72.904 59.530 18.105 1.00 71.49 218 GLY A O 1
ATOM 1761 N N . ALA A 1 219 ? 73.779 59.510 16.030 1.00 98.16 219 ALA A N 1
ATOM 1762 C CA . ALA A 1 219 ? 73.972 60.957 15.963 1.00 100.60 219 ALA A CA 1
ATOM 1763 C C . ALA A 1 219 ? 74.760 61.480 17.158 1.00 100.60 219 ALA A C 1
ATOM 1764 O O . ALA A 1 219 ? 75.322 60.651 17.906 1.00 100.60 219 ALA A O 1
ATOM 1766 N N . MET B 1 1 ? 47.909 2.736 28.753 1.00 93.15 1 MET B N 1
ATOM 1767 C CA . MET B 1 1 ? 48.562 3.659 29.727 1.00 91.92 1 MET B CA 1
ATOM 1768 C C . MET B 1 1 ? 49.983 3.198 30.026 1.00 90.69 1 MET B C 1
ATOM 1769 O O . MET B 1 1 ? 50.199 2.120 30.585 1.00 92.06 1 MET B O 1
ATOM 1774 N N . ARG B 1 2 ? 50.951 4.023 29.643 1.00 69.81 2 ARG B N 1
ATOM 1775 C CA . ARG B 1 2 ? 52.357 3.720 29.866 1.00 66.18 2 ARG B CA 1
ATOM 1776 C C . ARG B 1 2 ? 52.960 4.735 30.821 1.00 60.02 2 ARG B C 1
ATOM 1777 O O . ARG B 1 2 ? 52.640 5.922 30.768 1.00 58.68 2 ARG B O 1
ATOM 1785 N N . TYR B 1 3 ? 53.830 4.253 31.699 1.00 49.25 3 TYR B N 1
ATOM 1786 C CA . TYR B 1 3 ? 54.488 5.101 32.681 1.00 44.85 3 TYR B CA 1
ATOM 1787 C C . TYR B 1 3 ? 55.348 6.169 32.009 1.00 39.29 3 TYR B C 1
ATOM 1788 O O . TYR B 1 3 ? 55.263 7.344 32.360 1.00 36.54 3 TYR B O 1
ATOM 1797 N N . TYR B 1 4 ? 56.169 5.761 31.046 1.00 37.06 4 TYR B N 1
ATOM 1798 C CA . TYR B 1 4 ? 57.014 6.697 30.313 1.00 35.55 4 TYR B CA 1
ATOM 1799 C C . TYR B 1 4 ? 56.374 6.927 28.945 1.00 38.73 4 TYR B C 1
ATOM 1800 O O . TYR B 1 4 ? 55.721 6.034 28.403 1.00 39.61 4 TYR B O 1
ATOM 1809 N N . GLU B 1 5 ? 56.583 8.116 28.388 1.00 35.56 5 GLU B N 1
ATOM 1810 C CA . GLU B 1 5 ? 56.016 8.498 27.102 1.00 34.02 5 GLU B CA 1
ATOM 1811 C C . GLU B 1 5 ? 57.038 9.389 26.393 1.00 36.97 5 GLU B C 1
ATOM 1812 O O . GLU B 1 5 ? 57.557 10.338 26.990 1.00 34.65 5 GLU B O 1
ATOM 1818 N N . LYS B 1 6 ? 57.330 9.091 25.129 1.00 33.27 6 LYS B N 1
ATOM 1819 C CA . LYS B 1 6 ? 58.285 9.889 24.366 1.00 34.25 6 LYS B CA 1
ATOM 1820 C C . LYS B 1 6 ? 57.594 10.895 23.463 1.00 33.61 6 LYS B C 1
ATOM 1821 O O . LYS B 1 6 ? 56.503 10.646 22.971 1.00 35.13 6 LYS B O 1
ATOM 1827 N N . ILE B 1 7 ? 58.238 12.034 23.243 1.00 31.60 7 ILE B N 1
ATOM 1828 C CA . ILE B 1 7 ? 57.688 13.047 22.359 1.00 33.35 7 ILE B CA 1
ATOM 1829 C C . ILE B 1 7 ? 58.797 13.537 21.445 1.00 36.66 7 ILE B C 1
ATOM 1830 O O . ILE B 1 7 ? 59.866 13.930 21.913 1.00 37.65 7 ILE B O 1
ATOM 1835 N N . ASP B 1 8 ? 58.538 13.489 20.140 1.00 34.94 8 ASP B N 1
ATOM 1836 C CA . ASP B 1 8 ? 59.500 13.931 19.136 1.00 36.02 8 ASP B CA 1
ATOM 1837 C C . ASP B 1 8 ? 59.246 15.408 18.886 1.00 33.32 8 ASP B C 1
ATOM 1838 O O . ASP B 1 8 ? 58.265 15.773 18.252 1.00 34.90 8 ASP B O 1
ATOM 1843 N N . GLY B 1 9 ? 60.140 16.250 19.387 1.00 34.76 9 GLY B N 1
ATOM 1844 C CA . GLY B 1 9 ? 59.981 17.681 19.229 1.00 36.35 9 GLY B CA 1
ATOM 1845 C C . GLY B 1 9 ? 59.982 18.218 17.809 1.00 40.25 9 GLY B C 1
ATOM 1846 O O . GLY B 1 9 ? 59.386 19.264 17.554 1.00 36.83 9 GLY B O 1
ATOM 1847 N N . SER B 1 10 ? 60.648 17.521 16.887 1.00 43.85 10 SER B N 1
ATOM 1848 C CA . SER B 1 10 ? 60.718 17.969 15.494 1.00 44.26 10 SER B CA 1
ATOM 1849 C C . SER B 1 10 ? 59.329 18.103 14.864 1.00 44.41 10 SER B C 1
ATOM 1850 O O . SER B 1 10 ? 59.153 18.811 13.872 1.00 43.12 10 SER B O 1
ATOM 1853 N N . LYS B 1 11 ? 58.348 17.422 15.448 1.00 47.12 11 LYS B N 1
ATOM 1854 C CA . LYS B 1 11 ? 56.977 17.469 14.954 1.00 49.52 11 LYS B CA 1
ATOM 1855 C C . LYS B 1 11 ? 56.240 18.755 15.350 1.00 49.73 11 LYS B C 1
ATOM 1856 O O . LYS B 1 11 ? 55.066 18.922 15.023 1.00 51.16 11 LYS B O 1
ATOM 1862 N N . TYR B 1 12 ? 56.912 19.658 16.060 1.00 39.90 12 TYR B N 1
ATOM 1863 C CA . TYR B 1 12 ? 56.274 20.904 16.475 1.00 35.26 12 TYR B CA 1
ATOM 1864 C C . TYR B 1 12 ? 57.157 22.113 16.230 1.00 33.94 12 TYR B C 1
ATOM 1865 O O . TYR B 1 12 ? 58.359 21.986 16.000 1.00 37.54 12 TYR B O 1
ATOM 1874 N N . ARG B 1 13 ? 56.553 23.292 16.281 1.00 36.97 13 ARG B N 1
ATOM 1875 C CA . ARG B 1 13 ? 57.301 24.519 16.090 1.00 38.26 13 ARG B CA 1
ATOM 1876 C C . ARG B 1 13 ? 57.906 24.903 17.444 1.00 38.15 13 ARG B C 1
ATOM 1877 O O . ARG B 1 13 ? 59.082 24.644 17.701 1.00 35.12 13 ARG B O 1
ATOM 1885 N N . ASN B 1 14 ? 57.098 25.520 18.303 1.00 34.78 14 ASN B N 1
ATOM 1886 C CA . ASN B 1 14 ? 57.559 25.912 19.636 1.00 34.81 14 ASN B CA 1
ATOM 1887 C C . ASN B 1 14 ? 57.003 24.949 20.680 1.00 30.59 14 ASN B C 1
ATOM 1888 O O . ASN B 1 14 ? 55.895 24.442 20.541 1.00 31.87 14 ASN B O 1
ATOM 1893 N N . ILE B 1 15 ? 57.778 24.699 21.726 1.00 33.01 15 ILE B N 1
ATOM 1894 C CA . ILE B 1 15 ? 57.340 23.809 22.793 1.00 33.52 15 ILE B CA 1
ATOM 1895 C C . ILE B 1 15 ? 57.562 24.495 24.138 1.00 32.10 15 ILE B C 1
ATOM 1896 O O . ILE B 1 15 ? 58.647 25.006 24.412 1.00 33.25 15 ILE B O 1
ATOM 1901 N N . TRP B 1 16 ? 56.519 24.517 24.959 1.00 29.21 16 TRP B N 1
ATOM 1902 C CA . TRP B 1 16 ? 56.582 25.146 26.276 1.00 31.13 16 TRP B CA 1
ATOM 1903 C C . TRP B 1 16 ? 56.197 24.162 27.370 1.00 27.52 16 TRP B C 1
ATOM 1904 O O . TRP B 1 16 ? 55.462 23.206 27.120 1.00 27.57 16 TRP B O 1
ATOM 1915 N N . VAL B 1 17 ? 56.693 24.401 28.580 1.00 24.71 17 VAL B N 1
ATOM 1916 C CA . VAL B 1 17 ? 56.341 23.563 29.720 1.00 26.52 17 VAL B CA 1
ATOM 1917 C C . VAL B 1 17 ? 55.725 24.478 30.778 1.00 26.39 17 VAL B C 1
ATOM 1918 O O . VAL B 1 17 ? 56.256 25.555 31.056 1.00 28.73 17 VAL B O 1
ATOM 1922 N N . VAL B 1 18 ? 54.609 24.051 31.364 1.00 26.08 18 VAL B N 1
ATOM 1923 C CA . VAL B 1 18 ? 53.914 24.860 32.362 1.00 25.75 18 VAL B CA 1
ATOM 1924 C C . VAL B 1 18 ? 53.841 24.171 33.726 1.00 26.61 18 VAL B C 1
ATOM 1925 O O . VAL B 1 18 ? 53.701 22.951 33.807 1.00 25.69 18 VAL B O 1
ATOM 1929 N N . GLY B 1 19 ? 53.943 24.966 34.793 1.00 26.63 19 GLY B N 1
ATOM 1930 C CA . GLY B 1 19 ? 53.889 24.432 36.143 1.00 23.20 19 GLY B CA 1
ATOM 1931 C C . GLY B 1 19 ? 52.486 24.083 36.608 1.00 28.01 19 GLY B C 1
ATOM 1932 O O . GLY B 1 19 ? 51.537 24.194 35.837 1.00 28.22 19 GLY B O 1
ATOM 1933 N N . ASP B 1 20 ? 52.359 23.669 37.870 1.00 24.21 20 ASP B N 1
ATOM 1934 C CA . ASP B 1 20 ? 51.071 23.285 38.451 1.00 25.75 20 ASP B CA 1
ATOM 1935 C C . ASP B 1 20 ? 49.999 24.312 38.096 1.00 25.95 20 ASP B C 1
ATOM 1936 O O . ASP B 1 20 ? 50.178 25.507 38.337 1.00 21.73 20 ASP B O 1
ATOM 1941 N N . LEU B 1 21 ? 48.885 23.832 37.544 1.00 27.32 21 LEU B N 1
ATOM 1942 C CA . LEU B 1 21 ? 47.781 24.686 37.124 1.00 26.67 21 LEU B CA 1
ATOM 1943 C C . LEU B 1 21 ? 46.701 24.909 38.177 1.00 26.23 21 LEU B C 1
ATOM 1944 O O . LEU B 1 21 ? 46.214 26.028 38.332 1.00 25.26 21 LEU B O 1
ATOM 1949 N N . HIS B 1 22 ? 46.311 23.842 38.871 1.00 23.26 22 HIS B N 1
ATOM 1950 C CA . HIS B 1 22 ? 45.309 23.924 39.925 1.00 26.38 22 HIS B CA 1
ATOM 1951 C C . HIS B 1 22 ? 44.132 24.858 39.610 1.00 31.41 22 HIS B C 1
ATOM 1952 O O . HIS B 1 22 ? 43.878 25.817 40.339 1.00 27.49 22 HIS B O 1
ATOM 1959 N N . GLY B 1 23 ? 43.426 24.573 38.521 1.00 34.07 23 GLY B N 1
ATOM 1960 C CA . GLY B 1 23 ? 42.274 25.373 38.148 1.00 35.38 23 GLY B CA 1
ATOM 1961 C C . GLY B 1 23 ? 42.501 26.805 37.702 1.00 34.24 23 GLY B C 1
ATOM 1962 O O . GLY B 1 23 ? 41.560 27.594 37.710 1.00 38.90 23 GLY B O 1
ATOM 1963 N N . CYS B 1 24 ? 43.719 27.158 37.309 1.00 26.88 24 CYS B N 1
ATOM 1964 C CA . CYS B 1 24 ? 43.984 28.525 36.859 1.00 27.37 24 CYS B CA 1
ATOM 1965 C C . CYS B 1 24 ? 43.956 28.587 35.320 1.00 28.42 24 CYS B C 1
ATOM 1966 O O . CYS B 1 24 ? 44.928 28.976 34.668 1.00 26.56 24 CYS B O 1
ATOM 1969 N N . TYR B 1 25 ? 42.809 28.215 34.761 1.00 31.04 25 TYR B N 1
ATOM 1970 C CA . TYR B 1 25 ? 42.593 28.173 33.318 1.00 29.91 25 TYR B CA 1
ATOM 1971 C C . TYR B 1 25 ? 42.736 29.517 32.597 1.00 30.26 25 TYR B C 1
ATOM 1972 O O . TYR B 1 25 ? 43.472 29.627 31.609 1.00 29.77 25 TYR B O 1
ATOM 1981 N N . THR B 1 26 ? 42.037 30.538 33.083 1.00 31.08 26 THR B N 1
ATOM 1982 C CA . THR B 1 26 ? 42.096 31.860 32.463 1.00 31.68 26 THR B CA 1
ATOM 1983 C C . THR B 1 26 ? 43.515 32.408 32.477 1.00 31.39 26 THR B C 1
ATOM 1984 O O . THR B 1 26 ? 43.977 33.006 31.500 1.00 31.72 26 THR B O 1
ATOM 1988 N N . ASN B 1 27 ? 44.211 32.196 33.588 1.00 31.11 27 ASN B N 1
ATOM 1989 C CA . ASN B 1 27 ? 45.591 32.641 33.716 1.00 28.08 27 ASN B CA 1
ATOM 1990 C C . ASN B 1 27 ? 46.419 32.024 32.582 1.00 29.16 27 ASN B C 1
ATOM 1991 O O . ASN B 1 27 ? 47.209 32.708 31.924 1.00 26.47 27 ASN B O 1
ATOM 1996 N N . LEU B 1 28 ? 46.231 30.725 32.364 1.00 29.94 28 LEU B N 1
ATOM 1997 C CA . LEU B 1 28 ? 46.956 30.006 31.317 1.00 31.30 28 LEU B CA 1
ATOM 1998 C C . LEU B 1 28 ? 46.619 30.591 29.944 1.00 31.89 28 LEU B C 1
ATOM 1999 O O . LEU B 1 28 ? 47.512 30.929 29.161 1.00 32.65 28 LEU B O 1
ATOM 2004 N N . MET B 1 29 ? 45.326 30.706 29.653 1.00 32.77 29 MET B N 1
ATOM 2005 C CA . MET B 1 29 ? 44.901 31.239 28.361 1.00 34.05 29 MET B CA 1
ATOM 2006 C C . MET B 1 29 ? 45.502 32.619 28.079 1.00 32.66 29 MET B C 1
ATOM 2007 O O . MET B 1 29 ? 45.936 32.889 26.954 1.00 31.66 29 MET B O 1
ATOM 2012 N N . ASN B 1 30 ? 45.547 33.491 29.086 1.00 27.69 30 ASN B N 1
ATOM 2013 C CA . ASN B 1 30 ? 46.116 34.826 28.870 1.00 30.69 30 ASN B CA 1
ATOM 2014 C C . ASN B 1 30 ? 47.614 34.756 28.615 1.00 30.21 30 ASN B C 1
ATOM 2015 O O . ASN B 1 30 ? 48.162 35.545 27.835 1.00 29.38 30 ASN B O 1
ATOM 2020 N N . LYS B 1 31 ? 48.278 33.809 29.270 1.00 31.92 31 LYS B N 1
ATOM 2021 C CA . LYS B 1 31 ? 49.711 33.628 29.078 1.00 31.18 31 LYS B CA 1
ATOM 2022 C C . LYS B 1 31 ? 49.951 33.121 27.661 1.00 28.67 31 LYS B C 1
ATOM 2023 O O . LYS B 1 31 ? 50.820 33.623 26.949 1.00 28.61 31 LYS B O 1
ATOM 2029 N N . LEU B 1 32 ? 49.168 32.132 27.245 1.00 29.54 32 LEU B N 1
ATOM 2030 C CA . LEU B 1 32 ? 49.321 31.577 25.905 1.00 34.65 32 LEU B CA 1
ATOM 2031 C C . LEU B 1 32 ? 49.116 32.648 24.837 1.00 36.27 32 LEU B C 1
ATOM 2032 O O . LEU B 1 32 ? 49.775 32.620 23.798 1.00 37.58 32 LEU B O 1
ATOM 2037 N N . ASP B 1 33 ? 48.205 33.588 25.088 1.00 36.57 33 ASP B N 1
ATOM 2038 C CA . ASP B 1 33 ? 47.959 34.672 24.136 1.00 35.56 33 ASP B CA 1
ATOM 2039 C C . ASP B 1 33 ? 49.173 35.592 24.099 1.00 33.13 33 ASP B C 1
ATOM 2040 O O . ASP B 1 33 ? 49.640 35.990 23.033 1.00 32.75 33 ASP B O 1
ATOM 2045 N N . THR B 1 34 ? 49.679 35.917 25.282 1.00 29.37 34 THR B N 1
ATOM 2046 C CA . THR B 1 34 ? 50.827 36.802 25.424 1.00 30.07 34 THR B CA 1
ATOM 2047 C C . THR B 1 34 ? 52.098 36.314 24.726 1.00 33.92 34 THR B C 1
ATOM 2048 O O . THR B 1 34 ? 52.822 37.111 24.120 1.00 31.28 34 THR B O 1
ATOM 2052 N N . ILE B 1 35 ? 52.371 35.012 24.810 1.00 34.41 35 ILE B N 1
ATOM 2053 C CA . ILE B 1 35 ? 53.580 34.455 24.202 1.00 36.73 35 ILE B CA 1
ATOM 2054 C C . ILE B 1 35 ? 53.439 34.105 22.723 1.00 37.22 35 ILE B C 1
ATOM 2055 O O . ILE B 1 35 ? 54.429 33.810 22.057 1.00 38.88 35 ILE B O 1
ATOM 2060 N N . GLY B 1 36 ? 52.212 34.129 22.217 1.00 38.67 36 GLY B N 1
ATOM 2061 C CA . GLY B 1 36 ? 51.996 33.829 20.816 1.00 39.62 36 GLY B CA 1
ATOM 2062 C C . GLY B 1 36 ? 51.913 32.352 20.523 1.00 41.56 36 GLY B C 1
ATOM 2063 O O . GLY B 1 36 ? 52.356 31.894 19.473 1.00 44.16 36 GLY B O 1
ATOM 2064 N N . PHE B 1 37 ? 51.352 31.600 21.460 1.00 40.78 37 PHE B N 1
ATOM 2065 C CA . PHE B 1 37 ? 51.195 30.166 21.287 1.00 41.40 37 PHE B CA 1
ATOM 2066 C C . PHE B 1 37 ? 50.146 29.902 20.206 1.00 43.17 37 PHE B C 1
ATOM 2067 O O . PHE B 1 37 ? 49.072 30.502 20.215 1.00 43.64 37 PHE B O 1
ATOM 2075 N N . ASP B 1 38 ? 50.469 29.013 19.271 1.00 38.98 38 ASP B N 1
ATOM 2076 C CA . ASP B 1 38 ? 49.550 28.643 18.194 1.00 37.68 38 ASP B CA 1
ATOM 2077 C C . ASP B 1 38 ? 49.281 27.156 18.341 1.00 36.11 38 ASP B C 1
ATOM 2078 O O . ASP B 1 38 ? 50.128 26.338 17.997 1.00 38.20 38 ASP B O 1
ATOM 2083 N N . ASN B 1 39 ? 48.102 26.809 18.846 1.00 32.48 39 ASN B N 1
ATOM 2084 C CA . ASN B 1 39 ? 47.752 25.414 19.078 1.00 37.71 39 ASN B CA 1
ATOM 2085 C C . ASN B 1 39 ? 47.701 24.531 17.838 1.00 39.52 39 ASN B C 1
ATOM 2086 O O . ASN B 1 39 ? 47.369 23.352 17.924 1.00 36.88 39 ASN B O 1
ATOM 2091 N N . LYS B 1 40 ? 48.033 25.098 16.685 1.00 45.88 40 LYS B N 1
ATOM 2092 C CA . LYS B 1 40 ? 48.041 24.330 15.449 1.00 49.90 40 LYS B CA 1
ATOM 2093 C C . LYS B 1 40 ? 49.483 24.013 15.069 1.00 49.22 40 LYS B C 1
ATOM 2094 O O . LYS B 1 40 ? 49.736 23.183 14.198 1.00 49.02 40 LYS B O 1
ATOM 2100 N N . LYS B 1 41 ? 50.423 24.679 15.734 1.00 44.47 41 LYS B N 1
ATOM 2101 C CA . LYS B 1 41 ? 51.844 24.484 15.464 1.00 43.69 41 LYS B CA 1
ATOM 2102 C C . LYS B 1 41 ? 52.649 24.102 16.700 1.00 41.90 41 LYS B C 1
ATOM 2103 O O . LYS B 1 41 ? 53.549 23.270 16.631 1.00 37.04 41 LYS B O 1
ATOM 2109 N N . ASP B 1 42 ? 52.323 24.728 17.827 1.00 45.40 42 ASP B N 1
ATOM 2110 C CA . ASP B 1 42 ? 53.056 24.523 19.069 1.00 40.53 42 ASP B CA 1
ATOM 2111 C C . ASP B 1 42 ? 52.550 23.448 20.021 1.00 37.03 42 ASP B C 1
ATOM 2112 O O . ASP B 1 42 ? 51.445 22.933 19.872 1.00 36.82 42 ASP B O 1
ATOM 2117 N N . LEU B 1 43 ? 53.377 23.127 21.013 1.00 33.49 43 LEU B N 1
ATOM 2118 C CA . LEU B 1 43 ? 53.062 22.099 21.999 1.00 32.63 43 LEU B CA 1
ATOM 2119 C C . LEU B 1 43 ? 53.224 22.634 23.423 1.00 29.35 43 LEU B C 1
ATOM 2120 O O . LEU B 1 43 ? 54.185 23.344 23.722 1.00 28.82 43 LEU B O 1
ATOM 2125 N N . LEU B 1 44 ? 52.288 22.287 24.299 1.00 30.49 44 LEU B N 1
ATOM 2126 C CA . LEU B 1 44 ? 52.358 22.715 25.691 1.00 32.52 44 LEU B CA 1
ATOM 2127 C C . LEU B 1 44 ? 52.406 21.451 26.534 1.00 32.24 44 LEU B C 1
ATOM 2128 O O . LEU B 1 44 ? 51.470 20.642 26.500 1.00 29.84 44 LEU B O 1
ATOM 2133 N N . ILE B 1 45 ? 53.499 21.274 27.271 1.00 27.44 45 ILE B N 1
ATOM 2134 C CA . ILE B 1 45 ? 53.654 20.115 28.140 1.00 27.00 45 ILE B CA 1
ATOM 2135 C C . ILE B 1 45 ? 53.364 20.573 29.564 1.00 25.53 45 ILE B C 1
ATOM 2136 O O . ILE B 1 45 ? 53.803 21.646 29.976 1.00 29.18 45 ILE B O 1
ATOM 2141 N N . SER B 1 46 ? 52.628 19.765 30.316 1.00 26.39 46 SER B N 1
ATOM 2142 C CA . SER B 1 46 ? 52.277 20.122 31.691 1.00 27.33 46 SER B CA 1
ATOM 2143 C C . SER B 1 46 ? 52.821 19.145 32.735 1.00 30.09 46 SER B C 1
ATOM 2144 O O . SER B 1 46 ? 52.858 17.939 32.497 1.00 26.23 46 SER B O 1
ATOM 2147 N N . VAL B 1 47 ? 53.214 19.677 33.896 1.00 27.30 47 VAL B N 1
ATOM 2148 C CA . VAL B 1 47 ? 53.753 18.868 34.990 1.00 24.79 47 VAL B CA 1
ATOM 2149 C C . VAL B 1 47 ? 52.647 18.247 35.835 1.00 26.09 47 VAL B C 1
ATOM 2150 O O . VAL B 1 47 ? 52.921 17.615 36.855 1.00 31.60 47 VAL B O 1
ATOM 2154 N N . GLY B 1 48 ? 51.395 18.431 35.429 1.00 27.59 48 GLY B N 1
ATOM 2155 C CA . GLY B 1 48 ? 50.300 17.858 36.198 1.00 26.27 48 GLY B CA 1
ATOM 2156 C C . GLY B 1 48 ? 49.748 18.788 37.270 1.00 28.22 48 GLY B C 1
ATOM 2157 O O . GLY B 1 48 ? 50.110 19.967 37.314 1.00 29.92 48 GLY B O 1
ATOM 2158 N N . ASP B 1 49 ? 48.902 18.251 38.151 1.00 22.30 49 ASP B N 1
ATOM 2159 C CA . ASP B 1 49 ? 48.248 19.042 39.200 1.00 27.05 49 ASP B CA 1
ATOM 2160 C C . ASP B 1 49 ? 47.429 20.110 38.479 1.00 26.63 49 ASP B C 1
ATOM 2161 O O . ASP B 1 49 ? 47.640 21.316 38.623 1.00 24.50 49 ASP B O 1
ATOM 2166 N N . LEU B 1 50 ? 46.489 19.626 37.684 1.00 28.38 50 LEU B N 1
ATOM 2167 C CA . LEU B 1 50 ? 45.620 20.475 36.889 1.00 31.79 50 LEU B CA 1
ATOM 2168 C C . LEU B 1 50 ? 44.409 20.907 37.687 1.00 29.53 50 LEU B C 1
ATOM 2169 O O . LEU B 1 50 ? 43.777 21.909 37.364 1.00 31.26 50 LEU B O 1
ATOM 2174 N N . VAL B 1 51 ? 44.098 20.152 38.734 1.00 25.35 51 VAL B N 1
ATOM 2175 C CA . VAL B 1 51 ? 42.919 20.423 39.538 1.00 27.79 51 VAL B CA 1
ATOM 2176 C C . VAL B 1 51 ? 43.170 20.564 41.034 1.00 29.64 51 VAL B C 1
ATOM 2177 O O . VAL B 1 51 ? 44.267 20.300 41.523 1.00 27.95 51 VAL B O 1
ATOM 2181 N N . ASP B 1 52 ? 42.113 20.979 41.732 1.00 27.70 52 ASP B N 1
ATOM 2182 C CA . ASP B 1 52 ? 42.073 21.192 43.178 1.00 26.24 52 ASP B CA 1
ATOM 2183 C C . ASP B 1 52 ? 42.518 22.587 43.606 1.00 29.46 52 ASP B C 1
ATOM 2184 O O . ASP B 1 52 ? 43.421 23.186 43.009 1.00 26.80 52 ASP B O 1
ATOM 2189 N N . ARG B 1 53 ? 41.848 23.092 44.641 1.00 33.71 53 ARG B N 1
ATOM 2190 C CA . ARG B 1 53 ? 42.111 24.403 45.230 1.00 35.24 53 ARG B CA 1
ATOM 2191 C C . ARG B 1 53 ? 41.771 25.613 44.374 1.00 34.88 53 ARG B C 1
ATOM 2192 O O . ARG B 1 53 ? 41.363 26.641 44.904 1.00 35.08 53 ARG B O 1
ATOM 2200 N N . GLY B 1 54 ? 41.929 25.491 43.060 1.00 31.22 54 GLY B N 1
ATOM 2201 C CA . GLY B 1 54 ? 41.638 26.601 42.170 1.00 32.00 54 GLY B CA 1
ATOM 2202 C C . GLY B 1 54 ? 40.171 26.758 41.818 1.00 32.17 54 GLY B C 1
ATOM 2203 O O . GLY B 1 54 ? 39.309 26.109 42.407 1.00 32.32 54 GLY B O 1
ATOM 2204 N N . ALA B 1 55 ? 39.881 27.602 40.835 1.00 33.60 55 ALA B N 1
ATOM 2205 C CA . ALA B 1 55 ? 38.495 27.847 40.457 1.00 36.17 55 ALA B CA 1
ATOM 2206 C C . ALA B 1 55 ? 37.976 27.170 39.187 1.00 36.97 55 ALA B C 1
ATOM 2207 O O . ALA B 1 55 ? 36.834 26.703 39.165 1.00 39.60 55 ALA B O 1
ATOM 2209 N N . GLU B 1 56 ? 38.802 27.112 38.143 1.00 32.18 56 GLU B N 1
ATOM 2210 C CA . GLU B 1 56 ? 38.394 26.532 36.856 1.00 32.42 56 GLU B CA 1
ATOM 2211 C C . GLU B 1 56 ? 38.945 25.124 36.645 1.00 29.35 56 GLU B C 1
ATOM 2212 O O . GLU B 1 56 ? 39.675 24.856 35.694 1.00 29.23 56 GLU B O 1
ATOM 2218 N N . ASN B 1 57 ? 38.558 24.226 37.537 1.00 31.83 57 ASN B N 1
ATOM 2219 C CA . ASN B 1 57 ? 39.027 22.847 37.517 1.00 35.49 57 ASN B CA 1
ATOM 2220 C C . ASN B 1 57 ? 38.672 21.995 36.315 1.00 34.93 57 ASN B C 1
ATOM 2221 O O . ASN B 1 57 ? 39.544 21.362 35.727 1.00 35.22 57 ASN B O 1
ATOM 2226 N N . VAL B 1 58 ? 37.401 21.967 35.947 1.00 36.12 58 VAL B N 1
ATOM 2227 C CA . VAL B 1 58 ? 36.987 21.173 34.802 1.00 33.58 58 VAL B CA 1
ATOM 2228 C C . VAL B 1 58 ? 37.640 21.709 33.539 1.00 34.45 58 VAL B C 1
ATOM 2229 O O . VAL B 1 58 ? 38.036 20.935 32.664 1.00 32.38 58 VAL B O 1
ATOM 2233 N N . GLU B 1 59 ? 37.767 23.032 33.448 1.00 28.96 59 GLU B N 1
ATOM 2234 C CA . GLU B 1 59 ? 38.378 23.642 32.278 1.00 33.91 59 GLU B CA 1
ATOM 2235 C C . GLU B 1 59 ? 39.845 23.240 32.114 1.00 37.70 59 GLU B C 1
ATOM 2236 O O . GLU B 1 59 ? 40.323 23.036 30.993 1.00 38.24 59 GLU B O 1
ATOM 2242 N N . CYS B 1 60 ? 40.565 23.127 33.227 1.00 35.42 60 CYS B N 1
ATOM 2243 C CA . CYS B 1 60 ? 41.966 22.740 33.157 1.00 35.54 60 CYS B CA 1
ATOM 2244 C C . CYS B 1 60 ? 42.096 21.247 32.848 1.00 34.97 60 CYS B C 1
ATOM 2245 O O . CYS B 1 60 ? 42.927 20.838 32.037 1.00 34.57 60 CYS B O 1
ATOM 2248 N N . LEU B 1 61 ? 41.264 20.438 33.489 1.00 31.99 61 LEU B N 1
ATOM 2249 C CA . LEU B 1 61 ? 41.311 18.998 33.291 1.00 34.92 61 LEU B CA 1
ATOM 2250 C C . LEU B 1 61 ? 40.991 18.639 31.842 1.00 37.57 61 LEU B C 1
ATOM 2251 O O . LEU B 1 61 ? 41.596 17.739 31.263 1.00 36.63 61 LEU B O 1
ATOM 2256 N N . GLU B 1 62 ? 40.047 19.367 31.260 1.00 39.41 62 GLU B N 1
ATOM 2257 C CA . GLU B 1 62 ? 39.632 19.139 29.884 1.00 39.32 62 GLU B CA 1
ATOM 2258 C C . GLU B 1 62 ? 40.779 19.335 28.894 1.00 40.36 62 GLU B C 1
ATOM 2259 O O . GLU B 1 62 ? 40.727 18.837 27.771 1.00 41.65 62 GLU B O 1
ATOM 2265 N N . LEU B 1 63 ? 41.814 20.060 29.309 1.00 36.70 63 LEU B N 1
ATOM 2266 C CA . LEU B 1 63 ? 42.966 20.310 28.443 1.00 35.94 63 LEU B CA 1
ATOM 2267 C C . LEU B 1 63 ? 43.637 19.030 27.937 1.00 31.91 63 LEU B C 1
ATOM 2268 O O . LEU B 1 63 ? 44.181 19.004 26.836 1.00 32.03 63 LEU B O 1
ATOM 2273 N N . ILE B 1 64 ? 43.607 17.972 28.741 1.00 29.80 64 ILE B N 1
ATOM 2274 C CA . ILE B 1 64 ? 44.238 16.715 28.350 1.00 35.12 64 ILE B CA 1
ATOM 2275 C C . ILE B 1 64 ? 43.508 16.109 27.154 1.00 37.31 64 ILE B C 1
ATOM 2276 O O . ILE B 1 64 ? 43.901 15.070 26.628 1.00 35.89 64 ILE B O 1
ATOM 2281 N N . THR B 1 65 ? 42.451 16.792 26.734 1.00 44.39 65 THR B N 1
ATOM 2282 C CA . THR B 1 65 ? 41.612 16.385 25.617 1.00 46.91 65 THR B CA 1
ATOM 2283 C C . THR B 1 65 ? 42.178 16.835 24.268 1.00 48.41 65 THR B C 1
ATOM 2284 O O . THR B 1 65 ? 41.856 16.260 23.225 1.00 49.11 65 THR B O 1
ATOM 2288 N N . PHE B 1 66 ? 43.028 17.856 24.291 1.00 44.51 66 PHE B N 1
ATOM 2289 C CA . PHE B 1 66 ? 43.599 18.393 23.064 1.00 45.97 66 PHE B CA 1
ATOM 2290 C C . PHE B 1 66 ? 44.993 17.869 22.720 1.00 47.48 66 PHE B C 1
ATOM 2291 O O . PHE B 1 66 ? 45.823 17.645 23.598 1.00 48.15 66 PHE B O 1
ATOM 2299 N N . PRO B 1 67 ? 45.262 17.675 21.421 1.00 52.02 67 PRO B N 1
ATOM 2300 C CA . PRO B 1 67 ? 46.538 17.176 20.896 1.00 51.34 67 PRO B CA 1
ATOM 2301 C C . PRO B 1 67 ? 47.731 18.075 21.209 1.00 47.28 67 PRO B C 1
ATOM 2302 O O . PRO B 1 67 ? 48.864 17.607 21.261 1.00 48.31 67 PRO B O 1
ATOM 2306 N N . TRP B 1 68 ? 47.474 19.363 21.402 1.00 38.68 68 TRP B N 1
ATOM 2307 C CA . TRP B 1 68 ? 48.544 20.311 21.683 1.00 37.07 68 TRP B CA 1
ATOM 2308 C C . TRP B 1 68 ? 48.886 20.409 23.173 1.00 33.39 68 TRP B C 1
ATOM 2309 O O . TRP B 1 68 ? 49.790 21.146 23.555 1.00 32.78 68 TRP B O 1
ATOM 2320 N N . PHE B 1 69 ? 48.170 19.656 24.003 1.00 34.06 69 PHE B N 1
ATOM 2321 C CA . PHE B 1 69 ? 48.392 19.667 25.448 1.00 33.41 69 PHE B CA 1
ATOM 2322 C C . PHE B 1 69 ? 48.845 18.292 25.919 1.00 33.58 69 PHE B C 1
ATOM 2323 O O . PHE B 1 69 ? 48.063 17.349 25.932 1.00 38.96 69 PHE B O 1
ATOM 2331 N N . ARG B 1 70 ? 50.101 18.180 26.325 1.00 33.20 70 ARG B N 1
ATOM 2332 C CA . ARG B 1 70 ? 50.621 16.901 26.784 1.00 36.48 70 ARG B CA 1
ATOM 2333 C C . ARG B 1 70 ? 50.971 16.963 28.264 1.00 37.06 70 ARG B C 1
ATOM 2334 O O . ARG B 1 70 ? 51.974 17.564 28.662 1.00 36.05 70 ARG B O 1
ATOM 2342 N N . ALA B 1 71 ? 50.155 16.324 29.085 1.00 32.28 71 ALA B N 1
ATOM 2343 C CA . ALA B 1 71 ? 50.409 16.351 30.507 1.00 31.99 71 ALA B CA 1
ATOM 2344 C C . ALA B 1 71 ? 50.942 15.057 31.080 1.00 34.15 71 ALA B C 1
ATOM 2345 O O . ALA B 1 71 ? 50.767 13.972 30.533 1.00 33.70 71 ALA B O 1
ATOM 2347 N N . VAL B 1 72 ? 51.610 15.212 32.207 1.00 29.41 72 VAL B N 1
ATOM 2348 C CA . VAL B 1 72 ? 52.121 14.101 32.960 1.00 28.41 72 VAL B CA 1
ATOM 2349 C C . VAL B 1 72 ? 51.152 14.147 34.147 1.00 30.80 72 VAL B C 1
ATOM 2350 O O . VAL B 1 72 ? 50.569 15.194 34.451 1.00 29.78 72 VAL B O 1
ATOM 2354 N N . ARG B 1 73 ? 50.956 13.007 34.784 1.00 32.13 73 ARG B N 1
ATOM 2355 C CA . ARG B 1 73 ? 50.057 12.869 35.916 1.00 31.73 73 ARG B CA 1
ATOM 2356 C C . ARG B 1 73 ? 50.636 13.478 37.191 1.00 32.07 73 ARG B C 1
ATOM 2357 O O . ARG B 1 73 ? 51.801 13.260 37.507 1.00 27.79 73 ARG B O 1
ATOM 2365 N N . GLY B 1 74 ? 49.820 14.235 37.919 1.00 27.91 74 GLY B N 1
ATOM 2366 C CA . GLY B 1 74 ? 50.275 14.821 39.174 1.00 24.53 74 GLY B CA 1
ATOM 2367 C C . GLY B 1 74 ? 49.660 14.076 40.353 1.00 24.33 74 GLY B C 1
ATOM 2368 O O . GLY B 1 74 ? 48.791 13.225 40.157 1.00 24.55 74 GLY B O 1
ATOM 2369 N N . ASN B 1 75 ? 50.092 14.363 41.579 1.00 25.35 75 ASN B N 1
ATOM 2370 C CA . ASN B 1 75 ? 49.507 13.660 42.715 1.00 25.40 75 ASN B CA 1
ATOM 2371 C C . ASN B 1 75 ? 48.045 14.061 42.944 1.00 25.95 75 ASN B C 1
ATOM 2372 O O . ASN B 1 75 ? 47.278 13.314 43.551 1.00 27.59 75 ASN B O 1
ATOM 2377 N N . HIS B 1 76 ? 47.644 15.234 42.466 1.00 27.89 76 HIS B N 1
ATOM 2378 C CA . HIS B 1 76 ? 46.249 15.612 42.634 1.00 26.95 76 HIS B CA 1
ATOM 2379 C C . HIS B 1 76 ? 45.397 14.818 41.650 1.00 29.42 76 HIS B C 1
ATOM 2380 O O . HIS B 1 76 ? 44.302 14.379 41.999 1.00 29.45 76 HIS B O 1
ATOM 2387 N N . GLU B 1 77 ? 45.897 14.603 40.431 1.00 28.57 77 GLU B N 1
ATOM 2388 C CA . GLU B 1 77 ? 45.135 13.800 39.473 1.00 30.27 77 GLU B CA 1
ATOM 2389 C C . GLU B 1 77 ? 44.958 12.420 40.080 1.00 30.98 77 GLU B C 1
ATOM 2390 O O . GLU B 1 77 ? 43.876 11.830 40.022 1.00 33.06 77 GLU B O 1
ATOM 2396 N N . GLN B 1 78 ? 46.034 11.910 40.665 1.00 29.92 78 GLN B N 1
ATOM 2397 C CA . GLN B 1 78 ? 46.003 10.596 41.280 1.00 30.89 78 GLN B CA 1
ATOM 2398 C C . GLN B 1 78 ? 45.005 10.538 42.437 1.00 33.06 78 GLN B C 1
ATOM 2399 O O . GLN B 1 78 ? 44.269 9.557 42.568 1.00 36.25 78 GLN B O 1
ATOM 2405 N N . MET B 1 79 ? 44.969 11.569 43.282 1.00 29.20 79 MET B N 1
ATOM 2406 C CA . MET B 1 79 ? 44.020 11.560 44.401 1.00 30.82 79 MET B CA 1
ATOM 2407 C C . MET B 1 79 ? 42.579 11.634 43.896 1.00 30.48 79 MET B C 1
ATOM 2408 O O . MET B 1 79 ? 41.671 11.045 44.491 1.00 30.16 79 MET B O 1
ATOM 2413 N N . MET B 1 80 ? 42.374 12.365 42.804 1.00 33.16 80 MET B N 1
ATOM 2414 C CA . MET B 1 80 ? 41.048 12.496 42.208 1.00 35.53 80 MET B CA 1
ATOM 2415 C C . MET B 1 80 ? 40.606 11.143 41.634 1.00 38.22 80 MET B C 1
ATOM 2416 O O . MET B 1 80 ? 39.470 10.712 41.837 1.00 36.55 80 MET B O 1
ATOM 2421 N N . ILE B 1 81 ? 41.513 10.490 40.910 1.00 38.63 81 ILE B N 1
ATOM 2422 C CA . ILE B 1 81 ? 41.240 9.187 40.316 1.00 40.77 81 ILE B CA 1
ATOM 2423 C C . ILE B 1 81 ? 40.939 8.165 41.410 1.00 42.73 81 ILE B C 1
ATOM 2424 O O . ILE B 1 81 ? 39.973 7.403 41.310 1.00 44.25 81 ILE B O 1
ATOM 2429 N N . ASP B 1 82 ? 41.761 8.151 42.455 1.00 38.22 82 ASP B N 1
ATOM 2430 C CA . ASP B 1 82 ? 41.556 7.219 43.554 1.00 41.15 82 ASP B CA 1
ATOM 2431 C C . ASP B 1 82 ? 40.285 7.570 44.310 1.00 44.29 82 ASP B C 1
ATOM 2432 O O . ASP B 1 82 ? 39.571 6.691 44.791 1.00 46.43 82 ASP B O 1
ATOM 2437 N N . GLY B 1 83 ? 40.001 8.863 44.407 1.00 48.27 83 GLY B N 1
ATOM 2438 C CA . GLY B 1 83 ? 38.813 9.298 45.112 1.00 48.36 83 GLY B CA 1
ATOM 2439 C C . GLY B 1 83 ? 37.533 8.865 44.427 1.00 49.53 83 GLY B C 1
ATOM 2440 O O . GLY B 1 83 ? 36.579 8.458 45.091 1.00 50.89 83 GLY B O 1
ATOM 2441 N N . LEU B 1 84 ? 37.511 8.947 43.100 1.00 47.84 84 LEU B N 1
ATOM 2442 C CA . LEU B 1 84 ? 36.331 8.571 42.331 1.00 50.21 84 LEU B CA 1
ATOM 2443 C C . LEU B 1 84 ? 36.280 7.082 41.984 1.00 54.88 84 LEU B C 1
ATOM 2444 O O . LEU B 1 84 ? 35.372 6.642 41.282 1.00 58.13 84 LEU B O 1
ATOM 2449 N N . SER B 1 85 ? 37.250 6.310 42.465 1.00 52.03 85 SER B N 1
ATOM 2450 C CA . SER B 1 85 ? 37.281 4.877 42.181 1.00 57.64 85 SER B CA 1
ATOM 2451 C C . SER B 1 85 ? 36.446 4.067 43.159 1.00 61.64 85 SER B C 1
ATOM 2452 O O . SER B 1 85 ? 36.061 4.559 44.219 1.00 59.85 85 SER B O 1
ATOM 2455 N N . GLU B 1 86 ? 36.186 2.816 42.786 1.00 87.83 86 GLU B N 1
ATOM 2456 C CA . GLU B 1 86 ? 35.400 1.879 43.586 1.00 94.92 86 GLU B CA 1
ATOM 2457 C C . GLU B 1 86 ? 35.670 2.004 45.085 1.00 98.11 86 GLU B C 1
ATOM 2458 O O . GLU B 1 86 ? 34.809 1.683 45.907 1.00 98.66 86 GLU B O 1
ATOM 2464 N N . ARG B 1 87 ? 36.867 2.466 45.435 1.00 91.34 87 ARG B N 1
ATOM 2465 C CA . ARG B 1 87 ? 37.236 2.661 46.831 1.00 92.91 87 ARG B CA 1
ATOM 2466 C C . ARG B 1 87 ? 37.056 4.130 47.199 1.00 92.18 87 ARG B C 1
ATOM 2467 O O . ARG B 1 87 ? 37.576 5.019 46.524 1.00 93.21 87 ARG B O 1
ATOM 2475 N N . GLY B 1 88 ? 36.308 4.377 48.270 1.00 100.60 88 GLY B N 1
ATOM 2476 C CA . GLY B 1 88 ? 36.060 5.739 48.709 1.00 100.60 88 GLY B CA 1
ATOM 2477 C C . GLY B 1 88 ? 37.263 6.426 49.329 1.00 100.60 88 GLY B C 1
ATOM 2478 O O . GLY B 1 88 ? 37.365 6.534 50.553 1.00 100.60 88 GLY B O 1
ATOM 2479 N N . ASN B 1 89 ? 38.179 6.891 48.485 1.00 64.68 89 ASN B N 1
ATOM 2480 C CA . ASN B 1 89 ? 39.375 7.586 48.950 1.00 58.92 89 ASN B CA 1
ATOM 2481 C C . ASN B 1 89 ? 39.130 9.090 48.905 1.00 54.00 89 ASN B C 1
ATOM 2482 O O . ASN B 1 89 ? 40.072 9.885 48.911 1.00 50.56 89 ASN B O 1
ATOM 2487 N N . VAL B 1 90 ? 37.857 9.467 48.858 1.00 52.88 90 VAL B N 1
ATOM 2488 C CA . VAL B 1 90 ? 37.457 10.868 48.789 1.00 50.60 90 VAL B CA 1
ATOM 2489 C C . VAL B 1 90 ? 38.015 11.718 49.926 1.00 47.78 90 VAL B C 1
ATOM 2490 O O . VAL B 1 90 ? 38.516 12.817 49.698 1.00 45.68 90 VAL B O 1
ATOM 2494 N N . ASN B 1 91 ? 37.921 11.201 51.147 1.00 49.84 91 ASN B N 1
ATOM 2495 C CA . ASN B 1 91 ? 38.399 11.895 52.338 1.00 49.67 91 ASN B CA 1
ATOM 2496 C C . ASN B 1 91 ? 39.768 12.529 52.090 1.00 45.80 91 ASN B C 1
ATOM 2497 O O . ASN B 1 91 ? 39.970 13.725 52.319 1.00 42.57 91 ASN B O 1
ATOM 2502 N N . HIS B 1 92 ? 40.705 11.715 51.616 1.00 44.02 92 HIS B N 1
ATOM 2503 C CA . HIS B 1 92 ? 42.055 12.181 51.343 1.00 41.74 92 HIS B CA 1
ATOM 2504 C C . HIS B 1 92 ? 42.037 13.284 50.295 1.00 37.30 92 HIS B C 1
ATOM 2505 O O . HIS B 1 92 ? 42.726 14.299 50.427 1.00 37.69 92 HIS B O 1
ATOM 2512 N N . TRP B 1 93 ? 41.242 13.073 49.256 1.00 34.61 93 TRP B N 1
ATOM 2513 C CA . TRP B 1 93 ? 41.117 14.038 48.181 1.00 33.73 93 TRP B CA 1
ATOM 2514 C C . TRP B 1 93 ? 40.511 15.360 48.681 1.00 34.31 93 TRP B C 1
ATOM 2515 O O . TRP B 1 93 ? 41.052 16.437 48.411 1.00 35.27 93 TRP B O 1
ATOM 2526 N N . LEU B 1 94 ? 39.409 15.280 49.425 1.00 27.66 94 LEU B N 1
ATOM 2527 C CA . LEU B 1 94 ? 38.764 16.492 49.932 1.00 31.02 94 LEU B CA 1
ATOM 2528 C C . LEU B 1 94 ? 39.724 17.325 50.794 1.00 31.89 94 LEU B C 1
ATOM 2529 O O . LEU B 1 94 ? 39.761 18.554 50.694 1.00 33.55 94 LEU B O 1
ATOM 2534 N N . LEU B 1 95 ? 40.508 16.657 51.637 1.00 33.86 95 LEU B N 1
ATOM 2535 C CA . LEU B 1 95 ? 41.459 17.361 52.487 1.00 31.16 95 LEU B CA 1
ATOM 2536 C C . LEU B 1 95 ? 42.493 18.102 51.656 1.00 31.71 95 LEU B C 1
ATOM 2537 O O . LEU B 1 95 ? 43.171 18.990 52.162 1.00 31.76 95 LEU B O 1
ATOM 2542 N N . ASN B 1 96 ? 42.624 17.730 50.383 1.00 30.90 96 ASN B N 1
ATOM 2543 C CA . ASN B 1 96 ? 43.593 18.382 49.508 1.00 31.29 96 ASN B CA 1
ATOM 2544 C C . ASN B 1 96 ? 42.978 19.274 48.432 1.00 29.18 96 ASN B C 1
ATOM 2545 O O . ASN B 1 96 ? 43.611 19.562 47.416 1.00 30.69 96 ASN B O 1
ATOM 2550 N N . GLY B 1 97 ? 41.743 19.720 48.672 1.00 31.91 97 GLY B N 1
ATOM 2551 C CA . GLY B 1 97 ? 41.066 20.613 47.747 1.00 27.74 97 GLY B CA 1
ATOM 2552 C C . GLY B 1 97 ? 40.169 20.011 46.684 1.00 29.93 97 GLY B C 1
ATOM 2553 O O . GLY B 1 97 ? 39.884 20.668 45.680 1.00 29.63 97 GLY B O 1
ATOM 2554 N N . GLY B 1 98 ? 39.707 18.783 46.894 1.00 33.36 98 GLY B N 1
ATOM 2555 C CA . GLY B 1 98 ? 38.849 18.148 45.905 1.00 35.44 98 GLY B CA 1
ATOM 2556 C C . GLY B 1 98 ? 37.382 18.543 45.998 1.00 34.63 98 GLY B C 1
ATOM 2557 O O . GLY B 1 98 ? 36.555 18.077 45.214 1.00 34.74 98 GLY B O 1
ATOM 2558 N N . GLY B 1 99 ? 37.059 19.415 46.947 1.00 34.06 99 GLY B N 1
ATOM 2559 C CA . GLY B 1 99 ? 35.682 19.841 47.130 1.00 31.33 99 GLY B CA 1
ATOM 2560 C C . GLY B 1 99 ? 34.971 20.386 45.905 1.00 32.03 99 GLY B C 1
ATOM 2561 O O . GLY B 1 99 ? 33.754 20.244 45.781 1.00 31.86 99 GLY B O 1
ATOM 2562 N N . TRP B 1 100 ? 35.713 21.013 45.001 1.00 32.33 100 TRP B N 1
ATOM 2563 C CA . TRP B 1 100 ? 35.113 21.575 43.795 1.00 32.21 100 TRP B CA 1
ATOM 2564 C C . TRP B 1 100 ? 34.246 20.560 43.044 1.00 35.32 100 TRP B C 1
ATOM 2565 O O . TRP B 1 100 ? 33.216 20.913 42.462 1.00 33.79 100 TRP B O 1
ATOM 2576 N N . PHE B 1 101 ? 34.659 19.300 43.054 1.00 31.60 101 PHE B N 1
ATOM 2577 C CA . PHE B 1 101 ? 33.908 18.273 42.347 1.00 31.81 101 PHE B CA 1
ATOM 2578 C C . PHE B 1 101 ? 32.481 18.145 42.863 1.00 32.79 101 PHE B C 1
ATOM 2579 O O . PHE B 1 101 ? 31.536 18.070 42.079 1.00 33.86 101 PHE B O 1
ATOM 2587 N N . PHE B 1 102 ? 32.331 18.124 44.183 1.00 33.73 102 PHE B N 1
ATOM 2588 C CA . PHE B 1 102 ? 31.020 17.980 44.802 1.00 36.09 102 PHE B CA 1
ATOM 2589 C C . PHE B 1 102 ? 30.186 19.260 44.849 1.00 37.19 102 PHE B C 1
ATOM 2590 O O . PHE B 1 102 ? 29.179 19.321 45.543 1.00 39.00 102 PHE B O 1
ATOM 2598 N N . ASN B 1 103 ? 30.610 20.277 44.106 1.00 41.01 103 ASN B N 1
ATOM 2599 C CA . ASN B 1 103 ? 29.888 21.542 44.046 1.00 39.88 103 ASN B CA 1
ATOM 2600 C C . ASN B 1 103 ? 29.550 21.871 42.595 1.00 40.08 103 ASN B C 1
ATOM 2601 O O . ASN B 1 103 ? 29.242 23.013 42.264 1.00 40.78 103 ASN B O 1
ATOM 2606 N N . LEU B 1 104 ? 29.619 20.862 41.731 1.00 39.70 104 LEU B N 1
ATOM 2607 C CA . LEU B 1 104 ? 29.307 21.030 40.311 1.00 42.95 104 LEU B CA 1
ATOM 2608 C C . LEU B 1 104 ? 27.874 20.555 40.061 1.00 45.71 104 LEU B C 1
ATOM 2609 O O . LEU B 1 104 ? 27.363 19.710 40.795 1.00 45.69 104 LEU B O 1
ATOM 2614 N N . ASP B 1 105 ? 27.227 21.091 39.029 1.00 47.82 105 ASP B N 1
ATOM 2615 C CA . ASP B 1 105 ? 25.865 20.668 38.705 1.00 54.83 105 ASP B CA 1
ATOM 2616 C C . ASP B 1 105 ? 25.907 19.263 38.100 1.00 56.12 105 ASP B C 1
ATOM 2617 O O . ASP B 1 105 ? 26.974 18.658 38.010 1.00 54.27 105 ASP B O 1
ATOM 2622 N N . TYR B 1 106 ? 24.748 18.754 37.687 1.00 53.88 106 TYR B N 1
ATOM 2623 C CA . TYR B 1 106 ? 24.644 17.423 37.088 1.00 58.08 106 TYR B CA 1
ATOM 2624 C C . TYR B 1 106 ? 25.555 17.233 35.880 1.00 55.59 106 TYR B C 1
ATOM 2625 O O . TYR B 1 106 ? 26.377 16.320 35.848 1.00 53.73 106 TYR B O 1
ATOM 2634 N N . ASP B 1 107 ? 25.388 18.092 34.882 1.00 60.72 107 ASP B N 1
ATOM 2635 C CA . ASP B 1 107 ? 26.183 18.021 33.663 1.00 62.84 107 ASP B CA 1
ATOM 2636 C C . ASP B 1 107 ? 27.681 17.943 33.931 1.00 60.02 107 ASP B C 1
ATOM 2637 O O . ASP B 1 107 ? 28.307 16.916 33.679 1.00 61.86 107 ASP B O 1
ATOM 2642 N N . LYS B 1 108 ? 28.248 19.033 34.441 1.00 56.10 108 LYS B N 1
ATOM 2643 C CA . LYS B 1 108 ? 29.677 19.097 34.722 1.00 51.79 108 LYS B CA 1
ATOM 2644 C C . LYS B 1 108 ? 30.214 17.942 35.561 1.00 46.87 108 LYS B C 1
ATOM 2645 O O . LYS B 1 108 ? 31.347 17.513 35.363 1.00 46.70 108 LYS B O 1
ATOM 2651 N N . GLU B 1 109 ? 29.416 17.432 36.492 1.00 42.62 109 GLU B N 1
ATOM 2652 C CA . GLU B 1 109 ? 29.884 16.325 37.315 1.00 44.32 109 GLU B CA 1
ATOM 2653 C C . GLU B 1 109 ? 30.099 15.081 36.457 1.00 45.02 109 GLU B C 1
ATOM 2654 O O . GLU B 1 109 ? 31.035 14.305 36.685 1.00 41.00 109 GLU B O 1
ATOM 2660 N N . ILE B 1 110 ? 29.230 14.896 35.467 1.00 46.68 110 ILE B N 1
ATOM 2661 C CA . ILE B 1 110 ? 29.339 13.754 34.574 1.00 46.37 110 ILE B CA 1
ATOM 2662 C C . ILE B 1 110 ? 30.528 13.962 33.650 1.00 42.42 110 ILE B C 1
ATOM 2663 O O . ILE B 1 110 ? 31.251 13.018 33.343 1.00 41.46 110 ILE B O 1
ATOM 2668 N N . LEU B 1 111 ? 30.743 15.201 33.221 1.00 44.56 111 LEU B N 1
ATOM 2669 C CA . LEU B 1 111 ? 31.876 15.502 32.351 1.00 46.35 111 LEU B CA 1
ATOM 2670 C C . LEU B 1 111 ? 33.201 15.310 33.105 1.00 47.45 111 LEU B C 1
ATOM 2671 O O . LEU B 1 111 ? 34.153 14.734 32.573 1.00 46.10 111 LEU B O 1
ATOM 2676 N N . ALA B 1 112 ? 33.244 15.789 34.346 1.00 40.67 112 ALA B N 1
ATOM 2677 C CA . ALA B 1 112 ? 34.437 15.691 35.182 1.00 39.68 112 ALA B CA 1
ATOM 2678 C C . ALA B 1 112 ? 34.805 14.239 35.479 1.00 41.78 112 ALA B C 1
ATOM 2679 O O . ALA B 1 112 ? 35.980 13.874 35.481 1.00 39.65 112 ALA B O 1
ATOM 2681 N N . LYS B 1 113 ? 33.794 13.418 35.742 1.00 48.04 113 LYS B N 1
ATOM 2682 C CA . LYS B 1 113 ? 34.028 12.015 36.037 1.00 50.00 113 LYS B CA 1
ATOM 2683 C C . LYS B 1 113 ? 34.557 11.329 34.775 1.00 49.48 113 LYS B C 1
ATOM 2684 O O . LYS B 1 113 ? 35.358 10.399 34.850 1.00 50.31 113 LYS B O 1
ATOM 2690 N N . ALA B 1 114 ? 34.119 11.805 33.614 1.00 42.36 114 ALA B N 1
ATOM 2691 C CA . ALA B 1 114 ? 34.571 11.239 32.349 1.00 40.87 114 ALA B CA 1
ATOM 2692 C C . ALA B 1 114 ? 36.014 11.660 32.102 1.00 40.80 114 ALA B C 1
ATOM 2693 O O . ALA B 1 114 ? 36.834 10.870 31.628 1.00 38.21 114 ALA B O 1
ATOM 2695 N N . LEU B 1 115 ? 36.323 12.912 32.423 1.00 37.45 115 LEU B N 1
ATOM 2696 C CA . LEU B 1 115 ? 37.677 13.420 32.242 1.00 38.74 115 LEU B CA 1
ATOM 2697 C C . LEU B 1 115 ? 38.655 12.730 33.193 1.00 36.57 115 LEU B C 1
ATOM 2698 O O . LEU B 1 115 ? 39.810 12.492 32.842 1.00 36.76 115 LEU B O 1
ATOM 2703 N N . ALA B 1 116 ? 38.190 12.413 34.398 1.00 38.97 116 ALA B N 1
ATOM 2704 C CA . ALA B 1 116 ? 39.033 11.746 35.380 1.00 42.71 116 ALA B CA 1
ATOM 2705 C C . ALA B 1 116 ? 39.462 10.394 34.823 1.00 46.84 116 ALA B C 1
ATOM 2706 O O . ALA B 1 116 ? 40.615 9.978 34.977 1.00 46.79 116 ALA B O 1
ATOM 2708 N N . HIS B 1 117 ? 38.526 9.709 34.175 1.00 45.96 117 HIS B N 1
ATOM 2709 C CA . HIS B 1 117 ? 38.814 8.411 33.589 1.00 46.43 117 HIS B CA 1
ATOM 2710 C C . HIS B 1 117 ? 39.962 8.596 32.605 1.00 42.28 117 HIS B C 1
ATOM 2711 O O . HIS B 1 117 ? 40.936 7.848 32.624 1.00 42.23 117 HIS B O 1
ATOM 2718 N N . LYS B 1 118 ? 39.849 9.609 31.755 1.00 38.09 118 LYS B N 1
ATOM 2719 C CA . LYS B 1 118 ? 40.889 9.890 30.777 1.00 39.08 118 LYS B CA 1
ATOM 2720 C C . LYS B 1 118 ? 42.190 10.303 31.452 1.00 39.46 118 LYS B C 1
ATOM 2721 O O . LYS B 1 118 ? 43.276 10.030 30.940 1.00 39.27 118 LYS B O 1
ATOM 2727 N N . ALA B 1 119 ? 42.079 10.962 32.601 1.00 38.91 119 ALA B N 1
ATOM 2728 C CA . ALA B 1 119 ? 43.261 11.400 33.330 1.00 36.41 119 ALA B CA 1
ATOM 2729 C C . ALA B 1 119 ? 44.085 10.189 33.751 1.00 35.79 119 ALA B C 1
ATOM 2730 O O . ALA B 1 119 ? 45.319 10.261 33.821 1.00 30.21 119 ALA B O 1
ATOM 2732 N N . ASP B 1 120 ? 43.399 9.077 34.019 1.00 36.32 120 ASP B N 1
ATOM 2733 C CA . ASP B 1 120 ? 44.063 7.849 34.449 1.00 37.40 120 ASP B CA 1
ATOM 2734 C C . ASP B 1 120 ? 44.821 7.148 33.318 1.00 35.30 120 ASP B C 1
ATOM 2735 O O . ASP B 1 120 ? 45.374 6.071 33.502 1.00 36.82 120 ASP B O 1
ATOM 2740 N N . GLU B 1 121 ? 44.846 7.777 32.150 1.00 33.89 121 GLU B N 1
ATOM 2741 C CA . GLU B 1 121 ? 45.567 7.247 31.004 1.00 38.12 121 GLU B CA 1
ATOM 2742 C C . GLU B 1 121 ? 46.878 8.023 30.834 1.00 35.82 121 GLU B C 1
ATOM 2743 O O . GLU B 1 121 ? 47.684 7.703 29.964 1.00 36.03 121 GLU B O 1
ATOM 2749 N N . LEU B 1 122 ? 47.087 9.037 31.673 1.00 35.00 122 LEU B N 1
ATOM 2750 C CA . LEU B 1 122 ? 48.286 9.876 31.586 1.00 33.17 122 LEU B CA 1
ATOM 2751 C C . LEU B 1 122 ? 49.557 9.212 32.099 1.00 31.28 122 LEU B C 1
ATOM 2752 O O . LEU B 1 122 ? 49.537 8.436 33.052 1.00 31.42 122 LEU B O 1
ATOM 2757 N N . PRO B 1 123 ? 50.691 9.519 31.463 1.00 30.55 123 PRO B N 1
ATOM 2758 C CA . PRO B 1 123 ? 51.974 8.952 31.872 1.00 28.86 123 PRO B CA 1
ATOM 2759 C C . PRO B 1 123 ? 52.456 9.642 33.146 1.00 33.04 123 PRO B C 1
ATOM 2760 O O . PRO B 1 123 ? 51.901 10.663 33.557 1.00 30.88 123 PRO B O 1
ATOM 2764 N N . LEU B 1 124 ? 53.479 9.072 33.770 1.00 30.41 124 LEU B N 1
ATOM 2765 C CA . LEU B 1 124 ? 54.062 9.642 34.976 1.00 31.70 124 LEU B CA 1
ATOM 2766 C C . LEU B 1 124 ? 55.285 10.435 34.555 1.00 28.26 124 LEU B C 1
ATOM 2767 O O . LEU B 1 124 ? 55.687 11.383 35.217 1.00 29.41 124 LEU B O 1
ATOM 2772 N N . ILE B 1 125 ? 55.869 10.035 33.436 1.00 27.72 125 ILE B N 1
ATOM 2773 C CA . ILE B 1 125 ? 57.078 10.671 32.947 1.00 28.02 125 ILE B CA 1
ATOM 2774 C C . ILE B 1 125 ? 57.041 10.896 31.450 1.00 29.94 125 ILE B C 1
ATOM 2775 O O . ILE B 1 125 ? 56.610 10.026 30.690 1.00 31.05 125 ILE B O 1
ATOM 2780 N N . ILE B 1 126 ? 57.495 12.069 31.027 1.00 25.32 126 ILE B N 1
ATOM 2781 C CA . ILE B 1 126 ? 57.546 12.387 29.612 1.00 24.05 126 ILE B CA 1
ATOM 2782 C C . ILE B 1 126 ? 58.979 12.714 29.239 1.00 25.93 126 ILE B C 1
ATOM 2783 O O . ILE B 1 126 ? 59.643 13.508 29.915 1.00 24.10 126 ILE B O 1
ATOM 2788 N N . GLU B 1 127 ? 59.456 12.074 28.177 1.00 27.72 127 GLU B N 1
ATOM 2789 C CA . GLU B 1 127 ? 60.801 12.304 27.668 1.00 28.28 127 GLU B CA 1
ATOM 2790 C C . GLU B 1 127 ? 60.641 13.050 26.357 1.00 30.07 127 GLU B C 1
ATOM 2791 O O . GLU B 1 127 ? 59.969 12.578 25.435 1.00 28.58 127 GLU B O 1
ATOM 2797 N N . LEU B 1 128 ? 61.256 14.219 26.274 1.00 31.18 128 LEU B N 1
ATOM 2798 C CA . LEU B 1 128 ? 61.157 15.026 25.075 1.00 31.69 128 LEU B CA 1
ATOM 2799 C C . LEU B 1 128 ? 62.526 15.251 24.453 1.00 35.11 128 LEU B C 1
ATOM 2800 O O . LEU B 1 128 ? 63.451 15.748 25.104 1.00 34.01 128 LEU B O 1
ATOM 2805 N N . VAL B 1 129 ? 62.656 14.862 23.191 1.00 34.86 129 VAL B N 1
ATOM 2806 C CA . VAL B 1 129 ? 63.904 15.050 22.467 1.00 35.44 129 VAL B CA 1
ATOM 2807 C C . VAL B 1 129 ? 63.744 16.276 21.584 1.00 36.05 129 VAL B C 1
ATOM 2808 O O . VAL B 1 129 ? 62.782 16.376 20.830 1.00 35.97 129 VAL B O 1
ATOM 2812 N N . SER B 1 130 ? 64.682 17.209 21.689 1.00 31.59 130 SER B N 1
ATOM 2813 C CA . SER B 1 130 ? 64.632 18.425 20.896 1.00 36.01 130 SER B CA 1
ATOM 2814 C C . SER B 1 130 ? 66.024 18.905 20.514 1.00 40.62 130 SER B C 1
ATOM 2815 O O . SER B 1 130 ? 66.826 19.238 21.381 1.00 42.78 130 SER B O 1
ATOM 2818 N N . LYS B 1 131 ? 66.307 18.936 19.215 1.00 48.88 131 LYS B N 1
ATOM 2819 C CA . LYS B 1 131 ? 67.603 19.401 18.721 1.00 53.46 131 LYS B CA 1
ATOM 2820 C C . LYS B 1 131 ? 68.772 18.712 19.429 1.00 53.27 131 LYS B C 1
ATOM 2821 O O . LYS B 1 131 ? 69.689 19.374 19.927 1.00 53.96 131 LYS B O 1
ATOM 2827 N N . ASP B 1 132 ? 68.730 17.387 19.481 1.00 47.56 132 ASP B N 1
ATOM 2828 C CA . ASP B 1 132 ? 69.786 16.618 20.121 1.00 54.10 132 ASP B CA 1
ATOM 2829 C C . ASP B 1 132 ? 69.905 16.937 21.615 1.00 51.90 132 ASP B C 1
ATOM 2830 O O . ASP B 1 132 ? 70.991 16.894 22.195 1.00 51.00 132 ASP B O 1
ATOM 2835 N N . LYS B 1 133 ? 68.773 17.266 22.226 1.00 46.65 133 LYS B N 1
ATOM 2836 C CA . LYS B 1 133 ? 68.712 17.559 23.651 1.00 43.16 133 LYS B CA 1
ATOM 2837 C C . LYS B 1 133 ? 67.562 16.724 24.187 1.00 37.81 133 LYS B C 1
ATOM 2838 O O . LYS B 1 133 ? 66.536 16.590 23.527 1.00 36.99 133 LYS B O 1
ATOM 2844 N N . LYS B 1 134 ? 67.732 16.154 25.372 1.00 43.15 134 LYS B N 1
ATOM 2845 C CA . LYS B 1 134 ? 66.685 15.333 25.964 1.00 40.66 134 LYS B CA 1
ATOM 2846 C C . LYS B 1 134 ? 66.180 15.905 27.288 1.00 37.50 134 LYS B C 1
ATOM 2847 O O . LYS B 1 134 ? 66.947 16.070 28.241 1.00 32.55 134 LYS B O 1
ATOM 2853 N N . TYR B 1 135 ? 64.883 16.206 27.326 1.00 32.13 135 TYR B N 1
ATOM 2854 C CA . TYR B 1 135 ? 64.229 16.761 28.502 1.00 27.56 135 TYR B CA 1
ATOM 2855 C C . TYR B 1 135 ? 63.308 15.722 29.121 1.00 30.18 135 TYR B C 1
ATOM 2856 O O . TYR B 1 135 ? 62.564 15.043 28.414 1.00 32.07 135 TYR B O 1
ATOM 2865 N N . VAL B 1 136 ? 63.351 15.603 30.442 1.00 28.07 136 VAL B N 1
ATOM 2866 C CA . VAL B 1 136 ? 62.488 14.667 31.150 1.00 26.36 136 VAL B CA 1
ATOM 2867 C C . VAL B 1 136 ? 61.578 15.478 32.076 1.00 28.71 136 VAL B C 1
ATOM 2868 O O . VAL B 1 136 ? 62.054 16.294 32.871 1.00 27.39 136 VAL B O 1
ATOM 2872 N N . ILE B 1 137 ? 60.269 15.270 31.957 1.00 28.37 137 ILE B N 1
ATOM 2873 C CA . ILE B 1 137 ? 59.299 15.985 32.776 1.00 24.82 137 ILE B CA 1
ATOM 2874 C C . ILE B 1 137 ? 58.545 15.039 33.712 1.00 30.31 137 ILE B C 1
ATOM 2875 O O . ILE B 1 137 ? 57.984 14.036 33.269 1.00 30.12 137 ILE B O 1
ATOM 2880 N N . CYS B 1 138 ? 58.541 15.359 35.004 1.00 23.20 138 CYS B N 1
ATOM 2881 C CA . CYS B 1 138 ? 57.823 14.566 36.005 1.00 24.11 138 CYS B CA 1
ATOM 2882 C C . CYS B 1 138 ? 57.104 15.566 36.893 1.00 25.51 138 CYS B C 1
ATOM 2883 O O . CYS B 1 138 ? 57.464 16.745 36.913 1.00 24.97 138 CYS B O 1
ATOM 2886 N N . HIS B 1 139 ? 56.110 15.113 37.643 1.00 24.71 139 HIS B N 1
ATOM 2887 C CA . HIS B 1 139 ? 55.409 16.046 38.506 1.00 26.64 139 HIS B CA 1
ATOM 2888 C C . HIS B 1 139 ? 56.262 16.560 39.663 1.00 26.32 139 HIS B C 1
ATOM 2889 O O . HIS B 1 139 ? 56.390 17.771 39.855 1.00 25.91 139 HIS B O 1
ATOM 2896 N N . ALA B 1 140 ? 56.832 15.641 40.441 1.00 22.62 140 ALA B N 1
ATOM 2897 C CA . ALA B 1 140 ? 57.633 16.031 41.594 1.00 24.46 140 ALA B CA 1
ATOM 2898 C C . ALA B 1 140 ? 59.118 15.709 41.499 1.00 24.69 140 ALA B C 1
ATOM 2899 O O . ALA B 1 140 ? 59.956 16.529 41.884 1.00 24.81 140 ALA B O 1
ATOM 2901 N N . ASP B 1 141 ? 59.454 14.533 40.973 1.00 26.16 141 ASP B N 1
ATOM 2902 C CA . ASP B 1 141 ? 60.857 14.133 40.911 1.00 25.95 141 ASP B CA 1
ATOM 2903 C C . ASP B 1 141 ? 61.066 12.863 40.090 1.00 26.84 141 ASP B C 1
ATOM 2904 O O . ASP B 1 141 ? 60.107 12.190 39.717 1.00 28.62 141 ASP B O 1
ATOM 2909 N N . TYR B 1 142 ? 62.324 12.576 39.776 1.00 27.51 142 TYR B N 1
ATOM 2910 C CA . TYR B 1 142 ? 62.707 11.336 39.096 1.00 29.34 142 TYR B CA 1
ATOM 2911 C C . TYR B 1 142 ? 63.698 10.813 40.139 1.00 28.27 142 TYR B C 1
ATOM 2912 O O . TYR B 1 142 ? 64.859 11.219 40.160 1.00 29.04 142 TYR B O 1
ATOM 2921 N N . PRO B 1 143 ? 63.235 9.921 41.028 1.00 31.40 143 PRO B N 1
ATOM 2922 C CA . PRO B 1 143 ? 63.981 9.304 42.132 1.00 32.23 143 PRO B CA 1
ATOM 2923 C C . PRO B 1 143 ? 65.134 8.334 41.890 1.00 33.36 143 PRO B C 1
ATOM 2924 O O . PRO B 1 143 ? 65.187 7.286 42.517 1.00 39.83 143 PRO B O 1
ATOM 2928 N N . PHE B 1 144 ? 66.054 8.686 41.001 1.00 30.13 144 PHE B N 1
ATOM 2929 C CA . PHE B 1 144 ? 67.223 7.857 40.714 1.00 31.34 144 PHE B CA 1
ATOM 2930 C C . PHE B 1 144 ? 68.370 8.792 40.321 1.00 31.76 144 PHE B C 1
ATOM 2931 O O . PHE B 1 144 ? 68.132 9.928 39.904 1.00 30.15 144 PHE B O 1
ATOM 2939 N N . ASP B 1 145 ? 69.608 8.323 40.459 1.00 30.65 145 ASP B N 1
ATOM 2940 C CA . ASP B 1 145 ? 70.766 9.131 40.089 1.00 31.64 145 ASP B CA 1
ATOM 2941 C C . ASP B 1 145 ? 70.952 9.073 38.587 1.00 31.07 145 ASP B C 1
ATOM 2942 O O . ASP B 1 145 ? 71.638 9.905 37.998 1.00 26.62 145 ASP B O 1
ATOM 2947 N N . GLU B 1 146 ? 70.339 8.075 37.967 1.00 29.33 146 GLU B N 1
ATOM 2948 C CA . GLU B 1 146 ? 70.443 7.924 36.530 1.00 33.76 146 GLU B CA 1
ATOM 2949 C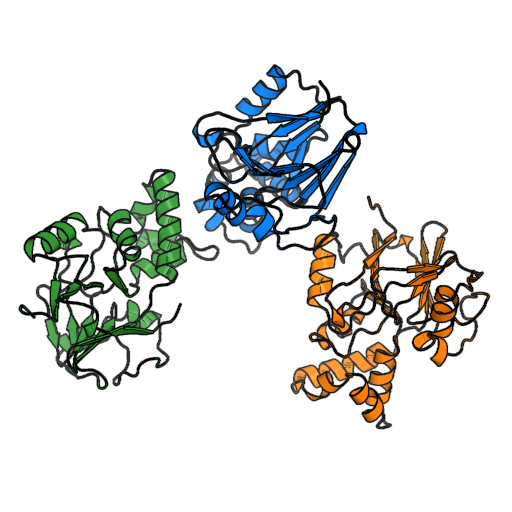 C . GLU B 1 146 ? 69.095 7.641 35.898 1.00 31.72 146 GLU B C 1
ATOM 2950 O O . GLU B 1 146 ? 68.323 6.804 36.377 1.00 28.10 146 GLU B O 1
ATOM 2956 N N . TYR B 1 147 ? 68.820 8.358 34.814 1.00 31.88 147 TYR B N 1
ATOM 2957 C CA . TYR B 1 147 ? 67.573 8.207 34.083 1.00 32.41 147 TYR B CA 1
ATOM 2958 C C . TYR B 1 147 ? 67.731 7.220 32.933 1.00 31.91 147 TYR B C 1
ATOM 2959 O O . TYR B 1 147 ? 68.724 7.243 32.210 1.00 33.83 147 TYR B O 1
ATOM 2968 N N . GLU B 1 148 ? 66.736 6.366 32.763 1.00 31.19 148 GLU B N 1
ATOM 2969 C CA . GLU B 1 148 ? 66.739 5.406 31.676 1.00 36.08 148 GLU B CA 1
ATOM 2970 C C . GLU B 1 148 ? 65.280 5.229 31.291 1.00 32.28 148 GLU B C 1
ATOM 2971 O O . GLU B 1 148 ? 64.459 4.860 32.122 1.00 31.60 148 GLU B O 1
ATOM 2977 N N . PHE B 1 149 ? 64.956 5.513 30.036 1.00 33.76 149 PHE B N 1
ATOM 2978 C CA . PHE B 1 149 ? 63.586 5.379 29.567 1.00 35.30 149 PHE B CA 1
ATOM 2979 C C . PHE B 1 149 ? 62.993 4.021 29.945 1.00 34.37 149 PHE B C 1
ATOM 2980 O O . PHE B 1 149 ? 63.582 2.982 29.653 1.00 35.71 149 PHE B O 1
ATOM 2988 N N . GLY B 1 150 ? 61.840 4.032 30.609 1.00 33.87 150 GLY B N 1
ATOM 2989 C CA . GLY B 1 150 ? 61.188 2.789 30.980 1.00 31.80 150 GLY B CA 1
ATOM 2990 C C . GLY B 1 150 ? 61.685 2.098 32.235 1.00 32.70 150 GLY B C 1
ATOM 2991 O O . GLY B 1 150 ? 61.132 1.079 32.646 1.00 31.51 150 GLY B O 1
ATOM 2992 N N . LYS B 1 151 ? 62.730 2.635 32.847 1.00 30.51 151 LYS B N 1
ATOM 2993 C CA . LYS B 1 151 ? 63.276 2.051 34.070 1.00 30.74 151 LYS B CA 1
ATOM 2994 C C . LYS B 1 151 ? 62.181 2.039 35.139 1.00 33.47 151 LYS B C 1
ATOM 2995 O O . LYS B 1 151 ? 61.542 3.062 35.386 1.00 34.81 151 LYS B O 1
ATOM 3001 N N . PRO B 1 152 ? 61.930 0.880 35.770 1.00 32.71 152 PRO B N 1
ATOM 3002 C CA . PRO B 1 152 ? 60.884 0.859 36.796 1.00 33.36 152 PRO B CA 1
ATOM 3003 C C . PRO B 1 152 ? 61.182 1.839 37.921 1.00 32.38 152 PRO B C 1
ATOM 3004 O O . PRO B 1 152 ? 62.301 1.900 38.417 1.00 32.62 152 PRO B O 1
ATOM 3008 N N . VAL B 1 153 ? 60.177 2.620 38.303 1.00 32.76 153 VAL B N 1
ATOM 3009 C CA . VAL B 1 153 ? 60.337 3.616 39.354 1.00 32.62 153 VAL B CA 1
ATOM 3010 C C . VAL B 1 153 ? 59.212 3.545 40.368 1.00 35.46 153 VAL B C 1
ATOM 3011 O O . VAL B 1 153 ? 58.162 2.959 40.112 1.00 35.31 153 VAL B O 1
ATOM 3015 N N . ASP B 1 154 ? 59.448 4.159 41.521 1.00 35.78 154 ASP B N 1
ATOM 3016 C CA . ASP B 1 154 ? 58.464 4.220 42.589 1.00 37.94 154 ASP B CA 1
ATOM 3017 C C . ASP B 1 154 ? 57.475 5.312 42.152 1.00 38.34 154 ASP B C 1
ATOM 3018 O O . ASP B 1 154 ? 57.815 6.496 42.158 1.00 34.89 154 ASP B O 1
ATOM 3023 N N . HIS B 1 155 ? 56.266 4.912 41.763 1.00 34.74 155 HIS B N 1
ATOM 3024 C CA . HIS B 1 155 ? 55.250 5.859 41.302 1.00 38.77 155 HIS B CA 1
ATOM 3025 C C . HIS B 1 155 ? 54.932 6.941 42.330 1.00 35.96 155 HIS B C 1
ATOM 3026 O O . HIS B 1 155 ? 54.740 8.103 41.976 1.00 34.46 155 HIS B O 1
ATOM 3033 N N . GLN B 1 156 ? 54.873 6.545 43.596 1.00 36.02 156 GLN B N 1
ATOM 3034 C CA . GLN B 1 156 ? 54.587 7.454 44.697 1.00 39.01 156 GLN B CA 1
ATOM 3035 C C . GLN B 1 156 ? 55.624 8.566 44.786 1.00 38.43 156 GLN B C 1
ATOM 3036 O O . GLN B 1 156 ? 55.288 9.725 45.038 1.00 38.64 156 GLN B O 1
ATOM 3042 N N . GLN B 1 157 ? 56.887 8.207 44.591 1.00 36.35 157 GLN B N 1
ATOM 3043 C CA . GLN B 1 157 ? 57.966 9.175 44.672 1.00 36.06 157 GLN B CA 1
ATOM 3044 C C . GLN B 1 157 ? 58.031 10.107 43.471 1.00 36.12 157 GLN B C 1
ATOM 3045 O O . GLN B 1 157 ? 58.473 11.246 43.589 1.00 37.84 157 GLN B O 1
ATOM 3051 N N . VAL B 1 158 ? 57.581 9.631 42.316 1.00 30.12 158 VAL B N 1
ATOM 3052 C CA . VAL B 1 158 ? 57.595 10.459 41.125 1.00 27.53 158 VAL B CA 1
ATOM 3053 C C . VAL B 1 158 ? 56.622 11.640 41.261 1.00 29.08 158 VAL B C 1
ATOM 3054 O O . VAL B 1 158 ? 56.894 12.740 40.769 1.00 25.07 158 VAL B O 1
ATOM 3058 N N . ILE B 1 159 ? 55.502 11.415 41.943 1.00 26.59 159 ILE B N 1
ATOM 3059 C CA . ILE B 1 159 ? 54.496 12.462 42.100 1.00 28.21 159 ILE B CA 1
ATOM 3060 C C . ILE B 1 159 ? 54.367 13.092 43.488 1.00 26.77 159 ILE B C 1
ATOM 3061 O O . ILE B 1 159 ? 53.590 14.032 43.659 1.00 31.36 159 ILE B O 1
ATOM 3066 N N . TRP B 1 160 ? 55.120 12.599 44.474 1.00 26.40 160 TRP B N 1
ATOM 3067 C CA . TRP B 1 160 ? 55.049 13.155 45.828 1.00 28.01 160 TRP B CA 1
ATOM 3068 C C . TRP B 1 160 ? 56.362 13.647 46.447 1.00 28.17 160 TRP B C 1
ATOM 3069 O O . TRP B 1 160 ? 56.353 14.559 47.261 1.00 28.92 160 TRP B O 1
ATOM 3080 N N . ASN B 1 161 ? 57.479 13.039 46.071 1.00 31.00 161 ASN B N 1
ATOM 3081 C CA . ASN B 1 161 ? 58.779 13.372 46.656 1.00 34.51 161 ASN B CA 1
ATOM 3082 C C . ASN B 1 161 ? 59.229 14.825 46.650 1.00 35.14 161 ASN B C 1
ATOM 3083 O O . ASN B 1 161 ? 59.214 15.491 45.618 1.00 33.76 161 ASN B O 1
ATOM 3088 N N . ARG B 1 162 ? 59.649 15.300 47.819 1.00 31.54 162 ARG B N 1
ATOM 3089 C CA . ARG B 1 162 ? 60.145 16.665 47.967 1.00 34.88 162 ARG B CA 1
ATOM 3090 C C . ARG B 1 162 ? 61.566 16.622 48.512 1.00 31.44 162 ARG B C 1
ATOM 3091 O O . ARG B 1 162 ? 62.185 17.660 48.745 1.00 32.60 162 ARG B O 1
ATOM 3099 N N . GLU B 1 163 ? 62.092 15.418 48.693 1.00 31.05 163 GLU B N 1
ATOM 3100 C CA . GLU B 1 163 ? 63.426 15.267 49.252 1.00 34.39 163 GLU B CA 1
ATOM 3101 C C . GLU B 1 163 ? 64.571 15.836 48.408 1.00 31.40 163 GLU B C 1
ATOM 3102 O O . GLU B 1 163 ? 65.479 16.474 48.949 1.00 29.94 163 GLU B O 1
ATOM 3108 N N . ARG B 1 164 ? 64.542 15.620 47.095 1.00 31.61 164 ARG B N 1
ATOM 3109 C CA . ARG B 1 164 ? 65.616 16.133 46.247 1.00 25.73 164 ARG B CA 1
ATOM 3110 C C . ARG B 1 164 ? 65.642 17.660 46.267 1.00 25.54 164 ARG B C 1
ATOM 3111 O O . ARG B 1 164 ? 66.701 18.262 46.451 1.00 24.28 164 ARG B O 1
ATOM 3119 N N . ILE B 1 165 ? 64.484 18.292 46.082 1.00 24.10 165 ILE B N 1
ATOM 3120 C CA . ILE B 1 165 ? 64.427 19.754 46.097 1.00 25.81 165 ILE B CA 1
ATOM 3121 C C . ILE B 1 165 ? 64.837 20.300 47.479 1.00 25.90 165 ILE B C 1
ATOM 3122 O O . ILE B 1 165 ? 65.529 21.320 47.570 1.00 23.43 165 ILE B O 1
ATOM 3127 N N . SER B 1 166 ? 64.421 19.628 48.550 1.00 25.60 166 SER B N 1
ATOM 3128 C CA . SER B 1 166 ? 64.807 20.069 49.892 1.00 27.95 166 SER B CA 1
ATOM 3129 C C . SER B 1 166 ? 66.320 19.989 50.045 1.00 30.34 166 SER B C 1
ATOM 3130 O O . SER B 1 166 ? 66.960 20.926 50.534 1.00 30.25 166 SER B O 1
ATOM 3133 N N . ASN B 1 167 ? 66.892 18.861 49.634 1.00 25.55 167 ASN B N 1
ATOM 3134 C CA . ASN B 1 167 ? 68.330 18.691 49.724 1.00 25.77 167 ASN B CA 1
ATOM 3135 C C . ASN B 1 167 ? 69.076 19.755 48.935 1.00 26.24 167 ASN B C 1
ATOM 3136 O O . ASN B 1 167 ? 70.050 20.331 49.425 1.00 25.99 167 ASN B O 1
ATOM 3141 N N . SER B 1 168 ? 68.616 20.006 47.713 1.00 21.07 168 SER B N 1
ATOM 3142 C CA . SER B 1 168 ? 69.251 20.984 46.845 1.00 25.34 168 SER B CA 1
ATOM 3143 C C . SER B 1 168 ? 69.264 22.367 47.481 1.00 26.70 168 SER B C 1
ATOM 3144 O O . SER B 1 168 ? 70.264 23.073 47.413 1.00 24.99 168 SER B O 1
ATOM 3147 N N . GLN B 1 169 ? 68.148 22.753 48.091 1.00 31.17 169 GLN B N 1
ATOM 3148 C CA . GLN B 1 169 ? 68.054 24.054 48.739 1.00 33.45 169 GLN B CA 1
ATOM 3149 C C . GLN B 1 169 ? 68.948 24.123 49.975 1.00 34.87 169 GLN B C 1
ATOM 3150 O O . GLN B 1 169 ? 69.385 25.207 50.374 1.00 34.73 169 GLN B O 1
ATOM 3156 N N . ASN B 1 170 ? 69.224 22.968 50.574 1.00 30.22 170 ASN B N 1
ATOM 3157 C CA . ASN B 1 170 ? 70.095 22.924 51.742 1.00 30.57 170 ASN B CA 1
ATOM 3158 C C . ASN B 1 170 ? 71.561 22.970 51.318 1.00 27.79 170 ASN B C 1
ATOM 3159 O O . ASN B 1 170 ? 72.445 23.050 52.162 1.00 30.99 170 ASN B O 1
ATOM 3164 N N . GLY B 1 171 ? 71.815 22.905 50.010 1.00 27.12 171 GLY B N 1
ATOM 3165 C CA . GLY B 1 171 ? 73.183 22.955 49.512 1.00 25.61 171 GLY B CA 1
ATOM 3166 C C . GLY B 1 171 ? 73.740 21.648 48.962 1.00 27.44 171 GLY B C 1
ATOM 3167 O O . GLY B 1 171 ? 74.891 21.587 48.517 1.00 24.92 171 GLY B O 1
ATOM 3168 N N . ILE B 1 172 ? 72.933 20.596 49.000 1.00 27.61 172 ILE B N 1
ATOM 3169 C CA . ILE B 1 172 ? 73.353 19.297 48.493 1.00 27.03 172 ILE B CA 1
ATOM 3170 C C . ILE B 1 172 ? 72.792 19.172 47.075 1.00 29.65 172 ILE B C 1
ATOM 3171 O O . ILE B 1 172 ? 71.618 18.847 46.854 1.00 27.00 172 ILE B O 1
ATOM 3176 N N . VAL B 1 173 ? 73.663 19.467 46.120 1.00 25.94 173 VAL B N 1
ATOM 3177 C CA . VAL B 1 173 ? 73.328 19.478 44.712 1.00 27.36 173 VAL B CA 1
ATOM 3178 C C . VAL B 1 173 ? 74.030 18.381 43.946 1.00 27.57 173 VAL B C 1
ATOM 3179 O O . VAL B 1 173 ? 75.225 18.169 44.105 1.00 31.70 173 VAL B O 1
ATOM 3183 N N . LYS B 1 174 ? 73.275 17.697 43.097 1.00 29.95 174 LYS B N 1
ATOM 3184 C CA . LYS B 1 174 ? 73.812 16.609 42.301 1.00 30.73 174 LYS B CA 1
ATOM 3185 C C . LYS B 1 174 ? 73.013 16.469 41.012 1.00 33.13 174 LYS B C 1
ATOM 3186 O O . LYS B 1 174 ? 71.791 16.609 40.995 1.00 31.61 174 LYS B O 1
ATOM 3192 N N . GLU B 1 175 ? 73.720 16.194 39.930 1.00 29.14 175 GLU B N 1
ATOM 3193 C CA . GLU B 1 175 ? 73.099 16.031 38.632 1.00 33.90 175 GLU B CA 1
ATOM 3194 C C . GLU B 1 175 ? 72.405 14.674 38.524 1.00 29.71 175 GLU B C 1
ATOM 3195 O O . GLU B 1 175 ? 72.665 13.771 39.314 1.00 30.58 175 GLU B O 1
ATOM 3201 N N . ILE B 1 176 ? 71.492 14.552 37.570 1.00 26.18 176 ILE B N 1
ATOM 3202 C CA . ILE B 1 176 ? 70.836 13.279 37.311 1.00 26.46 176 ILE B CA 1
ATOM 3203 C C . ILE B 1 176 ? 71.357 12.932 35.924 1.00 30.76 176 ILE B C 1
ATOM 3204 O O . ILE B 1 176 ? 71.234 13.727 34.990 1.00 28.71 176 ILE B O 1
ATOM 3209 N N . LYS B 1 177 ? 71.964 11.762 35.785 1.00 32.42 177 LYS B N 1
ATOM 3210 C CA . LYS B 1 177 ? 72.514 11.363 34.495 1.00 32.96 177 LYS B CA 1
ATOM 3211 C C . LYS B 1 177 ? 71.475 10.721 33.597 1.00 30.63 177 LYS B C 1
ATOM 3212 O O . LYS B 1 177 ? 70.463 10.221 34.080 1.00 30.84 177 LYS B O 1
ATOM 3218 N N . GLY B 1 178 ? 71.720 10.753 32.288 1.00 33.18 178 GLY B N 1
ATOM 3219 C CA . GLY B 1 178 ? 70.796 10.131 31.351 1.00 35.80 178 GLY B CA 1
ATOM 3220 C C . GLY B 1 178 ? 69.956 11.077 30.517 1.00 37.13 178 GLY B C 1
ATOM 3221 O O . GLY B 1 178 ? 69.379 10.666 29.512 1.00 37.36 178 GLY B O 1
ATOM 3222 N N . ALA B 1 179 ? 69.856 12.333 30.944 1.00 30.69 179 ALA B N 1
ATOM 3223 C CA . ALA B 1 179 ? 69.095 13.333 30.205 1.00 29.69 179 ALA B CA 1
ATOM 3224 C C . ALA B 1 179 ? 69.746 14.693 30.432 1.00 30.52 179 ALA B C 1
ATOM 3225 O O . ALA B 1 179 ? 70.463 14.880 31.409 1.00 32.04 179 ALA B O 1
ATOM 3227 N N . ASP B 1 180 ? 69.497 15.639 29.534 1.00 29.81 180 ASP B N 1
ATOM 3228 C CA . ASP B 1 180 ? 70.077 16.972 29.660 1.00 28.49 180 ASP B CA 1
ATOM 3229 C C . ASP B 1 180 ? 69.404 17.833 30.731 1.00 31.29 180 ASP B C 1
ATOM 3230 O O . ASP B 1 180 ? 70.075 18.474 31.533 1.00 31.55 180 ASP B O 1
ATOM 3235 N N . THR B 1 181 ? 68.076 17.842 30.749 1.00 35.85 181 THR B N 1
ATOM 3236 C CA . THR B 1 181 ? 67.352 18.660 31.710 1.00 32.55 181 THR B CA 1
ATOM 3237 C C . THR B 1 181 ? 66.105 17.975 32.240 1.00 31.70 181 THR B C 1
ATOM 3238 O O . THR B 1 181 ? 65.375 17.327 31.493 1.00 31.01 181 THR B O 1
ATOM 3242 N N . PHE B 1 182 ? 65.877 18.111 33.540 1.00 28.88 182 PHE B N 1
ATOM 3243 C CA . PHE B 1 182 ? 64.693 17.551 34.171 1.00 26.18 182 PHE B CA 1
ATOM 3244 C C . PHE B 1 182 ? 63.865 18.750 34.640 1.00 26.97 182 PHE B C 1
ATOM 3245 O O . PHE B 1 182 ? 64.406 19.717 35.193 1.00 27.73 182 PHE B O 1
ATOM 3253 N N . ILE B 1 183 ? 62.560 18.684 34.405 1.00 24.80 183 ILE B N 1
ATOM 3254 C CA . ILE B 1 183 ? 61.650 19.753 34.783 1.00 27.61 183 ILE B CA 1
ATOM 3255 C C . ILE B 1 183 ? 60.529 19.208 35.662 1.00 23.88 183 ILE B C 1
ATOM 3256 O O . ILE B 1 183 ? 59.817 18.284 35.277 1.00 27.36 183 ILE B O 1
ATOM 3261 N N . PHE B 1 184 ? 60.376 19.805 36.837 1.00 22.01 184 PHE B N 1
ATOM 3262 C CA . PHE B 1 184 ? 59.363 19.381 37.794 1.00 24.44 184 PHE B CA 1
ATOM 3263 C C . PHE B 1 184 ? 58.516 20.559 38.262 1.00 24.77 184 PHE B C 1
ATOM 3264 O O . PHE B 1 184 ? 58.903 21.719 38.105 1.00 23.68 184 PHE B O 1
ATOM 3272 N N . GLY B 1 185 ? 57.366 20.236 38.843 1.00 24.21 185 GLY B N 1
ATOM 3273 C CA . GLY B 1 185 ? 56.479 21.233 39.418 1.00 20.58 185 GLY B CA 1
ATOM 3274 C C . GLY B 1 185 ? 56.350 20.808 40.876 1.00 21.85 185 GLY B C 1
ATOM 3275 O O . GLY B 1 185 ? 57.366 20.651 41.565 1.00 24.44 185 GLY B O 1
ATOM 3276 N N . HIS B 1 186 ? 55.113 20.620 41.342 1.00 25.79 186 HIS B N 1
ATOM 3277 C CA . HIS B 1 186 ? 54.813 20.148 42.702 1.00 26.27 186 HIS B CA 1
ATOM 3278 C C . HIS B 1 186 ? 55.208 21.004 43.912 1.00 27.01 186 HIS B C 1
ATOM 3279 O O . HIS B 1 186 ? 54.393 21.221 44.808 1.00 25.32 186 HIS B O 1
ATOM 3286 N N . THR B 1 187 ? 56.453 21.457 43.953 1.00 24.42 187 THR B N 1
ATOM 3287 C CA . THR B 1 187 ? 56.938 22.248 45.078 1.00 29.07 187 THR B CA 1
ATOM 3288 C C . THR B 1 187 ? 57.022 23.725 44.721 1.00 27.44 187 THR B C 1
ATOM 3289 O O . THR B 1 187 ? 57.881 24.130 43.950 1.00 29.28 187 THR B O 1
ATOM 3293 N N . PRO B 1 188 ? 56.118 24.548 45.275 1.00 35.76 188 PRO B N 1
ATOM 3294 C CA . PRO B 1 188 ? 56.092 25.991 45.006 1.00 35.43 188 PRO B CA 1
ATOM 3295 C C . PRO B 1 188 ? 57.335 26.763 45.426 1.00 31.67 188 PRO B C 1
ATOM 3296 O O . PRO B 1 188 ? 57.947 26.478 46.454 1.00 34.83 188 PRO B O 1
ATOM 3300 N N . ALA B 1 189 ? 57.692 27.749 44.612 1.00 29.97 189 ALA B N 1
ATOM 3301 C CA . ALA B 1 189 ? 58.842 28.602 44.878 1.00 29.53 189 ALA B CA 1
ATOM 3302 C C . ALA B 1 189 ? 58.486 29.999 44.374 1.00 31.57 189 ALA B C 1
ATOM 3303 O O . ALA B 1 189 ? 57.688 30.150 43.446 1.00 32.27 189 ALA B O 1
ATOM 3305 N N . VAL B 1 190 ? 59.074 31.017 44.984 1.00 26.38 190 VAL B N 1
ATOM 3306 C CA . VAL B 1 190 ? 58.794 32.389 44.592 1.00 25.78 190 VAL B CA 1
ATOM 3307 C C . VAL B 1 190 ? 59.077 32.570 43.108 1.00 27.94 190 VAL B C 1
ATOM 3308 O O . VAL B 1 190 ? 58.264 33.135 42.379 1.00 27.21 190 VAL B O 1
ATOM 3312 N N . LYS B 1 191 ? 60.227 32.065 42.666 1.00 26.74 191 LYS B N 1
ATOM 3313 C CA . LYS B 1 191 ? 60.633 32.144 41.269 1.00 30.42 191 LYS B CA 1
ATOM 3314 C C . LYS B 1 191 ? 61.125 30.771 40.843 1.00 28.12 191 LYS B C 1
ATOM 3315 O O . LYS B 1 191 ? 61.435 29.929 41.687 1.00 29.05 191 LYS B O 1
ATOM 3321 N N . PRO B 1 192 ? 61.212 30.525 39.526 1.00 28.25 192 PRO B N 1
ATOM 3322 C CA . PRO B 1 192 ? 61.686 29.222 39.047 1.00 28.16 192 PRO B CA 1
ATOM 3323 C C . PRO B 1 192 ? 63.096 28.980 39.574 1.00 28.17 192 PRO B C 1
ATOM 3324 O O . PRO B 1 192 ? 63.916 29.897 39.608 1.00 28.96 192 PRO B O 1
ATOM 3328 N N . LEU B 1 193 ? 63.374 27.753 39.996 1.00 26.90 193 LEU B N 1
ATOM 3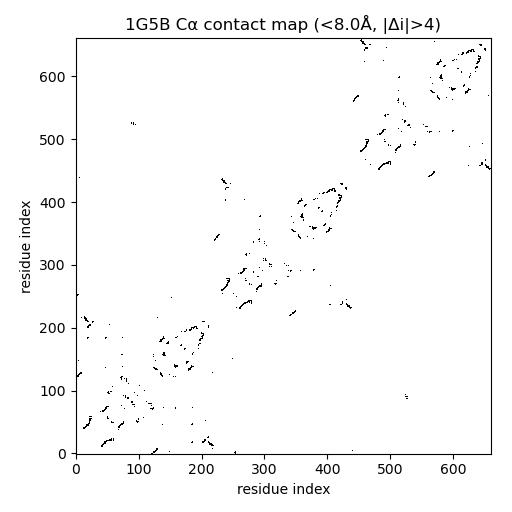329 C CA . LEU B 1 193 ? 64.691 27.420 40.525 1.00 27.72 193 LEU B CA 1
ATOM 3330 C C . LEU B 1 193 ? 65.392 26.378 39.660 1.00 29.52 193 LEU B C 1
ATOM 3331 O O . LEU B 1 193 ? 64.745 25.589 38.967 1.00 28.45 193 LEU B O 1
ATOM 3336 N N . LYS B 1 194 ? 66.719 26.379 39.708 1.00 29.47 194 LYS B N 1
ATOM 3337 C CA . LYS B 1 194 ? 67.503 25.415 38.956 1.00 32.15 194 LYS B CA 1
ATOM 3338 C C . LYS B 1 194 ? 68.669 24.938 39.814 1.00 31.27 194 LYS B C 1
ATOM 3339 O O . LYS B 1 194 ? 69.386 25.745 40.398 1.00 31.42 194 LYS B O 1
ATOM 3345 N N . PHE B 1 195 ? 68.830 23.624 39.918 1.00 27.66 195 PHE B N 1
ATOM 3346 C CA . PHE B 1 195 ? 69.928 23.033 40.677 1.00 28.43 195 PHE B CA 1
ATOM 3347 C C . PHE B 1 195 ? 70.514 21.949 39.775 1.00 28.15 195 PHE B C 1
ATOM 3348 O O . PHE B 1 195 ? 69.809 21.010 39.388 1.00 26.78 195 PHE B O 1
ATOM 3356 N N . ALA B 1 196 ? 71.797 22.079 39.442 1.00 25.00 196 ALA B N 1
ATOM 3357 C CA . ALA B 1 196 ? 72.442 21.125 38.543 1.00 27.25 196 ALA B CA 1
ATOM 3358 C C . ALA B 1 196 ? 71.589 21.109 37.264 1.00 26.98 196 ALA B C 1
ATOM 3359 O O . ALA B 1 196 ? 71.359 22.159 36.666 1.00 25.37 196 ALA B O 1
ATOM 3361 N N . ASN B 1 197 ? 71.108 19.941 36.845 1.00 26.90 197 ASN B N 1
ATOM 3362 C CA . ASN B 1 197 ? 70.281 19.893 35.644 1.00 24.17 197 ASN B CA 1
ATOM 3363 C C . ASN B 1 197 ? 68.789 19.699 35.946 1.00 27.34 197 ASN B C 1
ATOM 3364 O O . ASN B 1 197 ? 68.040 19.156 35.130 1.00 26.20 197 ASN B O 1
ATOM 3369 N N . GLN B 1 198 ? 68.359 20.161 37.121 1.00 26.04 198 GLN B N 1
ATOM 3370 C CA . GLN B 1 198 ? 66.955 20.070 37.514 1.00 26.30 198 GLN B CA 1
ATOM 3371 C C . GLN B 1 198 ? 66.366 21.476 37.592 1.00 30.32 198 GLN B C 1
ATOM 3372 O O . GLN B 1 198 ? 66.975 22.386 38.155 1.00 33.59 198 GLN B O 1
ATOM 3378 N N . MET B 1 199 ? 65.178 21.645 37.032 1.00 27.66 199 MET B N 1
ATOM 3379 C CA . MET B 1 199 ? 64.500 22.931 37.026 1.00 29.20 199 MET B CA 1
ATOM 3380 C C . MET B 1 199 ? 63.125 22.765 37.686 1.00 29.16 199 MET B C 1
ATOM 3381 O O . MET B 1 199 ? 62.401 21.811 37.389 1.00 28.51 199 MET B O 1
ATOM 3386 N N . TYR B 1 200 ? 62.774 23.679 38.588 1.00 23.22 200 TYR B N 1
ATOM 3387 C CA . TYR B 1 200 ? 61.484 23.618 39.272 1.00 24.37 200 TYR B CA 1
ATOM 3388 C C . TYR B 1 200 ? 60.662 24.825 38.851 1.00 25.08 200 TYR B C 1
ATOM 3389 O O . TYR B 1 200 ? 61.072 25.968 39.069 1.00 24.39 200 TYR B O 1
ATOM 3398 N N . ILE B 1 201 ? 59.503 24.573 38.246 1.00 24.48 201 ILE B N 1
ATOM 3399 C CA . ILE B 1 201 ? 58.686 25.663 37.743 1.00 25.05 201 ILE B CA 1
ATOM 3400 C C . ILE B 1 201 ? 57.318 25.909 38.365 1.00 27.42 201 ILE B C 1
ATOM 3401 O O . ILE B 1 201 ? 56.490 26.608 37.775 1.00 28.66 201 ILE B O 1
ATOM 3406 N N . ASP B 1 202 ? 57.063 25.342 39.540 1.00 25.56 202 ASP B N 1
ATOM 3407 C CA . ASP B 1 202 ? 55.789 25.588 40.202 1.00 26.54 202 ASP B CA 1
ATOM 3408 C C . ASP B 1 202 ? 55.932 26.877 41.019 1.00 27.40 202 ASP B C 1
ATOM 3409 O O . ASP B 1 202 ? 56.519 26.868 42.101 1.00 27.10 202 ASP B O 1
ATOM 3414 N N . THR B 1 203 ? 55.413 27.985 40.493 1.00 22.82 203 THR B N 1
ATOM 3415 C CA . THR B 1 203 ? 55.500 29.261 41.195 1.00 22.73 203 THR B CA 1
ATOM 3416 C C . THR B 1 203 ? 54.226 29.637 41.960 1.00 26.53 203 THR B C 1
ATOM 3417 O O . THR B 1 203 ? 54.000 30.812 42.262 1.00 24.87 203 THR B O 1
ATOM 3421 N N . GLY B 1 204 ? 53.406 28.631 42.271 1.00 28.81 204 GLY B N 1
ATOM 3422 C CA . GLY B 1 204 ? 52.187 28.842 43.038 1.00 25.53 204 GLY B CA 1
ATOM 3423 C C . GLY B 1 204 ? 51.115 29.696 42.388 1.00 27.05 204 GLY B C 1
ATOM 3424 O O . GLY B 1 204 ? 50.587 30.610 43.024 1.00 27.63 204 GLY B O 1
ATOM 3425 N N . ALA B 1 205 ? 50.773 29.397 41.136 1.00 30.74 205 ALA B N 1
ATOM 3426 C CA . ALA B 1 205 ? 49.755 30.168 40.418 1.00 30.65 205 ALA B CA 1
ATOM 3427 C C . ALA B 1 205 ? 48.434 30.263 41.176 1.00 30.18 205 ALA B C 1
ATOM 3428 O O . ALA B 1 205 ? 47.842 31.337 41.267 1.00 30.20 205 ALA B O 1
ATOM 3430 N N . VAL B 1 206 ? 47.970 29.142 41.717 1.00 28.37 206 VAL B N 1
ATOM 3431 C CA . VAL B 1 206 ? 46.711 29.122 42.439 1.00 27.08 206 VAL B CA 1
ATOM 3432 C C . VAL B 1 206 ? 46.775 29.963 43.713 1.00 29.29 206 VAL B C 1
ATOM 3433 O O . VAL B 1 206 ? 45.753 30.454 44.207 1.00 30.62 206 VAL B O 1
ATOM 3437 N N . PHE B 1 207 ? 47.981 30.144 44.232 1.00 26.57 207 PHE B N 1
ATOM 3438 C CA . PHE B 1 207 ? 48.169 30.903 45.455 1.00 27.85 207 PHE B CA 1
ATOM 3439 C C . PHE B 1 207 ? 48.252 32.412 45.239 1.00 27.96 207 PHE B C 1
ATOM 3440 O O . PHE B 1 207 ? 47.558 33.174 45.914 1.00 27.72 207 PHE B O 1
ATOM 3448 N N . CYS B 1 208 ? 49.100 32.840 44.305 1.00 27.77 208 CYS B N 1
ATOM 3449 C CA . CYS B 1 208 ? 49.289 34.266 44.046 1.00 31.61 208 CYS B CA 1
ATOM 3450 C C . CYS B 1 208 ? 49.098 34.705 42.592 1.00 30.59 208 CYS B C 1
ATOM 3451 O O . CYS B 1 208 ? 49.309 35.876 42.273 1.00 31.64 208 CYS B O 1
ATOM 3454 N N . GLY B 1 209 ? 48.723 33.775 41.718 1.00 25.78 209 GLY B N 1
ATOM 3455 C CA . GLY B 1 209 ? 48.516 34.115 40.317 1.00 24.09 209 GLY B CA 1
ATOM 3456 C C . GLY B 1 209 ? 49.740 34.074 39.410 1.00 27.56 209 GLY B C 1
ATOM 3457 O O . GLY B 1 209 ? 49.634 34.366 38.220 1.00 27.49 209 GLY B O 1
ATOM 3458 N N . ASN B 1 210 ? 50.900 33.708 39.948 1.00 23.91 210 ASN B N 1
ATOM 3459 C CA . ASN B 1 210 ? 52.123 33.652 39.145 1.00 25.34 210 ASN B CA 1
ATOM 3460 C C . ASN B 1 210 ? 52.301 32.268 38.511 1.00 27.71 210 ASN B C 1
ATOM 3461 O O . ASN B 1 210 ? 52.747 31.323 39.165 1.00 27.59 210 ASN B O 1
ATOM 3466 N N . LEU B 1 211 ? 51.940 32.164 37.234 1.00 28.85 211 LEU B N 1
ATOM 3467 C CA . LEU B 1 211 ? 52.036 30.909 36.489 1.00 27.89 211 LEU B CA 1
ATOM 3468 C C . LEU B 1 211 ? 53.266 30.919 35.585 1.00 30.12 211 LEU B C 1
ATOM 3469 O O . LEU B 1 211 ? 53.454 31.838 34.786 1.00 30.57 211 LEU B O 1
ATOM 3474 N N . THR B 1 212 ? 54.094 29.887 35.699 1.00 26.04 212 THR B N 1
ATOM 3475 C CA . THR B 1 212 ? 55.296 29.823 34.894 1.00 27.88 212 THR B CA 1
ATOM 3476 C C . THR B 1 212 ? 55.194 28.934 33.666 1.00 28.22 212 THR B C 1
ATOM 3477 O O . THR B 1 212 ? 54.674 27.821 33.730 1.00 27.36 212 THR B O 1
ATOM 3481 N N . LEU B 1 213 ? 55.692 29.455 32.550 1.00 29.08 213 LEU B N 1
ATOM 3482 C CA . LEU B 1 213 ? 55.761 28.723 31.292 1.00 32.11 213 LEU B CA 1
ATOM 3483 C C . LEU B 1 213 ? 57.166 28.962 30.761 1.00 30.69 213 LEU B C 1
ATOM 3484 O O . LEU B 1 213 ? 57.590 30.107 30.602 1.00 34.60 213 LEU B O 1
ATOM 3489 N N . ILE B 1 214 ? 57.901 27.885 30.522 1.00 29.59 214 ILE B N 1
ATOM 3490 C CA . ILE B 1 214 ? 59.255 28.001 29.999 1.00 29.92 214 ILE B CA 1
ATOM 3491 C C . ILE B 1 214 ? 59.271 27.392 28.606 1.00 29.18 214 ILE B C 1
ATOM 3492 O O . ILE B 1 214 ? 58.631 26.366 28.359 1.00 31.02 214 ILE B O 1
ATOM 3497 N N . GLN B 1 215 ? 59.985 28.035 27.692 1.00 27.69 215 GLN B N 1
ATOM 3498 C CA . GLN B 1 215 ? 60.080 27.537 26.330 1.00 28.90 215 GLN B CA 1
ATOM 3499 C C . GLN B 1 215 ? 61.310 26.651 26.201 1.00 28.07 215 GLN B C 1
ATOM 3500 O O . GLN B 1 215 ? 62.423 27.090 26.486 1.00 29.44 215 GLN B O 1
ATOM 3506 N N . VAL B 1 216 ? 61.115 25.405 25.780 1.00 29.03 216 VAL B N 1
ATOM 3507 C CA . VAL B 1 216 ? 62.245 24.492 25.622 1.00 30.17 216 VAL B CA 1
ATOM 3508 C C . VAL B 1 216 ? 62.608 24.255 24.155 1.00 34.42 216 VAL B C 1
ATOM 3509 O O . VAL B 1 216 ? 63.619 23.612 23.856 1.00 36.79 216 VAL B O 1
ATOM 3513 N N . GLN B 1 217 ? 61.781 24.768 23.245 1.00 32.22 217 GLN B N 1
ATOM 3514 C CA . GLN B 1 217 ? 62.043 24.646 21.813 1.00 33.78 217 GLN B CA 1
ATOM 3515 C C . GLN B 1 217 ? 61.416 25.774 21.010 1.00 36.45 217 GLN B C 1
ATOM 3516 O O . GLN B 1 217 ? 60.254 26.131 21.217 1.00 32.01 217 GLN B O 1
ATOM 3522 N N . GLY B 1 218 ? 62.195 26.311 20.076 1.00 39.50 218 GLY B N 1
ATOM 3523 C CA . GLY B 1 218 ? 61.720 27.384 19.225 1.00 41.91 218 GLY B CA 1
ATOM 3524 C C . GLY B 1 218 ? 62.496 28.666 19.432 1.00 44.96 218 GLY B C 1
ATOM 3525 O O . GLY B 1 218 ? 63.278 28.790 20.372 1.00 43.62 218 GLY B O 1
ATOM 3526 N N . ALA B 1 219 ? 62.289 29.626 18.541 1.00 45.98 219 ALA B N 1
ATOM 3527 C CA . ALA B 1 219 ? 62.966 30.905 18.656 1.00 50.17 219 ALA B CA 1
ATOM 3528 C C . ALA B 1 219 ? 62.387 31.619 19.872 1.00 53.45 219 ALA B C 1
ATOM 3529 O O . ALA B 1 219 ? 61.170 31.615 20.084 1.00 49.61 219 ALA B O 1
ATOM 3531 N N . GLY B 1 220 ? 63.264 32.214 20.674 1.00 57.53 220 GLY B N 1
ATOM 3532 C CA . GLY B 1 220 ? 62.824 32.929 21.856 1.00 66.56 220 GLY B CA 1
ATOM 3533 C C . GLY B 1 220 ? 63.172 34.403 21.757 1.00 74.20 220 GLY B C 1
ATOM 3534 O O . GLY B 1 220 ? 62.682 35.099 20.866 1.00 72.28 220 GLY B O 1
ATOM 3535 N N . ALA B 1 221 ? 64.023 34.873 22.668 1.00 100.41 221 ALA B N 1
ATOM 3536 C CA . ALA B 1 221 ? 64.455 36.270 22.690 1.00 100.60 221 ALA B CA 1
ATOM 3537 C C . ALA B 1 221 ? 63.269 37.227 22.704 1.00 100.60 221 ALA B C 1
ATOM 3538 O O . ALA B 1 221 ? 62.135 36.756 22.934 1.00 100.60 221 ALA B O 1
ATOM 3541 N N . MET C 1 1 ? 25.658 51.997 36.694 1.00 95.03 1 MET C N 1
ATOM 3542 C CA . MET C 1 1 ? 24.457 52.829 36.991 1.00 92.79 1 MET C CA 1
ATOM 3543 C C . MET C 1 1 ? 23.298 51.970 37.480 1.00 90.60 1 MET C C 1
ATOM 3544 O O . MET C 1 1 ? 23.345 50.741 37.395 1.00 89.79 1 MET C O 1
ATOM 3549 N N . ARG C 1 2 ? 22.259 52.621 37.995 1.00 74.28 2 ARG C N 1
ATOM 3550 C CA . ARG C 1 2 ? 21.083 51.914 38.488 1.00 71.54 2 ARG C CA 1
ATOM 3551 C C . ARG C 1 2 ? 19.860 52.408 37.713 1.00 66.98 2 ARG C C 1
ATOM 3552 O O . ARG C 1 2 ? 19.811 53.562 37.292 1.00 67.18 2 ARG C O 1
ATOM 3560 N N . TYR C 1 3 ? 18.883 51.529 37.517 1.00 50.14 3 TYR C N 1
ATOM 3561 C CA . TYR C 1 3 ? 17.682 51.876 36.772 1.00 47.28 3 TYR C CA 1
ATOM 3562 C C . TYR C 1 3 ? 16.779 52.881 37.475 1.00 44.22 3 TYR C C 1
ATOM 3563 O O . TYR C 1 3 ? 16.200 53.755 36.828 1.00 39.48 3 TYR C O 1
ATOM 3572 N N . TYR C 1 4 ? 16.657 52.751 38.793 1.00 45.84 4 TYR C N 1
ATOM 3573 C CA . TYR C 1 4 ? 15.847 53.668 39.587 1.00 40.31 4 TYR C CA 1
ATOM 3574 C C . TYR C 1 4 ? 16.776 54.604 40.330 1.00 38.42 4 TYR C C 1
ATOM 3575 O O . TYR C 1 4 ? 17.860 54.210 40.734 1.00 39.73 4 TYR C O 1
ATOM 3584 N N . GLU C 1 5 ? 16.346 55.840 40.526 1.00 38.79 5 GLU C N 1
ATOM 3585 C CA . GLU C 1 5 ? 17.171 56.812 41.222 1.00 41.16 5 GLU C CA 1
ATOM 3586 C C . GLU C 1 5 ? 16.283 57.726 42.066 1.00 41.91 5 GLU C C 1
ATOM 3587 O O . GLU C 1 5 ? 15.305 58.284 41.569 1.00 40.49 5 GLU C O 1
ATOM 3593 N N . LYS C 1 6 ? 16.626 57.865 43.344 1.00 40.01 6 LYS C N 1
ATOM 3594 C CA . LYS C 1 6 ? 15.866 58.701 44.263 1.00 39.87 6 LYS C CA 1
ATOM 3595 C C . LYS C 1 6 ? 16.466 60.080 44.442 1.00 38.89 6 LYS C C 1
ATOM 3596 O O . LYS C 1 6 ? 17.684 60.239 44.493 1.00 38.72 6 LYS C O 1
ATOM 3602 N N . ILE C 1 7 ? 15.597 61.079 44.535 1.00 36.72 7 ILE C N 1
ATOM 3603 C CA . ILE C 1 7 ? 16.035 62.447 44.755 1.00 39.40 7 ILE C CA 1
ATOM 3604 C C . ILE C 1 7 ? 15.239 63.016 45.922 1.00 40.29 7 ILE C C 1
ATOM 3605 O O . ILE C 1 7 ? 14.007 62.971 45.935 1.00 41.52 7 ILE C O 1
ATOM 3610 N N . ASP C 1 8 ? 15.957 63.537 46.908 1.00 38.71 8 ASP C N 1
ATOM 3611 C CA . ASP C 1 8 ? 15.343 64.114 48.087 1.00 37.01 8 ASP C CA 1
ATOM 3612 C C . ASP C 1 8 ? 15.131 65.606 47.860 1.00 35.13 8 ASP C C 1
ATOM 3613 O O . ASP C 1 8 ? 16.074 66.401 47.901 1.00 34.78 8 ASP C O 1
ATOM 3618 N N . GLY C 1 9 ? 13.879 65.974 47.615 1.00 40.42 9 GLY C N 1
ATOM 3619 C CA . GLY C 1 9 ? 13.547 67.362 47.356 1.00 40.46 9 GLY C CA 1
ATOM 3620 C C . GLY C 1 9 ? 13.909 68.349 48.443 1.00 42.11 9 GLY C C 1
ATOM 3621 O O . GLY C 1 9 ? 14.062 69.539 48.165 1.00 40.71 9 GLY C O 1
ATOM 3622 N N . SER C 1 10 ? 14.050 67.869 49.677 1.00 51.90 10 SER C N 1
ATOM 3623 C CA . SER C 1 10 ? 14.384 68.749 50.796 1.00 53.15 10 SER C CA 1
ATOM 3624 C C . SER C 1 10 ? 15.743 69.403 50.600 1.00 54.26 10 SER C C 1
ATOM 3625 O O . SER C 1 10 ? 16.084 70.364 51.291 1.00 55.18 10 SER C O 1
ATOM 3628 N N . LYS C 1 11 ? 16.519 68.883 49.656 1.00 48.80 11 LYS C N 1
ATOM 3629 C CA . LYS C 1 11 ? 17.841 69.428 49.386 1.00 49.09 11 LYS C CA 1
ATOM 3630 C C . LYS C 1 11 ? 17.791 70.625 48.438 1.00 47.52 11 LYS C C 1
ATOM 3631 O O . LYS C 1 11 ? 18.817 71.253 48.175 1.00 48.95 11 LYS C O 1
ATOM 3637 N N . TYR C 1 12 ? 16.606 70.950 47.928 1.00 43.06 12 TYR C N 1
ATOM 3638 C CA . TYR C 1 12 ? 16.492 72.081 47.009 1.00 43.77 12 TYR C CA 1
ATOM 3639 C C . TYR C 1 12 ? 15.346 73.021 47.343 1.00 43.40 12 TYR C C 1
ATOM 3640 O O . TYR C 1 12 ? 14.438 72.670 48.093 1.00 44.29 12 TYR C O 1
ATOM 3649 N N . ARG C 1 13 ? 15.400 74.218 46.769 1.00 42.13 13 ARG C N 1
ATOM 3650 C CA . ARG C 1 13 ? 14.363 75.217 46.979 1.00 42.52 13 ARG C CA 1
ATOM 3651 C C . ARG C 1 13 ? 13.203 74.898 46.030 1.00 41.67 13 ARG C C 1
ATOM 3652 O O . ARG C 1 13 ? 12.182 74.338 46.446 1.00 42.56 13 ARG C O 1
ATOM 3660 N N . ASN C 1 14 ? 13.369 75.245 44.755 1.00 37.05 14 ASN C N 1
ATOM 3661 C CA . ASN C 1 14 ? 12.347 74.974 43.749 1.00 37.20 14 ASN C CA 1
ATOM 3662 C C . ASN C 1 14 ? 12.770 73.832 42.844 1.00 37.78 14 ASN C C 1
ATOM 3663 O O . ASN C 1 14 ? 13.938 73.727 42.468 1.00 35.49 14 ASN C O 1
ATOM 3668 N N . ILE C 1 15 ? 11.812 72.982 42.492 1.00 37.96 15 ILE C N 1
ATOM 3669 C CA . ILE C 1 15 ? 12.082 71.859 41.610 1.00 38.54 15 ILE C CA 1
ATOM 3670 C C . ILE C 1 15 ? 11.133 71.931 40.417 1.00 40.13 15 ILE C C 1
ATOM 3671 O O . ILE C 1 15 ? 9.919 72.075 40.589 1.00 41.79 15 ILE C O 1
ATOM 3676 N N . TRP C 1 16 ? 11.698 71.848 39.215 1.00 37.10 16 TRP C N 1
ATOM 3677 C CA . TRP C 1 16 ? 10.922 71.881 37.981 1.00 35.21 16 TRP C CA 1
ATOM 3678 C C . TRP C 1 16 ? 11.221 70.636 37.155 1.00 34.97 16 TRP C C 1
ATOM 3679 O O . TRP C 1 16 ? 12.307 70.063 37.256 1.00 34.07 16 TRP C O 1
ATOM 3690 N N . VAL C 1 17 ? 10.255 70.234 36.335 1.00 33.90 17 VAL C N 1
ATOM 3691 C CA . VAL C 1 17 ? 10.415 69.092 35.444 1.00 33.64 17 VAL C CA 1
ATOM 3692 C C . VAL C 1 17 ? 10.120 69.609 34.036 1.00 33.67 17 VAL C C 1
ATOM 3693 O O . VAL C 1 17 ? 9.116 70.292 33.818 1.00 32.30 17 VAL C O 1
ATOM 3697 N N . VAL C 1 18 ? 10.996 69.286 33.088 1.00 35.91 18 VAL C N 1
ATOM 3698 C CA . VAL C 1 18 ? 10.847 69.740 31.703 1.00 30.52 18 VAL C CA 1
ATOM 3699 C C . VAL C 1 18 ? 10.655 68.576 30.720 1.00 30.93 18 VAL C C 1
ATOM 3700 O O . VAL C 1 18 ? 11.230 67.502 30.895 1.00 27.94 18 VAL C O 1
ATOM 3704 N N . GLY C 1 19 ? 9.838 68.794 29.692 1.00 26.57 19 GLY C N 1
ATOM 3705 C CA . GLY C 1 19 ? 9.598 67.763 28.693 1.00 30.10 19 GLY C CA 1
ATOM 3706 C C . GLY C 1 19 ? 10.736 67.637 27.682 1.00 29.67 19 GLY C C 1
ATOM 3707 O O . GLY C 1 19 ? 11.766 68.300 27.813 1.00 25.32 19 GLY C O 1
ATOM 3708 N N . ASP C 1 20 ? 10.541 66.792 26.671 1.00 28.42 20 ASP C N 1
ATOM 3709 C CA . ASP C 1 20 ? 11.546 66.544 25.632 1.00 29.68 20 ASP C CA 1
ATOM 3710 C C . ASP C 1 20 ? 12.189 67.825 25.117 1.00 26.55 20 ASP C C 1
ATOM 3711 O O . ASP C 1 20 ? 11.503 68.713 24.616 1.00 29.55 20 ASP C O 1
ATOM 3716 N N . LEU C 1 21 ? 13.510 67.911 25.231 1.00 28.52 21 LEU C N 1
ATOM 3717 C CA . LEU C 1 21 ? 14.239 69.096 24.790 1.00 31.31 21 LEU C CA 1
ATOM 3718 C C . LEU C 1 21 ? 14.629 69.086 23.315 1.00 32.25 21 LEU C C 1
ATOM 3719 O O . LEU C 1 21 ? 14.550 70.121 22.646 1.00 30.50 21 LEU C O 1
ATOM 3724 N N . HIS C 1 22 ? 15.057 67.926 22.823 1.00 24.97 22 HIS C N 1
ATOM 3725 C CA . HIS C 1 22 ? 15.470 67.768 21.432 1.00 25.37 22 HIS C CA 1
ATOM 3726 C C . HIS C 1 22 ? 16.271 68.944 20.877 1.00 27.92 22 HIS C C 1
ATOM 3727 O O . HIS C 1 22 ? 15.889 69.562 19.878 1.00 25.15 22 HIS C O 1
ATOM 3734 N N . GLY C 1 23 ? 17.383 69.247 21.541 1.00 28.91 23 GLY C N 1
ATOM 3735 C CA . GLY C 1 23 ? 18.253 70.323 21.107 1.00 30.34 23 GLY C CA 1
ATOM 3736 C C . GLY C 1 23 ? 17.739 71.750 21.186 1.00 32.06 23 GLY C C 1
ATOM 3737 O O . GLY C 1 23 ? 18.354 72.648 20.614 1.00 33.82 23 GLY C O 1
ATOM 3738 N N . CYS C 1 24 ? 16.629 71.978 21.880 1.00 31.42 24 CYS C N 1
ATOM 3739 C CA . CYS C 1 24 ? 16.098 73.332 22.005 1.00 31.82 24 CYS C CA 1
ATOM 3740 C C . CYS C 1 24 ? 16.693 74.002 23.246 1.00 31.24 24 CYS C C 1
ATOM 3741 O O . CYS C 1 24 ? 15.978 74.396 24.165 1.00 30.50 24 CYS C O 1
ATOM 3744 N N . TYR C 1 25 ? 18.017 74.132 23.241 1.00 26.60 25 TYR C N 1
ATOM 3745 C CA . TYR C 1 25 ? 18.779 74.727 24.336 1.00 28.52 25 TYR C CA 1
ATOM 3746 C C . TYR C 1 25 ? 18.449 76.200 24.629 1.00 30.74 25 TYR C C 1
ATOM 3747 O O . TYR C 1 25 ? 18.172 76.562 25.772 1.00 33.85 25 TYR C O 1
ATOM 3756 N N . THR C 1 26 ? 18.499 77.044 23.601 1.00 31.00 26 THR C N 1
ATOM 3757 C CA . THR C 1 26 ? 18.217 78.469 23.754 1.00 31.99 26 THR C CA 1
ATOM 3758 C C . THR C 1 26 ? 16.830 78.696 24.359 1.00 31.79 26 THR C C 1
ATOM 3759 O O . THR C 1 26 ? 16.659 79.553 25.222 1.00 29.36 26 THR C O 1
ATOM 3763 N N . ASN C 1 27 ? 15.853 77.915 23.903 1.00 31.79 27 ASN C N 1
ATOM 3764 C CA . ASN C 1 27 ? 14.480 77.993 24.398 1.00 32.29 27 ASN C CA 1
ATOM 3765 C C . ASN C 1 27 ? 14.504 77.709 25.899 1.00 33.79 27 ASN C C 1
ATOM 3766 O O . ASN C 1 27 ? 13.879 78.420 26.692 1.00 29.71 27 ASN C O 1
ATOM 3771 N N . LEU C 1 28 ? 15.236 76.660 26.277 1.00 36.20 28 LEU C N 1
ATOM 3772 C CA . LEU C 1 28 ? 15.363 76.254 27.676 1.00 35.61 28 LEU C CA 1
ATOM 3773 C C . LEU C 1 28 ? 15.984 77.373 28.508 1.00 35.08 28 LEU C C 1
ATOM 3774 O O . LEU C 1 28 ? 15.435 77.775 29.529 1.00 34.27 28 LEU C O 1
ATOM 3779 N N . MET C 1 29 ? 17.137 77.867 28.074 1.00 33.22 29 MET C N 1
ATOM 3780 C CA . MET C 1 29 ? 17.815 78.922 28.819 1.00 37.92 29 MET C CA 1
ATOM 3781 C C . MET C 1 29 ? 16.932 80.147 29.050 1.00 38.33 29 MET C C 1
ATOM 3782 O O . MET C 1 29 ? 16.962 80.738 30.132 1.00 36.98 29 MET C O 1
ATOM 3787 N N . ASN C 1 30 ? 16.146 80.529 28.047 1.00 41.62 30 ASN C N 1
ATOM 3788 C CA . ASN C 1 30 ? 15.268 81.684 28.202 1.00 43.56 30 ASN C CA 1
ATOM 3789 C C . ASN C 1 30 ? 14.183 81.386 29.222 1.00 43.23 30 ASN C C 1
ATOM 3790 O O . ASN C 1 30 ? 13.848 82.240 30.043 1.00 43.68 30 ASN C O 1
ATOM 3795 N N . LYS C 1 31 ? 13.638 80.174 29.169 1.00 36.40 31 LYS C N 1
ATOM 3796 C CA . LYS C 1 31 ? 12.600 79.759 30.104 1.00 36.00 31 LYS C CA 1
ATOM 3797 C C . LYS C 1 31 ? 13.118 79.833 31.538 1.00 37.22 31 LYS C C 1
ATOM 3798 O O . LYS C 1 31 ? 12.464 80.391 32.423 1.00 35.23 31 LYS C O 1
ATOM 3804 N N . LEU C 1 32 ? 14.292 79.252 31.762 1.00 39.54 32 LEU C N 1
ATOM 3805 C CA . LEU C 1 32 ? 14.891 79.240 33.089 1.00 42.61 32 LEU C CA 1
ATOM 3806 C C . LEU C 1 32 ? 15.128 80.672 33.534 1.00 45.08 32 LEU C C 1
ATOM 3807 O O . LEU C 1 32 ? 14.947 81.022 34.700 1.00 43.78 32 LEU C O 1
ATOM 3812 N N . ASP C 1 33 ? 15.530 81.499 32.583 1.00 45.39 33 ASP C N 1
ATOM 3813 C CA . ASP C 1 33 ? 15.782 82.899 32.855 1.00 49.58 33 ASP C CA 1
ATOM 3814 C C . ASP C 1 33 ? 14.476 83.547 33.323 1.00 48.45 33 ASP C C 1
ATOM 3815 O O . ASP C 1 33 ? 14.430 84.188 34.370 1.00 47.18 33 ASP C O 1
ATOM 3820 N N . THR C 1 34 ? 13.414 83.347 32.549 1.00 44.36 34 THR C N 1
ATOM 3821 C CA . THR C 1 34 ? 12.104 83.909 32.861 1.00 45.25 34 THR C CA 1
ATOM 3822 C C . THR C 1 34 ? 11.506 83.443 34.183 1.00 45.82 34 THR C C 1
ATOM 3823 O O . THR C 1 34 ? 10.971 84.249 34.942 1.00 45.34 34 THR C O 1
ATOM 3827 N N . ILE C 1 35 ? 11.577 82.146 34.457 1.00 46.89 35 ILE C N 1
ATOM 3828 C CA . ILE C 1 35 ? 11.004 81.625 35.691 1.00 46.92 35 ILE C CA 1
ATOM 3829 C C . ILE C 1 35 ? 11.853 81.917 36.921 1.00 46.80 35 ILE C C 1
ATOM 3830 O O . ILE C 1 35 ? 11.494 81.528 38.031 1.00 48.87 35 ILE C O 1
ATOM 3835 N N . GLY C 1 36 ? 12.971 82.610 36.725 1.00 45.39 36 GLY C N 1
ATOM 3836 C CA . GLY C 1 36 ? 13.839 82.934 37.843 1.00 45.54 36 GLY C CA 1
ATOM 3837 C C . GLY C 1 36 ? 14.506 81.718 38.464 1.00 48.75 36 GLY C C 1
ATOM 3838 O O . GLY C 1 36 ? 14.632 81.618 39.687 1.00 49.57 36 GLY C O 1
ATOM 3839 N N . PHE C 1 37 ? 14.942 80.789 37.622 1.00 44.59 37 PHE C N 1
ATOM 3840 C CA . PHE C 1 37 ? 15.594 79.579 38.100 1.00 44.30 37 PHE C CA 1
ATOM 3841 C C . PHE C 1 37 ? 16.991 79.907 38.618 1.00 43.74 37 PHE C C 1
ATOM 3842 O O . PHE C 1 37 ? 17.726 80.671 37.993 1.00 42.95 37 PHE C O 1
ATOM 3850 N N . ASP C 1 38 ? 17.343 79.340 39.768 1.00 41.59 38 ASP C N 1
ATOM 3851 C CA . ASP C 1 38 ? 18.653 79.562 40.374 1.00 43.56 38 ASP C CA 1
ATOM 3852 C C . ASP C 1 38 ? 19.367 78.218 40.465 1.00 41.82 38 ASP C C 1
ATOM 3853 O O . ASP C 1 38 ? 19.015 77.378 41.292 1.00 43.14 38 ASP C O 1
ATOM 3858 N N . ASN C 1 39 ? 20.370 78.016 39.616 1.00 47.42 39 ASN C N 1
ATOM 3859 C CA . ASN C 1 39 ? 21.098 76.748 39.588 1.00 50.84 39 ASN C CA 1
ATOM 3860 C C . ASN C 1 39 ? 21.922 76.443 40.833 1.00 50.74 39 ASN C C 1
ATOM 3861 O O . ASN C 1 39 ? 22.531 75.377 40.938 1.00 53.32 39 ASN C O 1
ATOM 3866 N N . LYS C 1 40 ? 21.940 77.374 41.779 1.00 50.91 40 LYS C N 1
ATOM 3867 C CA . LYS C 1 40 ? 22.678 77.168 43.018 1.00 51.60 40 LYS C CA 1
ATOM 3868 C C . LYS C 1 40 ? 21.723 76.742 44.127 1.00 49.83 40 LYS C C 1
ATOM 3869 O O . LYS C 1 40 ? 22.153 76.299 45.189 1.00 49.05 40 LYS C O 1
ATOM 3875 N N . LYS C 1 41 ? 20.423 76.870 43.872 1.00 46.80 41 LYS C N 1
ATOM 3876 C CA . LYS C 1 41 ? 19.414 76.503 44.859 1.00 45.25 41 LYS C CA 1
ATOM 3877 C C . LYS C 1 41 ? 18.358 75.548 44.311 1.00 43.24 41 LYS C C 1
ATOM 3878 O O . LYS C 1 41 ? 17.821 74.719 45.050 1.00 40.07 41 LYS C O 1
ATOM 3884 N N . ASP C 1 42 ? 18.060 75.662 43.018 1.00 40.33 42 ASP C N 1
ATOM 3885 C CA . ASP C 1 42 ? 17.014 74.840 42.416 1.00 37.95 42 ASP C CA 1
ATOM 3886 C C . ASP C 1 42 ? 17.455 73.591 41.654 1.00 35.93 42 ASP C C 1
ATOM 3887 O O . ASP C 1 42 ? 18.632 73.408 41.357 1.00 36.58 42 ASP C O 1
ATOM 3892 N N . LEU C 1 43 ? 16.481 72.738 41.342 1.00 36.58 43 LEU C N 1
ATOM 3893 C CA . LEU C 1 43 ? 16.726 71.490 40.631 1.00 37.54 43 LEU C CA 1
ATOM 3894 C C . LEU C 1 43 ? 15.833 71.364 39.398 1.00 35.89 43 LEU C C 1
ATOM 3895 O O . LEU C 1 43 ? 14.620 71.547 39.481 1.00 37.92 43 LEU C O 1
ATOM 3900 N N . LEU C 1 44 ? 16.433 71.044 38.257 1.00 34.22 44 LEU C N 1
ATOM 3901 C CA . LEU C 1 44 ? 15.664 70.859 37.031 1.00 32.47 44 LEU C CA 1
ATOM 3902 C C . LEU C 1 44 ? 15.698 69.373 36.692 1.00 28.90 44 LEU C C 1
ATOM 3903 O O . LEU C 1 44 ? 16.771 68.806 36.497 1.00 32.56 44 LEU C O 1
ATOM 3908 N N . ILE C 1 45 ? 14.533 68.735 36.648 1.00 33.26 45 ILE C N 1
ATOM 3909 C CA . ILE C 1 45 ? 14.462 67.315 36.304 1.00 30.80 45 ILE C CA 1
ATOM 3910 C C . ILE C 1 45 ? 13.989 67.195 34.848 1.00 34.82 45 ILE C C 1
ATOM 3911 O O . ILE C 1 45 ? 13.079 67.907 34.421 1.00 33.59 45 ILE C O 1
ATOM 3916 N N . SER C 1 46 ? 14.612 66.299 34.089 1.00 32.43 46 SER C N 1
ATOM 3917 C CA . SER C 1 46 ? 14.280 66.115 32.678 1.00 29.86 46 SER C CA 1
ATOM 3918 C C . SER C 1 46 ? 13.772 64.720 32.326 1.00 29.55 46 SER C C 1
ATOM 3919 O O . SER C 1 46 ? 14.284 63.722 32.830 1.00 29.68 46 SER C O 1
ATOM 3922 N N . VAL C 1 47 ? 12.777 64.662 31.442 1.00 29.92 47 VAL C N 1
ATOM 3923 C CA . VAL C 1 47 ? 12.203 63.392 31.000 1.00 27.23 47 VAL C CA 1
ATOM 3924 C C . VAL C 1 47 ? 13.034 62.742 29.889 1.00 27.62 47 VAL C C 1
ATOM 3925 O O . VAL C 1 47 ? 12.610 61.749 29.302 1.00 30.04 47 VAL C O 1
ATOM 3929 N N . GLY C 1 48 ? 14.197 63.304 29.579 1.00 28.26 48 GLY C N 1
ATOM 3930 C CA . GLY C 1 48 ? 15.011 62.710 28.529 1.00 32.41 48 GLY C CA 1
ATOM 3931 C C . GLY C 1 48 ? 14.808 63.282 27.135 1.00 34.83 48 GLY C C 1
ATOM 3932 O O . GLY C 1 48 ? 14.197 64.341 26.973 1.00 32.77 48 GLY C O 1
ATOM 3933 N N . ASP C 1 49 ? 15.312 62.568 26.128 1.00 28.13 49 ASP C N 1
ATOM 3934 C CA . ASP C 1 49 ? 15.243 63.000 24.730 1.00 27.86 49 ASP C CA 1
ATOM 3935 C C . ASP C 1 49 ? 15.794 64.410 24.626 1.00 27.13 49 ASP C C 1
ATOM 3936 O O . ASP C 1 49 ? 15.113 65.345 24.198 1.00 28.67 49 ASP C O 1
ATOM 3941 N N . LEU C 1 50 ? 17.051 64.531 25.028 1.00 26.99 50 LEU C N 1
ATOM 3942 C CA . LEU C 1 50 ? 17.787 65.784 25.014 1.00 27.50 50 LEU C CA 1
ATOM 3943 C C . LEU C 1 50 ? 18.361 66.042 23.633 1.00 28.63 50 LEU C C 1
ATOM 3944 O O . LEU C 1 50 ? 18.621 67.185 23.267 1.00 28.23 50 LEU C O 1
ATOM 3949 N N . VAL C 1 51 ? 18.548 64.974 22.863 1.00 29.79 51 VAL C N 1
ATOM 3950 C CA . VAL C 1 51 ? 19.142 65.091 21.539 1.00 29.81 51 VAL C CA 1
ATOM 3951 C C . VAL C 1 51 ? 18.266 64.606 20.389 1.00 28.31 51 VAL C C 1
ATOM 3952 O O . VAL C 1 51 ? 17.252 63.945 20.602 1.00 27.32 51 VAL C O 1
ATOM 3956 N N . ASP C 1 52 ? 18.709 64.932 19.174 1.00 24.70 52 ASP C N 1
ATOM 3957 C CA . ASP C 1 52 ? 18.036 64.590 17.919 1.00 27.11 52 ASP C CA 1
ATOM 3958 C C . ASP C 1 52 ? 16.894 65.562 17.617 1.00 30.01 52 ASP C C 1
ATOM 3959 O O . ASP C 1 52 ? 16.384 66.240 18.517 1.00 30.51 52 ASP C O 1
ATOM 3964 N N . ARG C 1 53 ? 16.512 65.626 16.342 1.00 31.43 53 ARG C N 1
ATOM 3965 C CA . ARG C 1 53 ? 15.415 66.477 15.872 1.00 30.18 53 ARG C CA 1
ATOM 3966 C C . ARG C 1 53 ? 15.691 67.974 15.875 1.00 31.07 53 ARG C C 1
ATOM 3967 O O . ARG C 1 53 ? 15.200 68.688 15.005 1.00 33.01 53 ARG C O 1
ATOM 3975 N N . GLY C 1 54 ? 16.465 68.445 16.852 1.00 31.65 54 GLY C N 1
ATOM 3976 C CA . GLY C 1 54 ? 16.742 69.867 16.969 1.00 30.30 54 GLY C CA 1
ATOM 3977 C C . GLY C 1 54 ? 18.101 70.372 16.520 1.00 34.77 54 GLY C C 1
ATOM 3978 O O . GLY C 1 54 ? 18.873 69.650 15.900 1.00 35.47 54 GLY C O 1
ATOM 3979 N N . ALA C 1 55 ? 18.402 71.619 16.869 1.00 30.24 55 ALA C N 1
ATOM 3980 C CA . ALA C 1 55 ? 19.643 72.267 16.457 1.00 32.76 55 ALA C CA 1
ATOM 3981 C C . ALA C 1 55 ? 20.821 72.275 17.444 1.00 30.91 55 ALA C C 1
ATOM 3982 O O . ALA C 1 55 ? 21.972 72.096 17.042 1.00 32.44 55 ALA C O 1
ATOM 3984 N N . GLU C 1 56 ? 20.546 72.487 18.727 1.00 33.16 56 GLU C N 1
ATOM 3985 C CA . GLU C 1 56 ? 21.613 72.542 19.729 1.00 31.20 56 GLU C CA 1
ATOM 3986 C C . GLU C 1 56 ? 21.710 71.248 20.538 1.00 32.82 56 GLU C C 1
ATOM 3987 O O . GLU C 1 56 ? 21.485 71.232 21.749 1.00 34.37 56 GLU C O 1
ATOM 3993 N N . ASN C 1 57 ? 22.068 70.165 19.859 1.00 30.86 57 ASN C N 1
ATOM 3994 C CA . ASN C 1 57 ? 22.156 68.854 20.488 1.00 32.24 57 ASN C CA 1
ATOM 3995 C C . ASN C 1 57 ? 23.248 68.681 21.534 1.00 32.61 57 ASN C C 1
ATOM 3996 O O . ASN C 1 57 ? 22.992 68.191 22.632 1.00 31.70 57 ASN C O 1
ATOM 4001 N N . VAL C 1 58 ? 24.468 69.075 21.206 1.00 36.63 58 VAL C N 1
ATOM 4002 C CA . VAL C 1 58 ? 25.549 68.925 22.164 1.00 36.82 58 VAL C CA 1
ATOM 4003 C C . VAL C 1 58 ? 25.295 69.772 23.412 1.00 37.57 58 VAL C C 1
ATOM 4004 O O . VAL C 1 58 ? 25.549 69.328 24.536 1.00 37.19 58 VAL C O 1
ATOM 4008 N N . GLU C 1 59 ? 24.785 70.985 23.217 1.00 31.79 59 GLU C N 1
ATOM 4009 C CA . GLU C 1 59 ? 24.509 71.867 24.343 1.00 33.87 59 GLU C CA 1
ATOM 4010 C C . GLU C 1 59 ? 23.509 71.254 25.317 1.00 34.79 59 GLU C C 1
ATOM 4011 O O . GLU C 1 59 ? 23.691 71.325 26.529 1.00 34.62 59 GLU C O 1
ATOM 4017 N N . CYS C 1 60 ? 22.454 70.646 24.789 1.00 31.40 60 CYS C N 1
ATOM 4018 C CA . CYS C 1 60 ? 21.452 70.036 25.645 1.00 32.89 60 CYS C CA 1
ATOM 4019 C C . CYS C 1 60 ? 21.996 68.806 26.354 1.00 33.41 60 CYS C C 1
ATOM 4020 O O . CYS C 1 60 ? 21.769 68.614 27.549 1.00 31.44 60 CYS C O 1
ATOM 4023 N N . LEU C 1 61 ? 22.719 67.972 25.617 1.00 32.37 61 LEU C N 1
ATOM 4024 C CA . LEU C 1 61 ? 23.264 66.752 26.196 1.00 30.41 61 LEU C CA 1
ATOM 4025 C C . LEU C 1 61 ? 24.242 67.064 27.317 1.00 31.30 61 LEU C C 1
ATOM 4026 O O . LEU C 1 61 ? 24.330 66.331 28.298 1.00 30.17 61 LEU C O 1
ATOM 4031 N N . GLU C 1 62 ? 24.965 68.166 27.164 1.00 33.75 62 GLU C N 1
ATOM 4032 C CA . GLU C 1 62 ? 25.950 68.584 28.144 1.00 38.43 62 GLU C CA 1
ATOM 4033 C C . GLU C 1 62 ? 25.343 68.906 29.509 1.00 39.95 62 GLU C C 1
ATOM 4034 O O . GLU C 1 62 ? 26.042 68.886 30.524 1.00 37.97 62 GLU C O 1
ATOM 4040 N N . LEU C 1 63 ? 24.045 69.190 29.534 1.00 36.39 63 LEU C N 1
ATOM 4041 C CA . LEU C 1 63 ? 23.364 69.520 30.780 1.00 35.91 63 LEU C CA 1
ATOM 4042 C C . LEU C 1 63 ? 23.459 68.417 31.836 1.00 35.99 63 LEU C C 1
ATOM 4043 O O . LEU C 1 63 ? 23.446 68.707 33.035 1.00 37.04 63 LEU C O 1
ATOM 4048 N N . ILE C 1 64 ? 23.559 67.160 31.407 1.00 32.41 64 ILE C N 1
ATOM 4049 C CA . ILE C 1 64 ? 23.639 66.058 32.365 1.00 33.45 64 ILE C CA 1
ATOM 4050 C C . ILE C 1 64 ? 24.941 66.110 33.151 1.00 36.11 64 ILE C C 1
ATOM 4051 O O . ILE C 1 64 ? 25.176 65.298 34.045 1.00 35.54 64 ILE C O 1
ATOM 4056 N N . THR C 1 65 ? 25.778 67.081 32.819 1.00 41.93 65 THR C N 1
ATOM 4057 C CA . THR C 1 65 ? 27.064 67.238 33.479 1.00 44.55 65 THR C CA 1
ATOM 4058 C C . THR C 1 65 ? 26.966 68.193 34.676 1.00 46.30 65 THR C C 1
ATOM 4059 O O . THR C 1 65 ? 27.913 68.329 35.446 1.00 47.45 65 THR C O 1
ATOM 4063 N N . PHE C 1 66 ? 25.817 68.844 34.832 1.00 39.75 66 PHE C N 1
ATOM 4064 C CA . PHE C 1 66 ? 25.623 69.792 35.924 1.00 39.52 66 PHE C CA 1
ATOM 4065 C C . PHE C 1 66 ? 24.812 69.219 37.072 1.00 39.03 66 PHE C C 1
ATOM 4066 O O . PHE C 1 66 ? 23.854 68.470 36.865 1.00 36.21 66 PHE C O 1
ATOM 4074 N N . PRO C 1 67 ? 25.187 69.577 38.311 1.00 44.89 67 PRO C N 1
ATOM 4075 C CA . PRO C 1 67 ? 24.525 69.115 39.535 1.00 46.47 67 PRO C CA 1
ATOM 4076 C C . PRO C 1 67 ? 23.040 69.469 39.591 1.00 44.95 67 PRO C C 1
ATOM 4077 O O . PRO C 1 67 ? 22.228 68.674 40.065 1.00 44.98 67 PRO C O 1
ATOM 4081 N N . TRP C 1 68 ? 22.698 70.659 39.099 1.00 42.03 68 TRP C N 1
ATOM 4082 C CA . TRP C 1 68 ? 21.316 71.141 39.113 1.00 43.21 68 TRP C CA 1
ATOM 4083 C C . TRP C 1 68 ? 20.401 70.552 38.042 1.00 44.04 68 TRP C C 1
ATOM 4084 O O . TRP C 1 68 ? 19.221 70.902 37.974 1.00 46.01 68 TRP C O 1
ATOM 4095 N N . PHE C 1 69 ? 20.940 69.665 37.210 1.00 38.93 69 PHE C N 1
ATOM 4096 C CA . PHE C 1 69 ? 20.162 69.046 36.141 1.00 37.53 69 PHE C CA 1
ATOM 4097 C C . PHE C 1 69 ? 20.167 67.530 36.298 1.00 35.25 69 PHE C C 1
ATOM 4098 O O . PHE C 1 69 ? 21.221 66.900 36.276 1.00 39.46 69 PHE C O 1
ATOM 4106 N N . ARG C 1 70 ? 18.990 66.943 36.454 1.00 34.65 70 ARG C N 1
ATOM 4107 C CA . ARG C 1 70 ? 18.888 65.500 36.609 1.00 32.32 70 ARG C CA 1
ATOM 4108 C C . ARG C 1 70 ? 17.927 64.936 35.586 1.00 34.05 70 ARG C C 1
ATOM 4109 O O . ARG C 1 70 ? 16.721 65.154 35.655 1.00 32.52 70 ARG C O 1
ATOM 4117 N N . ALA C 1 71 ? 18.474 64.201 34.632 1.00 33.86 71 ALA C N 1
ATOM 4118 C CA . ALA C 1 71 ? 17.656 63.633 33.590 1.00 36.37 71 ALA C CA 1
ATOM 4119 C C . ALA C 1 71 ? 17.497 62.139 33.695 1.00 34.99 71 ALA C C 1
ATOM 4120 O O . ALA C 1 71 ? 18.289 61.434 34.317 1.00 35.72 71 ALA C O 1
ATOM 4122 N N . VAL C 1 72 ? 16.431 61.671 33.078 1.00 32.44 72 VAL C N 1
ATOM 4123 C CA . VAL C 1 72 ? 16.151 60.265 33.014 1.00 28.15 72 VAL C CA 1
ATOM 4124 C C . VAL C 1 72 ? 16.497 59.996 31.547 1.00 31.78 72 VAL C C 1
ATOM 4125 O O . VAL C 1 72 ? 16.420 60.896 30.712 1.00 27.99 72 VAL C O 1
ATOM 4129 N N . ARG C 1 73 ? 16.919 58.779 31.253 1.00 30.54 73 ARG C N 1
ATOM 4130 C CA . ARG C 1 73 ? 17.288 58.361 29.908 1.00 35.26 73 ARG C CA 1
ATOM 4131 C C . ARG C 1 73 ? 16.084 58.288 28.961 1.00 33.88 73 ARG C C 1
ATOM 4132 O O . ARG C 1 73 ? 15.044 57.731 29.316 1.00 33.78 73 ARG C O 1
ATOM 4140 N N . GLY C 1 74 ? 16.228 58.848 27.760 1.00 31.67 74 GLY C N 1
ATOM 4141 C CA . GLY C 1 74 ? 15.155 58.790 26.775 1.00 28.54 74 GLY C CA 1
ATOM 4142 C C . GLY C 1 74 ? 15.505 57.786 25.684 1.00 29.76 74 GLY C C 1
ATOM 4143 O O . GLY C 1 74 ? 16.633 57.288 25.654 1.00 28.31 74 GLY C O 1
ATOM 4144 N N . ASN C 1 75 ? 14.567 57.477 24.788 1.00 28.16 75 ASN C N 1
ATOM 4145 C CA . ASN C 1 75 ? 14.865 56.523 23.722 1.00 31.77 75 ASN C CA 1
ATOM 4146 C C . ASN C 1 75 ? 15.894 57.078 22.742 1.00 33.45 75 ASN C C 1
ATOM 4147 O O . ASN C 1 75 ? 16.654 56.322 22.142 1.00 31.24 75 ASN C O 1
ATOM 4152 N N . HIS C 1 76 ? 15.932 58.397 22.577 1.00 33.39 76 HIS C N 1
ATOM 4153 C CA . HIS C 1 76 ? 16.912 58.977 21.675 1.00 33.68 76 HIS C CA 1
ATOM 4154 C C . HIS C 1 76 ? 18.311 58.908 22.286 1.00 33.51 76 HIS C C 1
ATOM 4155 O O . HIS C 1 76 ? 19.297 58.757 21.564 1.00 32.32 76 HIS C O 1
ATOM 4162 N N . GLU C 1 77 ? 18.405 59.008 23.611 1.00 33.11 77 GLU C N 1
ATOM 4163 C CA . GLU C 1 77 ? 19.706 58.875 24.259 1.00 30.92 77 GLU C CA 1
ATOM 4164 C C . GLU C 1 77 ? 20.147 57.428 24.053 1.00 33.42 77 GLU C C 1
ATOM 4165 O O . GLU C 1 77 ? 21.312 57.158 23.764 1.00 36.31 77 GLU C O 1
ATOM 4171 N N . GLN C 1 78 ? 19.206 56.500 24.201 1.00 28.13 78 GLN C N 1
ATOM 4172 C CA . GLN C 1 78 ? 19.506 55.089 24.028 1.00 30.91 78 GLN C CA 1
ATOM 4173 C C . GLN C 1 78 ? 19.976 54.780 22.599 1.00 33.49 78 GLN C C 1
ATOM 4174 O O . GLN C 1 78 ? 20.922 54.010 22.406 1.00 33.57 78 GLN C O 1
ATOM 4180 N N . MET C 1 79 ? 19.325 55.372 21.599 1.00 34.25 79 MET C N 1
ATOM 4181 C CA . MET C 1 79 ? 19.725 55.128 20.214 1.00 33.34 79 MET C CA 1
ATOM 4182 C C . MET C 1 79 ? 21.103 55.704 19.950 1.00 33.31 79 MET C C 1
ATOM 4183 O O . MET C 1 79 ? 21.889 55.120 19.209 1.00 35.89 79 MET C O 1
ATOM 4188 N N . MET C 1 80 ? 21.401 56.849 20.557 1.00 28.58 80 MET C N 1
ATOM 4189 C CA . MET C 1 80 ? 22.710 57.458 20.385 1.00 30.39 80 MET C CA 1
ATOM 4190 C C . MET C 1 80 ? 23.766 56.553 21.028 1.00 34.69 80 MET C C 1
ATOM 4191 O O . MET C 1 80 ? 24.806 56.274 20.430 1.00 34.81 80 MET C O 1
ATOM 4196 N N . ILE C 1 81 ? 23.492 56.103 22.250 1.00 36.91 81 ILE C N 1
ATOM 4197 C CA . ILE C 1 81 ? 24.414 55.230 22.968 1.00 37.05 81 ILE C CA 1
ATOM 4198 C C . ILE C 1 81 ? 24.686 53.959 22.165 1.00 37.11 81 ILE C C 1
ATOM 4199 O O . ILE C 1 81 ? 25.842 53.575 21.965 1.00 36.64 81 ILE C O 1
ATOM 4204 N N . ASP C 1 82 ? 23.621 53.304 21.710 1.00 33.28 82 ASP C N 1
ATOM 4205 C CA . ASP C 1 82 ? 23.775 52.081 20.926 1.00 34.97 82 ASP C CA 1
ATOM 4206 C C . ASP C 1 82 ? 24.432 52.345 19.569 1.00 35.16 82 ASP C C 1
ATOM 4207 O O . ASP C 1 82 ? 25.242 51.547 19.102 1.00 35.33 82 ASP C O 1
ATOM 4212 N N . GLY C 1 83 ? 24.081 53.468 18.949 1.00 32.33 83 GLY C N 1
ATOM 4213 C CA . GLY C 1 83 ? 24.624 53.814 17.648 1.00 35.30 83 GLY C CA 1
ATOM 4214 C C . GLY C 1 83 ? 26.114 54.098 17.643 1.00 38.17 83 GLY C C 1
ATOM 4215 O O . GLY C 1 83 ? 26.790 53.881 16.637 1.00 37.18 83 GLY C O 1
ATOM 4216 N N . LEU C 1 84 ? 26.634 54.577 18.766 1.00 35.46 84 LEU C N 1
ATOM 4217 C CA . LEU C 1 84 ? 28.051 54.884 18.861 1.00 37.07 84 LEU C CA 1
ATOM 4218 C C . LEU C 1 84 ? 28.826 53.741 19.522 1.00 40.16 84 LEU C C 1
ATOM 4219 O O . LEU C 1 84 ? 30.048 53.809 19.664 1.00 39.64 84 LEU C O 1
ATOM 4224 N N . SER C 1 85 ? 28.114 52.684 19.904 1.00 39.15 85 SER C N 1
ATOM 4225 C CA . SER C 1 85 ? 28.742 51.550 20.568 1.00 40.64 85 SER C CA 1
ATOM 4226 C C . SER C 1 85 ? 29.481 50.615 19.615 1.00 45.32 85 SER C C 1
ATOM 4227 O O . SER C 1 85 ? 29.235 50.594 18.407 1.00 44.78 85 SER C O 1
ATOM 4230 N N . GLU C 1 86 ? 30.380 49.829 20.190 1.00 40.82 86 GLU C N 1
ATOM 4231 C CA . GLU C 1 86 ? 31.188 48.881 19.442 1.00 47.22 86 GLU C CA 1
ATOM 4232 C C . GLU C 1 86 ? 30.348 47.860 18.677 1.00 46.15 86 GLU C C 1
ATOM 4233 O O . GLU C 1 86 ? 30.666 47.515 17.541 1.00 47.03 86 GLU C O 1
ATOM 4239 N N . ARG C 1 87 ? 29.273 47.375 19.288 1.00 50.26 87 ARG C N 1
ATOM 4240 C CA . ARG C 1 87 ? 28.443 46.390 18.610 1.00 52.47 87 ARG C CA 1
ATOM 4241 C C . ARG C 1 87 ? 27.159 46.958 18.035 1.00 50.23 87 ARG C C 1
ATOM 4242 O O . ARG C 1 87 ? 26.257 46.215 17.647 1.00 48.98 87 ARG C O 1
ATOM 4250 N N . GLY C 1 88 ? 27.086 48.281 17.960 1.00 52.80 88 GLY C N 1
ATOM 4251 C CA . GLY C 1 88 ? 25.894 48.904 17.422 1.00 52.03 88 GLY C CA 1
ATOM 4252 C C . GLY C 1 88 ? 25.983 49.138 15.929 1.00 50.52 88 GLY C C 1
ATOM 4253 O O . GLY C 1 88 ? 26.792 48.523 15.229 1.00 50.93 88 GLY C O 1
ATOM 4254 N N . ASN C 1 89 ? 25.131 50.030 15.443 1.00 46.28 89 ASN C N 1
ATOM 4255 C CA . ASN C 1 89 ? 25.087 50.391 14.035 1.00 44.84 89 ASN C CA 1
ATOM 4256 C C . ASN C 1 89 ? 24.555 51.816 13.992 1.00 41.44 89 ASN C C 1
ATOM 4257 O O . ASN C 1 89 ? 23.375 52.062 14.248 1.00 36.48 89 ASN C O 1
ATOM 4262 N N . VAL C 1 90 ? 25.442 52.751 13.675 1.00 39.69 90 VAL C N 1
ATOM 4263 C CA . VAL C 1 90 ? 25.088 54.159 13.633 1.00 41.10 90 VAL C CA 1
ATOM 4264 C C . VAL C 1 90 ? 23.926 54.475 12.676 1.00 43.02 90 VAL C C 1
ATOM 4265 O O . VAL C 1 90 ? 23.261 55.499 12.818 1.00 43.89 90 VAL C O 1
ATOM 4269 N N . ASN C 1 91 ? 23.658 53.587 11.724 1.00 45.08 91 ASN C N 1
ATOM 4270 C CA . ASN C 1 91 ? 22.565 53.801 10.773 1.00 47.26 91 ASN C CA 1
ATOM 4271 C C . ASN C 1 91 ? 21.184 53.789 11.434 1.00 45.31 91 ASN C C 1
ATOM 4272 O O . ASN C 1 91 ? 20.270 54.489 10.997 1.00 44.68 91 ASN C O 1
ATOM 4277 N N . HIS C 1 92 ? 21.031 52.991 12.484 1.00 47.42 92 HIS C N 1
ATOM 4278 C CA . HIS C 1 92 ? 19.753 52.898 13.196 1.00 46.80 92 HIS C CA 1
ATOM 4279 C C . HIS C 1 92 ? 19.401 54.254 13.806 1.00 41.76 92 HIS C C 1
ATOM 4280 O O . HIS C 1 92 ? 18.245 54.684 13.806 1.00 39.83 92 HIS C O 1
ATOM 4287 N N . TRP C 1 93 ? 20.422 54.916 14.333 1.00 37.30 93 TRP C N 1
ATOM 4288 C CA . TRP C 1 93 ? 20.267 56.216 14.961 1.00 34.21 93 TRP C CA 1
ATOM 4289 C C . TRP C 1 93 ? 20.036 57.295 13.901 1.00 35.13 93 TRP C C 1
ATOM 4290 O O . TRP C 1 93 ? 19.231 58.208 14.102 1.00 32.49 93 TRP C O 1
ATOM 4301 N N . LEU C 1 94 ? 20.729 57.173 12.767 1.00 40.26 94 LEU C N 1
ATOM 4302 C CA . LEU C 1 94 ? 20.605 58.140 11.670 1.00 42.67 94 LEU C CA 1
ATOM 4303 C C . LEU C 1 94 ? 19.171 58.261 11.178 1.00 41.49 94 LEU C C 1
ATOM 4304 O O . LEU C 1 94 ? 18.692 59.355 10.892 1.00 41.21 94 LEU C O 1
ATOM 4309 N N . LEU C 1 95 ? 18.490 57.127 11.076 1.00 43.25 95 LEU C N 1
ATOM 4310 C CA . LEU C 1 95 ? 17.111 57.103 10.619 1.00 43.59 95 LEU C CA 1
ATOM 4311 C C . LEU C 1 95 ? 16.155 57.709 11.637 1.00 45.95 95 LEU C C 1
ATOM 4312 O O . LEU C 1 95 ? 14.990 57.954 11.334 1.00 47.58 95 LEU C O 1
ATOM 4317 N N . ASN C 1 96 ? 16.647 57.964 12.846 1.00 45.66 96 ASN C N 1
ATOM 4318 C CA . ASN C 1 96 ? 15.810 58.549 13.886 1.00 42.76 96 ASN C CA 1
ATOM 4319 C C . ASN C 1 96 ? 16.257 59.935 14.315 1.00 42.23 96 ASN C C 1
ATOM 4320 O O . ASN C 1 96 ? 15.952 60.377 15.420 1.00 44.16 96 ASN C O 1
ATOM 4325 N N . GLY C 1 97 ? 16.992 60.619 13.447 1.00 37.07 97 GLY C N 1
ATOM 4326 C CA . GLY C 1 97 ? 17.413 61.965 13.778 1.00 34.73 97 GLY C CA 1
ATOM 4327 C C . GLY C 1 97 ? 18.810 62.161 14.326 1.00 33.37 97 GLY C C 1
ATOM 4328 O O . GLY C 1 97 ? 19.123 63.263 14.770 1.00 33.52 97 GLY C O 1
ATOM 4329 N N . GLY C 1 98 ? 19.646 61.123 14.301 1.00 31.04 98 GLY C N 1
ATOM 4330 C CA . GLY C 1 98 ? 21.006 61.269 14.798 1.00 31.30 98 GLY C CA 1
ATOM 4331 C C . GLY C 1 98 ? 21.916 62.002 13.816 1.00 31.71 98 GLY C C 1
ATOM 4332 O O . GLY C 1 98 ? 23.090 62.253 14.103 1.00 33.57 98 GLY C O 1
ATOM 4333 N N . GLY C 1 99 ? 21.360 62.361 12.661 1.00 32.83 99 GLY C N 1
ATOM 4334 C CA . GLY C 1 99 ? 22.114 63.045 11.624 1.00 31.80 99 GLY C CA 1
ATOM 4335 C C . GLY C 1 99 ? 23.058 64.153 12.052 1.00 35.42 99 GLY C C 1
ATOM 4336 O O . GLY C 1 99 ? 24.140 64.297 11.476 1.00 34.63 99 GLY C O 1
ATOM 4337 N N . TRP C 1 100 ? 22.671 64.936 13.056 1.00 32.81 100 TRP C N 1
ATOM 4338 C CA . TRP C 1 100 ? 23.512 66.036 13.520 1.00 33.19 100 TRP C CA 1
ATOM 4339 C C . TRP C 1 100 ? 24.923 65.592 13.910 1.00 31.19 100 TRP C C 1
ATOM 4340 O O . TRP C 1 100 ? 25.874 66.366 13.807 1.00 32.01 100 TRP C O 1
ATOM 4351 N N . PHE C 1 101 ? 25.058 64.352 14.362 1.00 31.59 101 PHE C N 1
ATOM 4352 C CA . PHE C 1 101 ? 26.357 63.833 14.780 1.00 31.95 101 PHE C CA 1
ATOM 4353 C C . PHE C 1 101 ? 27.394 63.884 13.655 1.00 32.59 101 PHE C C 1
ATOM 4354 O O . PHE C 1 101 ? 28.578 64.062 13.915 1.00 33.10 101 PHE C O 1
ATOM 4362 N N . PHE C 1 102 ? 26.943 63.729 12.412 1.00 41.35 102 PHE C N 1
ATOM 4363 C CA . PHE C 1 102 ? 27.834 63.747 11.247 1.00 46.51 102 PHE C CA 1
ATOM 4364 C C . PHE C 1 102 ? 28.151 65.144 10.704 1.00 49.67 102 PHE C C 1
ATOM 4365 O O . PHE C 1 102 ? 28.614 65.282 9.571 1.00 56.23 102 PHE C O 1
ATOM 4373 N N . ASN C 1 103 ? 27.886 66.177 11.496 1.00 47.42 103 ASN C N 1
ATOM 4374 C CA . ASN C 1 103 ? 28.179 67.545 11.077 1.00 50.37 103 ASN C CA 1
ATOM 4375 C C . ASN C 1 103 ? 29.064 68.198 12.125 1.00 48.12 103 ASN C C 1
ATOM 4376 O O . ASN C 1 103 ? 29.280 69.405 12.092 1.00 54.80 103 ASN C O 1
ATOM 4381 N N . LEU C 1 104 ? 29.570 67.399 13.057 1.00 40.68 104 LEU C N 1
ATOM 4382 C CA . LEU C 1 104 ? 30.409 67.910 14.134 1.00 39.49 104 LEU C CA 1
ATOM 4383 C C . LEU C 1 104 ? 31.898 67.962 13.795 1.00 39.07 104 LEU C C 1
ATOM 4384 O O . LEU C 1 104 ? 32.440 67.026 13.207 1.00 39.01 104 LEU C O 1
ATOM 4389 N N . ASP C 1 105 ? 32.562 69.051 14.172 1.00 37.04 105 ASP C N 1
ATOM 4390 C CA . ASP C 1 105 ? 33.992 69.158 13.924 1.00 34.75 105 ASP C CA 1
ATOM 4391 C C . ASP C 1 105 ? 34.660 68.129 14.845 1.00 34.76 105 ASP C C 1
ATOM 4392 O O . ASP C 1 105 ? 33.994 67.525 15.683 1.00 33.78 105 ASP C O 1
ATOM 4397 N N . TYR C 1 106 ? 35.963 67.927 14.687 1.00 33.86 106 TYR C N 1
ATOM 4398 C CA . TYR C 1 106 ? 36.697 66.945 15.482 1.00 37.58 106 TYR C CA 1
ATOM 4399 C C . TYR C 1 106 ? 36.508 67.014 16.994 1.00 38.31 106 TYR C C 1
ATOM 4400 O O . TYR C 1 106 ? 36.302 65.984 17.639 1.00 40.85 106 TYR C O 1
ATOM 4409 N N . ASP C 1 107 ? 36.586 68.214 17.563 1.00 37.96 107 ASP C N 1
ATOM 4410 C CA . ASP C 1 107 ? 36.436 68.359 19.006 1.00 40.24 107 ASP C CA 1
ATOM 4411 C C . ASP C 1 107 ? 35.012 68.101 19.488 1.00 40.47 107 ASP C C 1
ATOM 4412 O O . ASP C 1 107 ? 34.810 67.476 20.532 1.00 41.25 107 ASP C O 1
ATOM 4417 N N . LYS C 1 108 ? 34.023 68.565 18.733 1.00 37.07 108 LYS C N 1
ATOM 4418 C CA . LYS C 1 108 ? 32.644 68.350 19.136 1.00 36.11 108 LYS C CA 1
ATOM 4419 C C . LYS C 1 108 ? 32.274 66.879 19.025 1.00 33.52 108 LYS C C 1
ATOM 4420 O O . LYS C 1 108 ? 31.423 66.397 19.761 1.00 32.45 108 LYS C O 1
ATOM 4426 N N . GLU C 1 109 ? 32.924 66.169 18.107 1.00 30.07 109 GLU C N 1
ATOM 4427 C CA . GLU C 1 109 ? 32.684 64.744 17.939 1.00 33.77 109 GLU C CA 1
ATOM 4428 C C . GLU C 1 109 ? 33.204 64.055 19.198 1.00 33.50 109 GLU C C 1
ATOM 4429 O O . GLU C 1 109 ? 32.528 63.209 19.784 1.00 33.26 109 GLU C O 1
ATOM 4435 N N . ILE C 1 110 ? 34.415 64.427 19.606 1.00 36.37 110 ILE C N 1
ATOM 4436 C CA . ILE C 1 110 ? 35.029 63.862 20.802 1.00 35.60 110 ILE C CA 1
ATOM 4437 C C . ILE C 1 110 ? 34.142 64.159 22.011 1.00 37.63 110 ILE C C 1
ATOM 4438 O O . ILE C 1 110 ? 33.896 63.286 22.844 1.00 36.97 110 ILE C O 1
ATOM 4443 N N . LEU C 1 111 ? 33.648 65.391 22.094 1.00 35.63 111 LEU C N 1
ATOM 4444 C CA . LEU C 1 111 ? 32.789 65.787 23.202 1.00 33.75 111 LEU C CA 1
ATOM 4445 C C . LEU C 1 111 ? 31.488 64.987 23.212 1.00 33.06 111 LEU C C 1
ATOM 4446 O O . LEU C 1 111 ? 31.081 64.476 24.254 1.00 32.99 111 LEU C O 1
ATOM 4451 N N . ALA C 1 112 ? 30.840 64.877 22.051 1.00 29.28 112 ALA C N 1
ATOM 4452 C CA . ALA C 1 112 ? 29.588 64.135 21.947 1.00 30.46 112 ALA C CA 1
ATOM 4453 C C . ALA C 1 112 ? 29.764 62.678 22.362 1.00 30.08 112 ALA C C 1
ATOM 4454 O O . ALA C 1 112 ? 28.902 62.118 23.031 1.00 32.39 112 ALA C O 1
ATOM 4456 N N . LYS C 1 113 ? 30.873 62.062 21.958 1.00 28.97 113 LYS C N 1
ATOM 4457 C CA . LYS C 1 113 ? 31.130 60.667 22.306 1.00 28.93 113 LYS C CA 1
ATOM 4458 C C . LYS C 1 113 ? 31.318 60.548 23.808 1.00 29.31 113 LYS C C 1
ATOM 4459 O O . LYS C 1 113 ? 30.846 59.600 24.428 1.00 35.02 113 LYS C O 1
ATOM 4465 N N . ALA C 1 114 ? 32.015 61.514 24.391 1.00 29.89 114 ALA C N 1
ATOM 4466 C CA . ALA C 1 114 ? 32.248 61.507 25.829 1.00 34.60 114 ALA C CA 1
ATOM 4467 C C . ALA C 1 114 ? 30.911 61.645 26.556 1.00 35.94 114 ALA C C 1
ATOM 4468 O O . ALA C 1 114 ? 30.626 60.913 27.508 1.00 37.99 114 ALA C O 1
ATOM 4470 N N . LEU C 1 115 ? 30.086 62.577 26.090 1.00 38.02 115 LEU C N 1
ATOM 4471 C CA . LEU C 1 115 ? 28.782 62.819 26.696 1.00 36.27 115 LEU C CA 1
ATOM 4472 C C . LEU C 1 115 ? 27.857 61.613 26.578 1.00 37.02 115 LEU C C 1
ATOM 4473 O O . LEU C 1 115 ? 27.085 61.318 27.497 1.00 35.20 115 LEU C O 1
ATOM 4478 N N . ALA C 1 116 ? 27.934 60.908 25.454 1.00 34.12 116 ALA C N 1
ATOM 4479 C CA . ALA C 1 116 ? 27.078 59.745 25.259 1.00 34.84 116 ALA C CA 1
ATOM 4480 C C . ALA C 1 116 ? 27.443 58.689 26.288 1.00 34.39 116 ALA C C 1
ATOM 4481 O O . ALA C 1 116 ? 26.583 57.954 26.767 1.00 34.43 116 ALA C O 1
ATOM 4483 N N . HIS C 1 117 ? 28.723 58.625 26.629 1.00 35.95 117 HIS C N 1
ATOM 4484 C CA . HIS C 1 117 ? 29.195 57.660 27.611 1.00 38.96 117 HIS C CA 1
ATOM 4485 C C . HIS C 1 117 ? 28.548 57.995 28.957 1.00 39.56 117 HIS C C 1
ATOM 4486 O O . HIS C 1 117 ? 28.074 57.114 29.674 1.00 39.75 117 HIS C O 1
ATOM 4493 N N . LYS C 1 118 ? 28.519 59.280 29.292 1.00 44.47 118 LYS C N 1
ATOM 4494 C CA . LYS C 1 118 ? 27.910 59.711 30.545 1.00 43.59 118 LYS C CA 1
ATOM 4495 C C . LYS C 1 118 ? 26.397 59.506 30.516 1.00 39.97 118 LYS C C 1
ATOM 4496 O O . LYS C 1 118 ? 25.777 59.256 31.546 1.00 43.14 118 LYS C O 1
ATOM 4502 N N . ALA C 1 119 ? 25.803 59.602 29.334 1.00 34.15 119 ALA C N 1
ATOM 4503 C CA . ALA C 1 119 ? 24.366 59.415 29.204 1.00 32.93 119 ALA C CA 1
ATOM 4504 C C . ALA C 1 119 ? 24.010 57.971 29.526 1.00 34.77 119 ALA C C 1
ATOM 4505 O O . ALA C 1 119 ? 22.901 57.676 29.974 1.00 35.08 119 ALA C O 1
ATOM 4507 N N . ASP C 1 120 ? 24.959 57.070 29.295 1.00 35.95 120 ASP C N 1
ATOM 4508 C CA . ASP C 1 120 ? 24.731 55.658 29.553 1.00 36.83 120 ASP C CA 1
ATOM 4509 C C . ASP C 1 120 ? 24.774 55.355 31.052 1.00 38.64 120 ASP C C 1
ATOM 4510 O O . ASP C 1 120 ? 24.668 54.201 31.470 1.00 34.66 120 ASP C O 1
ATOM 4515 N N . GLU C 1 121 ? 24.927 56.406 31.854 1.00 39.58 121 GLU C N 1
ATOM 4516 C CA . GLU C 1 121 ? 24.936 56.279 33.311 1.00 43.90 121 GLU C CA 1
ATOM 4517 C C . GLU C 1 121 ? 23.587 56.755 33.871 1.00 42.21 121 GLU C C 1
ATOM 4518 O O . GLU C 1 121 ? 23.264 56.513 35.034 1.00 42.11 121 GLU C O 1
ATOM 4524 N N . LEU C 1 122 ? 22.801 57.422 33.030 1.00 37.68 122 LEU C N 1
ATOM 4525 C CA . LEU C 1 122 ? 21.493 57.937 33.434 1.00 35.44 122 LEU C CA 1
ATOM 4526 C C . LEU C 1 122 ? 20.508 56.838 33.814 1.00 34.59 122 LEU C C 1
ATOM 4527 O O . LEU C 1 122 ? 20.505 55.759 33.230 1.00 33.15 122 LEU C O 1
ATOM 4532 N N . PRO C 1 123 ? 19.643 57.111 34.799 1.00 36.34 123 PRO C N 1
ATOM 4533 C CA . PRO C 1 123 ? 18.657 56.115 35.220 1.00 34.63 123 PRO C CA 1
ATOM 4534 C C . PRO C 1 123 ? 17.509 56.072 34.230 1.00 34.84 123 PRO C C 1
ATOM 4535 O O . PRO C 1 123 ? 17.399 56.933 33.364 1.00 36.76 123 PRO C O 1
ATOM 4539 N N . LEU C 1 124 ? 16.667 55.057 34.347 1.00 36.16 124 LEU C N 1
ATOM 4540 C CA . LEU C 1 124 ? 15.505 54.941 33.485 1.00 37.10 124 LEU C CA 1
ATOM 4541 C C . LEU C 1 124 ? 14.333 55.617 34.191 1.00 39.39 124 LEU C C 1
ATOM 4542 O O . LEU C 1 124 ? 13.430 56.165 33.554 1.00 36.22 124 LEU C O 1
ATOM 4547 N N . ILE C 1 125 ? 14.373 55.583 35.519 1.00 34.26 125 ILE C N 1
ATOM 4548 C CA . ILE C 1 125 ? 13.304 56.125 36.340 1.00 34.84 125 ILE C CA 1
ATOM 4549 C C . ILE C 1 125 ? 13.838 56.938 37.500 1.00 34.15 125 ILE C C 1
ATOM 4550 O O . ILE C 1 125 ? 14.819 56.553 38.133 1.00 35.90 125 ILE C O 1
ATOM 4555 N N . ILE C 1 126 ? 13.189 58.068 37.769 1.00 31.23 126 ILE C N 1
ATOM 4556 C CA . ILE C 1 126 ? 13.574 58.944 38.873 1.00 31.84 126 ILE C CA 1
ATOM 4557 C C . ILE C 1 126 ? 12.398 59.097 39.838 1.00 34.95 126 ILE C C 1
ATOM 4558 O O . ILE C 1 126 ? 11.275 59.368 39.410 1.00 35.40 126 ILE C O 1
ATOM 4563 N N . GLU C 1 127 ? 12.661 58.915 41.132 1.00 39.00 127 GLU C N 1
ATOM 4564 C CA . GLU C 1 127 ? 11.631 59.051 42.167 1.00 37.79 127 GLU C CA 1
ATOM 4565 C C . GLU C 1 127 ? 11.971 60.272 43.003 1.00 38.09 127 GLU C C 1
ATOM 4566 O O . GLU C 1 127 ? 12.998 60.307 43.677 1.00 38.28 127 GLU C O 1
ATOM 4572 N N . LEU C 1 128 ? 11.104 61.273 42.958 1.00 38.76 128 LEU C N 1
ATOM 4573 C CA . LEU C 1 128 ? 11.328 62.501 43.703 1.00 42.73 128 LEU C CA 1
ATOM 4574 C C . LEU C 1 128 ? 10.363 62.601 44.877 1.00 42.43 128 LEU C C 1
ATOM 4575 O O . LEU C 1 128 ? 9.156 62.416 44.715 1.00 41.65 128 LEU C O 1
ATOM 4580 N N . VAL C 1 129 ? 10.899 62.865 46.063 1.00 38.10 129 VAL C N 1
ATOM 4581 C CA . VAL C 1 129 ? 10.053 63.017 47.240 1.00 38.76 129 VAL C CA 1
ATOM 4582 C C . VAL C 1 129 ? 10.031 64.496 47.595 1.00 40.12 129 VAL C C 1
ATOM 4583 O O . VAL C 1 129 ? 11.079 65.110 47.811 1.00 38.76 129 VAL C O 1
ATOM 4587 N N . SER C 1 130 ? 8.832 65.069 47.632 1.00 43.42 130 SER C N 1
ATOM 4588 C CA . SER C 1 130 ? 8.673 66.483 47.939 1.00 47.80 130 SER C CA 1
ATOM 4589 C C . SER C 1 130 ? 7.495 66.713 48.875 1.00 52.38 130 SER C C 1
ATOM 4590 O O . SER C 1 130 ? 6.342 66.564 48.474 1.00 54.65 130 SER C O 1
ATOM 4593 N N . LYS C 1 131 ? 7.786 67.075 50.120 1.00 53.20 131 LYS C N 1
ATOM 4594 C CA . LYS C 1 131 ? 6.736 67.330 51.101 1.00 57.92 131 LYS C CA 1
ATOM 4595 C C . LYS C 1 131 ? 5.708 66.197 51.119 1.00 57.64 131 LYS C C 1
ATOM 4596 O O . LYS C 1 131 ? 4.547 66.394 50.757 1.00 59.17 131 LYS C O 1
ATOM 4602 N N . ASP C 1 132 ? 6.141 65.012 51.531 1.00 52.27 132 ASP C N 1
ATOM 4603 C CA . ASP C 1 132 ? 5.254 63.853 51.602 1.00 58.15 132 ASP C CA 1
ATOM 4604 C C . ASP C 1 132 ? 4.520 63.579 50.285 1.00 56.13 132 ASP C C 1
ATOM 4605 O O . ASP C 1 132 ? 3.391 63.086 50.279 1.00 55.69 132 ASP C O 1
ATOM 4610 N N . LYS C 1 133 ? 5.167 63.903 49.171 1.00 59.61 133 LYS C N 1
ATOM 4611 C CA . LYS C 1 133 ? 4.590 63.669 47.854 1.00 55.94 133 LYS C CA 1
ATOM 4612 C C . LYS C 1 133 ? 5.610 62.862 47.059 1.00 50.92 133 LYS C C 1
ATOM 4613 O O . LYS C 1 133 ? 6.793 63.204 47.040 1.00 49.62 133 LYS C O 1
ATOM 4619 N N . LYS C 1 134 ? 5.157 61.792 46.414 1.00 44.79 134 LYS C N 1
ATOM 4620 C CA . LYS C 1 134 ? 6.055 60.945 45.638 1.00 42.37 134 LYS C CA 1
ATOM 4621 C C . LYS C 1 134 ? 5.847 61.062 44.128 1.00 39.45 134 LYS C C 1
ATOM 4622 O O . LYS C 1 134 ? 4.828 60.625 43.601 1.00 34.17 134 LYS C O 1
ATOM 4628 N N . TYR C 1 135 ? 6.828 61.646 43.442 1.00 42.81 135 TYR C N 1
ATOM 4629 C CA . TYR C 1 135 ? 6.771 61.820 41.990 1.00 42.54 135 TYR C CA 1
ATOM 4630 C C . TYR C 1 135 ? 7.676 60.817 41.277 1.00 41.01 135 TYR C C 1
ATOM 4631 O O . TYR C 1 135 ? 8.821 60.602 41.678 1.00 41.52 135 TYR C O 1
ATOM 4640 N N . VAL C 1 136 ? 7.155 60.210 40.218 1.00 37.13 136 VAL C N 1
ATOM 4641 C CA . VAL C 1 136 ? 7.917 59.252 39.435 1.00 36.48 136 VAL C CA 1
ATOM 4642 C C . VAL C 1 136 ? 8.033 59.767 38.000 1.00 36.86 136 VAL C C 1
ATOM 4643 O O . VAL C 1 136 ? 7.024 59.950 37.308 1.00 33.68 136 VAL C O 1
ATOM 4647 N N . ILE C 1 137 ? 9.269 59.999 37.566 1.00 34.40 137 ILE C N 1
ATOM 4648 C CA . ILE C 1 137 ? 9.546 60.499 36.229 1.00 34.92 137 ILE C CA 1
ATOM 4649 C C . ILE C 1 137 ? 10.165 59.431 35.326 1.00 34.87 137 ILE C C 1
ATOM 4650 O O . ILE C 1 137 ? 11.188 58.837 35.660 1.00 36.32 137 ILE C O 1
ATOM 4655 N N . CYS C 1 138 ? 9.530 59.198 34.182 1.00 32.87 138 CYS C N 1
ATOM 4656 C CA . CYS C 1 138 ? 10.005 58.233 33.189 1.00 33.28 138 CYS C CA 1
ATOM 4657 C C . CYS C 1 138 ? 9.893 58.943 31.844 1.00 33.44 138 CYS C C 1
ATOM 4658 O O . CYS C 1 138 ? 9.136 59.909 31.707 1.00 28.86 138 CYS C O 1
ATOM 4661 N N . HIS C 1 139 ? 10.624 58.469 30.843 1.00 33.06 139 HIS C N 1
ATOM 4662 C CA . HIS C 1 139 ? 10.557 59.125 29.551 1.00 31.29 139 HIS C CA 1
ATOM 4663 C C . HIS C 1 139 ? 9.240 58.899 28.833 1.00 32.11 139 HIS C C 1
ATOM 4664 O O . HIS C 1 139 ? 8.629 59.842 28.325 1.00 30.90 139 HIS C O 1
ATOM 4671 N N . ALA C 1 140 ? 8.805 57.647 28.782 1.00 27.41 140 ALA C N 1
ATOM 4672 C CA . ALA C 1 140 ? 7.577 57.327 28.083 1.00 28.19 140 ALA C CA 1
ATOM 4673 C C . ALA C 1 140 ? 6.480 56.686 28.921 1.00 30.63 140 ALA C C 1
ATOM 4674 O O . ALA C 1 140 ? 5.305 57.028 28.773 1.00 29.06 140 ALA C O 1
ATOM 4676 N N . ASP C 1 141 ? 6.846 55.776 29.813 1.00 32.91 141 ASP C N 1
ATOM 4677 C CA . ASP C 1 141 ? 5.826 55.089 30.591 1.00 37.41 141 ASP C CA 1
ATOM 4678 C C . ASP C 1 141 ? 6.400 54.222 31.702 1.00 38.44 141 ASP C C 1
ATOM 4679 O O . ASP C 1 141 ? 7.604 53.954 31.744 1.00 38.94 141 ASP C O 1
ATOM 4684 N N . TYR C 1 142 ? 5.525 53.819 32.619 1.00 37.49 142 TYR C N 1
ATOM 4685 C CA . TYR C 1 142 ? 5.882 52.903 33.694 1.00 39.84 142 TYR C CA 1
ATOM 4686 C C . TYR C 1 142 ? 4.914 51.772 33.373 1.00 40.72 142 TYR C C 1
ATOM 4687 O O . TYR C 1 142 ? 3.735 51.848 33.702 1.00 41.14 142 TYR C O 1
ATOM 4696 N N . PRO C 1 143 ? 5.404 50.717 32.707 1.00 47.85 143 PRO C N 1
ATOM 4697 C CA . PRO C 1 143 ? 4.633 49.542 32.287 1.00 50.51 143 PRO C CA 1
ATOM 4698 C C . PRO C 1 143 ? 4.075 48.598 33.350 1.00 53.30 143 PRO C C 1
ATOM 4699 O O . PRO C 1 143 ? 4.150 47.378 33.194 1.00 55.46 143 PRO C O 1
ATOM 4703 N N . PHE C 1 144 ? 3.500 49.160 34.411 1.00 48.75 144 PHE C N 1
ATOM 4704 C CA . PHE C 1 144 ? 2.908 48.369 35.492 1.00 48.51 144 PHE C CA 1
ATOM 4705 C C . PHE C 1 144 ? 1.714 49.108 36.086 1.00 48.16 144 PHE C C 1
ATOM 4706 O O . PHE C 1 144 ? 1.601 50.323 35.949 1.00 47.48 144 PHE C O 1
ATOM 4714 N N . ASP C 1 145 ? 0.824 48.372 36.744 1.00 47.15 145 ASP C N 1
ATOM 4715 C CA . ASP C 1 145 ? -0.337 48.983 37.376 1.00 47.79 145 ASP C CA 1
ATOM 4716 C C . ASP C 1 145 ? 0.057 49.489 38.756 1.00 48.40 145 ASP C C 1
ATOM 4717 O O . ASP C 1 145 ? -0.637 50.309 39.353 1.00 50.53 145 ASP C O 1
ATOM 4722 N N . GLU C 1 146 ? 1.184 48.998 39.255 1.00 45.84 146 GLU C N 1
ATOM 4723 C CA . GLU C 1 146 ? 1.678 49.400 40.563 1.00 47.03 146 GLU C CA 1
ATOM 4724 C C . GLU C 1 146 ? 3.171 49.686 40.500 1.00 42.57 146 GLU C C 1
ATOM 4725 O O . GLU C 1 146 ? 3.934 48.927 39.904 1.00 42.63 146 GLU C O 1
ATOM 4731 N N . TYR C 1 147 ? 3.580 50.783 41.125 1.00 43.01 147 TYR C N 1
ATOM 4732 C CA . TYR C 1 147 ? 4.978 51.193 41.158 1.00 40.82 147 TYR C CA 1
ATOM 4733 C C . TYR C 1 147 ? 5.661 50.774 42.461 1.00 40.95 147 TYR C C 1
ATOM 4734 O O . TYR C 1 147 ? 5.065 50.839 43.532 1.00 40.16 147 TYR C O 1
ATOM 4743 N N . GLU C 1 148 ? 6.916 50.355 42.350 1.00 41.46 148 GLU C N 1
ATOM 4744 C CA . GLU C 1 148 ? 7.720 49.941 43.495 1.00 42.03 148 GLU C CA 1
ATOM 4745 C C . GLU C 1 148 ? 9.156 50.271 43.145 1.00 41.55 148 GLU C C 1
ATOM 4746 O O . GLU C 1 148 ? 9.673 49.804 42.132 1.00 44.36 148 GLU C O 1
ATOM 4752 N N . PHE C 1 149 ? 9.804 51.070 43.978 1.00 42.84 149 PHE C N 1
ATOM 4753 C CA . PHE C 1 149 ? 11.180 51.445 43.719 1.00 44.12 149 PHE C CA 1
ATOM 4754 C C . PHE C 1 149 ? 12.059 50.209 43.544 1.00 49.14 149 PHE C C 1
ATOM 4755 O O . PHE C 1 149 ? 12.145 49.368 44.440 1.00 51.12 149 PHE C O 1
ATOM 4763 N N . GLY C 1 150 ? 12.703 50.101 42.385 1.00 46.71 150 GLY C N 1
ATOM 4764 C CA . GLY C 1 150 ? 13.580 48.973 42.128 1.00 43.89 150 GLY C CA 1
ATOM 4765 C C . GLY C 1 150 ? 12.929 47.790 41.448 1.00 41.60 150 GLY C C 1
ATOM 4766 O O . GLY C 1 150 ? 13.608 46.853 41.047 1.00 46.29 150 GLY C O 1
ATOM 4767 N N . LYS C 1 151 ? 11.612 47.820 41.312 1.00 44.50 151 LYS C N 1
ATOM 4768 C CA . LYS C 1 151 ? 10.899 46.719 40.673 1.00 45.71 151 LYS C CA 1
ATOM 4769 C C . LYS C 1 151 ? 11.437 46.482 39.261 1.00 49.46 151 LYS C C 1
ATOM 4770 O O . LYS C 1 151 ? 11.426 47.383 38.421 1.00 50.07 151 LYS C O 1
ATOM 4776 N N . PRO C 1 152 ? 11.924 45.264 38.981 1.00 54.64 152 PRO C N 1
ATOM 4777 C CA . PRO C 1 152 ? 12.453 44.980 37.642 1.00 53.79 152 PRO C CA 1
ATOM 4778 C C . PRO C 1 152 ? 11.442 45.403 36.583 1.00 52.63 152 PRO C C 1
ATOM 4779 O O . PRO C 1 152 ? 10.250 45.129 36.715 1.00 53.15 152 PRO C O 1
ATOM 4783 N N . VAL C 1 153 ? 11.915 46.073 35.538 1.00 50.34 153 VAL C N 1
ATOM 4784 C CA . VAL C 1 153 ? 11.019 46.552 34.492 1.00 51.71 153 VAL C CA 1
ATOM 4785 C C . VAL C 1 153 ? 11.610 46.480 33.082 1.00 50.81 153 VAL C C 1
ATOM 4786 O O . VAL C 1 153 ? 12.822 46.566 32.900 1.00 50.83 153 VAL C O 1
ATOM 4790 N N . ASP C 1 154 ? 10.738 46.324 32.091 1.00 49.25 154 ASP C N 1
ATOM 4791 C CA . ASP C 1 154 ? 11.146 46.252 30.691 1.00 50.26 154 ASP C CA 1
ATOM 4792 C C . ASP C 1 154 ? 11.693 47.615 30.246 1.00 52.05 154 ASP C C 1
ATOM 4793 O O . ASP C 1 154 ? 10.927 48.531 29.937 1.00 51.86 154 ASP C O 1
ATOM 4798 N N . HIS C 1 155 ? 13.016 47.736 30.211 1.00 49.53 155 HIS C N 1
ATOM 4799 C CA . HIS C 1 155 ? 13.683 48.979 29.821 1.00 51.74 155 HIS C CA 1
ATOM 4800 C C . HIS C 1 155 ? 13.129 49.581 28.530 1.00 49.38 155 HIS C C 1
ATOM 4801 O O . HIS C 1 155 ? 12.895 50.786 28.440 1.00 46.61 155 HIS C O 1
ATOM 4808 N N . GLN C 1 156 ? 12.929 48.734 27.530 1.00 46.69 156 GLN C N 1
ATOM 4809 C CA . GLN C 1 156 ? 12.437 49.185 26.239 1.00 46.30 156 GLN C CA 1
ATOM 4810 C C . GLN C 1 156 ? 11.062 49.838 26.327 1.00 44.00 156 GLN C C 1
ATOM 4811 O O . GLN C 1 156 ? 10.809 50.853 25.675 1.00 43.67 156 GLN C O 1
ATOM 4817 N N . GLN C 1 157 ? 10.181 49.264 27.138 1.00 45.05 157 GLN C N 1
ATOM 4818 C CA . GLN C 1 157 ? 8.835 49.805 27.301 1.00 45.36 157 GLN C CA 1
ATOM 4819 C C . GLN C 1 157 ? 8.847 51.168 27.982 1.00 41.29 157 GLN C C 1
ATOM 4820 O O . GLN C 1 157 ? 8.088 52.062 27.617 1.00 41.27 157 GLN C O 1
ATOM 4826 N N . VAL C 1 158 ? 9.716 51.317 28.971 1.00 39.61 158 VAL C N 1
ATOM 4827 C CA . VAL C 1 158 ? 9.829 52.559 29.716 1.00 37.04 158 VAL C CA 1
ATOM 4828 C C . VAL C 1 158 ? 10.192 53.761 28.839 1.00 37.18 158 VAL C C 1
ATOM 4829 O O . VAL C 1 158 ? 9.758 54.885 29.111 1.00 30.50 158 VAL C O 1
ATOM 4833 N N . ILE C 1 159 ? 10.967 53.527 27.783 1.00 31.56 159 ILE C N 1
ATOM 4834 C CA . ILE C 1 159 ? 11.380 54.620 26.913 1.00 30.71 159 ILE C CA 1
ATOM 4835 C C . ILE C 1 159 ? 10.739 54.660 25.532 1.00 28.71 159 ILE C C 1
ATOM 4836 O O . ILE C 1 159 ? 10.978 55.604 24.780 1.00 30.98 159 ILE C O 1
ATOM 4841 N N . TRP C 1 160 ? 9.920 53.664 25.199 1.00 29.92 160 TRP C N 1
ATOM 4842 C CA . TRP C 1 160 ? 9.276 53.620 23.878 1.00 33.39 160 TRP C CA 1
ATOM 4843 C C . TRP C 1 160 ? 7.751 53.529 23.862 1.00 34.47 160 TRP C C 1
ATOM 4844 O O . TRP C 1 160 ? 7.105 54.024 22.933 1.00 35.58 160 TRP C O 1
ATOM 4855 N N . ASN C 1 161 ? 7.186 52.887 24.879 1.00 32.34 161 ASN C N 1
ATOM 4856 C CA . ASN C 1 161 ? 5.745 52.658 24.948 1.00 33.51 161 ASN C CA 1
ATOM 4857 C C . ASN C 1 161 ? 4.817 53.867 24.834 1.00 35.00 161 ASN C C 1
ATOM 4858 O O . ASN C 1 161 ? 4.959 54.843 25.562 1.00 34.84 161 ASN C O 1
ATOM 4863 N N . ARG C 1 162 ? 3.867 53.784 23.906 1.00 31.77 162 ARG C N 1
ATOM 4864 C CA . ARG C 1 162 ? 2.878 54.838 23.694 1.00 36.02 162 ARG C CA 1
ATOM 4865 C C . ARG C 1 162 ? 1.466 54.264 23.840 1.00 36.12 162 ARG C C 1
ATOM 4866 O O . ARG C 1 162 ? 0.481 54.943 23.555 1.00 36.79 162 ARG C O 1
ATOM 4874 N N . GLU C 1 163 ? 1.368 53.015 24.280 1.00 39.19 163 GLU C N 1
ATOM 4875 C CA . GLU C 1 163 ? 0.068 52.374 24.431 1.00 41.85 163 GLU C CA 1
ATOM 4876 C C . GLU C 1 163 ? -0.798 52.942 25.545 1.00 38.75 163 GLU C C 1
ATOM 4877 O O . GLU C 1 163 ? -2.012 53.075 25.373 1.00 40.63 163 GLU C O 1
ATOM 4883 N N . ARG C 1 164 ? -0.197 53.272 26.684 1.00 35.02 164 ARG C N 1
ATOM 4884 C CA . ARG C 1 164 ? -0.990 53.810 27.781 1.00 34.74 164 ARG C CA 1
ATOM 4885 C C . ARG C 1 164 ? -1.636 55.144 27.396 1.00 35.68 164 ARG C C 1
ATOM 4886 O O . ARG C 1 164 ? -2.834 55.335 27.610 1.00 35.17 164 ARG C O 1
ATOM 4894 N N . ILE C 1 165 ? -0.851 56.055 26.821 1.00 33.61 165 ILE C N 1
ATOM 4895 C CA . ILE C 1 165 ? -1.377 57.355 26.416 1.00 35.56 165 ILE C CA 1
ATOM 4896 C C . ILE C 1 165 ? -2.467 57.172 25.357 1.00 37.45 165 ILE C C 1
ATOM 4897 O O . ILE C 1 165 ? -3.456 57.904 25.331 1.00 37.76 165 ILE C O 1
ATOM 4902 N N . SER C 1 166 ? -2.293 56.181 24.491 1.00 38.81 166 SER C N 1
ATOM 4903 C CA . SER C 1 166 ? -3.274 55.914 23.449 1.00 40.41 166 SER C CA 1
ATOM 4904 C C . SER C 1 166 ? -4.572 55.366 24.047 1.00 40.36 166 SER C C 1
ATOM 4905 O O . SER C 1 166 ? -5.666 55.692 23.580 1.00 37.60 166 SER C O 1
ATOM 4908 N N . ASN C 1 167 ? -4.454 54.532 25.078 1.00 38.63 167 ASN C N 1
ATOM 4909 C CA . ASN C 1 167 ? -5.637 53.975 25.718 1.00 37.72 167 ASN C CA 1
ATOM 4910 C C . ASN C 1 167 ? -6.375 55.080 26.456 1.00 35.71 167 ASN C C 1
ATOM 4911 O O . ASN C 1 167 ? -7.602 55.162 26.404 1.00 34.57 167 ASN C O 1
ATOM 4916 N N . SER C 1 168 ? -5.617 55.924 27.149 1.00 32.33 168 SER C N 1
ATOM 4917 C CA . SER C 1 168 ? -6.194 57.030 27.895 1.00 37.50 168 SER C CA 1
ATOM 4918 C C . SER C 1 168 ? -7.018 57.921 26.971 1.00 39.18 168 SER C C 1
ATOM 4919 O O . SER C 1 168 ? -8.134 58.314 27.308 1.00 41.64 168 SER C O 1
ATOM 4922 N N . GLN C 1 169 ? -6.474 58.230 25.801 1.00 42.87 169 GLN C N 1
ATOM 4923 C CA . GLN C 1 169 ? -7.189 59.059 24.837 1.00 43.28 169 GLN C CA 1
ATOM 4924 C C . GLN C 1 169 ? -8.397 58.308 24.274 1.00 46.38 169 GLN C C 1
ATOM 4925 O O . GLN C 1 169 ? -9.358 58.925 23.808 1.00 47.74 169 GLN C O 1
ATOM 4931 N N . ASN C 1 170 ? -8.345 56.978 24.311 1.00 45.58 170 ASN C N 1
ATOM 4932 C CA . ASN C 1 170 ? -9.454 56.166 23.814 1.00 44.37 170 ASN C CA 1
ATOM 4933 C C . ASN C 1 170 ? -10.551 56.006 24.862 1.00 44.94 170 ASN C C 1
ATOM 4934 O O . ASN C 1 170 ? -11.549 55.334 24.616 1.00 45.76 170 ASN C O 1
ATOM 4939 N N . GLY C 1 171 ? -10.358 56.610 26.031 1.00 44.79 171 GLY C N 1
ATOM 4940 C CA . GLY C 1 171 ? -11.365 56.529 27.074 1.00 48.40 171 GLY C CA 1
ATOM 4941 C C . GLY C 1 171 ? -11.099 55.543 28.196 1.00 50.41 171 GLY C C 1
ATOM 4942 O O . GLY C 1 171 ? -11.955 55.329 29.056 1.00 53.14 171 GLY C O 1
ATOM 4943 N N . ILE C 1 172 ? -9.920 54.936 28.198 1.00 43.37 172 ILE C N 1
ATOM 4944 C CA . ILE C 1 172 ? -9.573 53.977 29.235 1.00 41.57 172 ILE C CA 1
ATOM 4945 C C . ILE C 1 172 ? -8.585 54.631 30.188 1.00 41.81 172 ILE C C 1
ATOM 4946 O O . ILE C 1 172 ? -7.379 54.622 29.954 1.00 42.94 172 ILE C O 1
ATOM 4951 N N . VAL C 1 173 ? -9.112 55.205 31.262 1.00 43.48 173 VAL C N 1
ATOM 4952 C CA . VAL C 1 173 ? -8.294 55.899 32.245 1.00 42.24 173 VAL C CA 1
ATOM 4953 C C . VAL C 1 173 ? -8.122 55.100 33.523 1.00 42.54 173 VAL C C 1
ATOM 4954 O O . VAL C 1 173 ? -9.100 54.716 34.152 1.00 44.08 173 VAL C O 1
ATOM 4958 N N . LYS C 1 174 ? -6.873 54.860 33.906 1.00 47.26 174 LYS C N 1
ATOM 4959 C CA . LYS C 1 174 ? -6.576 54.105 35.119 1.00 46.48 174 LYS C CA 1
ATOM 4960 C C . LYS C 1 174 ? -5.376 54.692 35.835 1.00 44.98 174 LYS C C 1
ATOM 4961 O O . LYS C 1 174 ? -4.412 55.143 35.212 1.00 46.03 174 LYS C O 1
ATOM 4967 N N . GLU C 1 175 ? -5.437 54.669 37.156 1.00 36.54 175 GLU C N 1
ATOM 4968 C CA . GLU C 1 175 ? -4.357 55.174 37.976 1.00 39.23 175 GLU C CA 1
ATOM 4969 C C . GLU C 1 175 ? -3.260 54.111 38.073 1.00 37.35 175 GLU C C 1
ATOM 4970 O O . GLU C 1 175 ? -3.474 52.949 37.718 1.00 33.82 175 GLU C O 1
ATOM 4976 N N . ILE C 1 176 ? -2.081 54.527 38.521 1.00 34.24 176 ILE C N 1
ATOM 4977 C CA . ILE C 1 176 ? -0.963 53.617 38.731 1.00 36.17 176 ILE C CA 1
ATOM 4978 C C . ILE C 1 176 ? -0.694 53.744 40.223 1.00 37.67 176 ILE C C 1
ATOM 4979 O O . ILE C 1 176 ? -0.337 54.823 40.694 1.00 38.64 176 ILE C O 1
ATOM 4984 N N . LYS C 1 177 ? -0.878 52.663 40.973 1.00 44.21 177 LYS C N 1
ATOM 4985 C CA . LYS C 1 177 ? -0.644 52.715 42.414 1.00 45.36 177 LYS C CA 1
ATOM 4986 C C . LYS C 1 177 ? 0.839 52.789 42.733 1.00 42.98 177 LYS C C 1
ATOM 4987 O O . LYS C 1 177 ? 1.669 52.404 41.910 1.00 42.49 177 LYS C O 1
ATOM 4993 N N . GLY C 1 178 ? 1.170 53.298 43.919 1.00 38.62 178 GLY C N 1
ATOM 4994 C CA . GLY C 1 178 ? 2.563 53.374 44.328 1.00 40.02 178 GLY C CA 1
ATOM 4995 C C . GLY C 1 178 ? 3.161 54.758 44.490 1.00 41.76 178 GLY C C 1
ATOM 4996 O O . GLY C 1 178 ? 4.110 54.949 45.258 1.00 43.17 178 GLY C O 1
ATOM 4997 N N . ALA C 1 179 ? 2.628 55.726 43.757 1.00 36.63 179 ALA C N 1
ATOM 4998 C CA . ALA C 1 179 ? 3.128 57.090 43.840 1.00 36.43 179 ALA C CA 1
ATOM 4999 C C . ALA C 1 179 ? 1.982 58.055 43.567 1.00 37.25 179 ALA C C 1
ATOM 5000 O O . ALA C 1 179 ? 0.948 57.668 43.019 1.00 35.70 179 ALA C O 1
ATOM 5002 N N . ASP C 1 180 ? 2.170 59.313 43.944 1.00 40.09 180 ASP C N 1
ATOM 5003 C CA . ASP C 1 180 ? 1.131 60.318 43.763 1.00 42.69 180 ASP C CA 1
ATOM 5004 C C . ASP C 1 180 ? 0.969 60.794 42.325 1.00 42.68 180 ASP C C 1
ATOM 5005 O O . ASP C 1 180 ? -0.149 60.929 41.833 1.00 42.01 180 ASP C O 1
ATOM 5010 N N . THR C 1 181 ? 2.082 61.033 41.644 1.00 41.14 181 THR C N 1
ATOM 5011 C CA . THR C 1 181 ? 2.017 61.517 40.272 1.00 40.70 181 THR C CA 1
ATOM 5012 C C . THR C 1 181 ? 3.154 60.990 39.404 1.00 39.89 181 THR C C 1
ATOM 5013 O O . THR C 1 181 ? 4.294 60.878 39.857 1.00 36.11 181 THR C O 1
ATOM 5017 N N . PHE C 1 182 ? 2.822 60.665 38.157 1.00 40.70 182 PHE C N 1
ATOM 5018 C CA . PHE C 1 182 ? 3.797 60.185 37.184 1.00 38.44 182 PHE C CA 1
ATOM 5019 C C . PHE C 1 182 ? 3.919 61.234 36.083 1.00 40.02 182 PHE C C 1
ATOM 5020 O O . PHE C 1 182 ? 2.912 61.731 35.568 1.00 38.82 182 PHE C O 1
ATOM 5028 N N . ILE C 1 183 ? 5.155 61.568 35.729 1.00 36.07 183 ILE C N 1
ATOM 5029 C CA . ILE C 1 183 ? 5.418 62.565 34.700 1.00 32.30 183 ILE C CA 1
ATOM 5030 C C . ILE C 1 183 ? 6.174 61.943 33.533 1.00 33.78 183 ILE C C 1
ATOM 50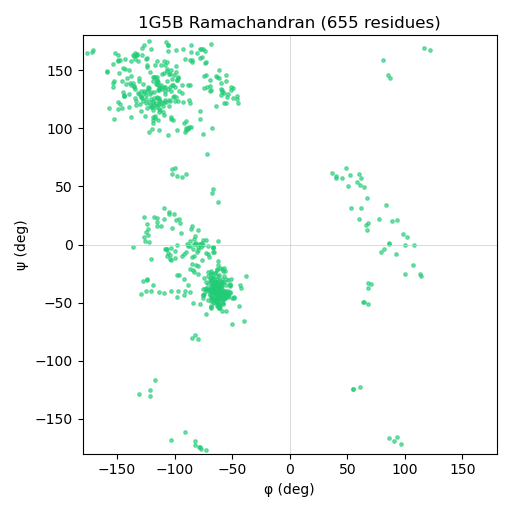31 O O . ILE C 1 183 ? 7.279 61.411 33.703 1.00 34.14 183 ILE C O 1
ATOM 5036 N N . PHE C 1 184 ? 5.574 62.030 32.348 1.00 28.90 184 PHE C N 1
ATOM 5037 C CA . PHE C 1 184 ? 6.145 61.468 31.128 1.00 26.07 184 PHE C CA 1
ATOM 5038 C C . PHE C 1 184 ? 6.319 62.489 30.000 1.00 26.94 184 PHE C C 1
ATOM 5039 O O . PHE C 1 184 ? 5.676 63.546 29.986 1.00 24.94 184 PHE C O 1
ATOM 5047 N N . GLY C 1 185 ? 7.183 62.140 29.047 1.00 23.27 185 GLY C N 1
ATOM 5048 C CA . GLY C 1 185 ? 7.418 62.968 27.877 1.00 23.49 185 GLY C CA 1
ATOM 5049 C C . GLY C 1 185 ? 7.077 62.053 26.719 1.00 25.34 185 GLY C C 1
ATOM 5050 O O . GLY C 1 185 ? 6.011 61.437 26.722 1.00 27.25 185 GLY C O 1
ATOM 5051 N N . HIS C 1 186 ? 7.973 61.968 25.738 1.00 31.32 186 HIS C N 1
ATOM 5052 C CA . HIS C 1 186 ? 7.838 61.065 24.587 1.00 29.73 186 HIS C CA 1
ATOM 5053 C C . HIS C 1 186 ? 6.698 61.254 23.582 1.00 33.38 186 HIS C C 1
ATOM 5054 O O . HIS C 1 186 ? 6.933 61.241 22.377 1.00 37.60 186 HIS C O 1
ATOM 5061 N N . THR C 1 187 ? 5.466 61.386 24.051 1.00 33.06 187 THR C N 1
ATOM 5062 C CA . THR C 1 187 ? 4.354 61.574 23.125 1.00 34.94 187 THR C CA 1
ATOM 5063 C C . THR C 1 187 ? 3.923 63.033 23.116 1.00 35.49 187 THR C C 1
ATOM 5064 O O . THR C 1 187 ? 3.364 63.527 24.093 1.00 33.56 187 THR C O 1
ATOM 5068 N N . PRO C 1 188 ? 4.187 63.742 22.009 1.00 35.04 188 PRO C N 1
ATOM 5069 C CA . PRO C 1 188 ? 3.829 65.155 21.868 1.00 38.45 188 PRO C CA 1
ATOM 5070 C C . PRO C 1 188 ? 2.344 65.399 22.109 1.00 38.92 188 PRO C C 1
ATOM 5071 O O . PRO C 1 188 ? 1.504 64.605 21.698 1.00 39.61 188 PRO C O 1
ATOM 5075 N N . ALA C 1 189 ? 2.027 66.498 22.782 1.00 36.09 189 ALA C N 1
ATOM 5076 C CA . ALA C 1 189 ? 0.640 66.839 23.064 1.00 33.97 189 ALA C CA 1
ATOM 5077 C C . ALA C 1 189 ? 0.458 68.326 22.836 1.00 32.47 189 ALA C C 1
ATOM 5078 O O . ALA C 1 189 ? 1.362 69.121 23.098 1.00 29.53 189 ALA C O 1
ATOM 5080 N N . VAL C 1 190 ? -0.716 68.700 22.349 1.00 31.96 190 VAL C N 1
ATOM 5081 C CA . VAL C 1 190 ? -0.998 70.095 22.080 1.00 33.63 190 VAL C CA 1
ATOM 5082 C C . VAL C 1 190 ? -0.861 70.939 23.340 1.00 31.09 190 VAL C C 1
ATOM 5083 O O . VAL C 1 190 ? -0.405 72.074 23.289 1.00 34.76 190 VAL C O 1
ATOM 5087 N N . LYS C 1 191 ? -1.242 70.361 24.471 1.00 31.06 191 LYS C N 1
ATOM 5088 C CA . LYS C 1 191 ? -1.143 71.014 25.773 1.00 29.63 191 LYS C CA 1
ATOM 5089 C C . LYS C 1 191 ? -0.766 69.931 26.772 1.00 27.71 191 LYS C C 1
ATOM 5090 O O . LYS C 1 191 ? -0.963 68.745 26.500 1.00 30.85 191 LYS C O 1
ATOM 5096 N N . PRO C 1 192 ? -0.218 70.311 27.939 1.00 24.89 192 PRO C N 1
ATOM 5097 C CA . PRO C 1 192 ? 0.134 69.262 28.902 1.00 27.05 192 PRO C CA 1
ATOM 5098 C C . PRO C 1 192 ? -1.158 68.506 29.231 1.00 28.67 192 PRO C C 1
ATOM 5099 O O . PRO C 1 192 ? -2.186 69.124 29.510 1.00 30.12 192 PRO C O 1
ATOM 5103 N N . LEU C 1 193 ? -1.113 67.179 29.177 1.00 29.52 193 LEU C N 1
ATOM 5104 C CA . LEU C 1 193 ? -2.300 66.369 29.437 1.00 28.49 193 LEU C CA 1
ATOM 5105 C C . LEU C 1 193 ? -2.177 65.590 30.725 1.00 29.56 193 LEU C C 1
ATOM 5106 O O . LEU C 1 193 ? -1.074 65.287 31.177 1.00 32.45 193 LEU C O 1
ATOM 5111 N N . LYS C 1 194 ? -3.318 65.264 31.316 1.00 28.24 194 LYS C N 1
ATOM 5112 C CA . LYS C 1 194 ? -3.328 64.491 32.544 1.00 31.29 194 LYS C CA 1
ATOM 5113 C C . LYS C 1 194 ? -4.505 63.528 32.562 1.00 31.25 194 LYS C C 1
ATOM 5114 O O . LYS C 1 194 ? -5.652 63.923 32.330 1.00 29.19 194 LYS C O 1
ATOM 5120 N N . PHE C 1 195 ? -4.200 62.260 32.820 1.00 30.00 195 PHE C N 1
ATOM 5121 C CA . PHE C 1 195 ? -5.198 61.204 32.898 1.00 30.86 195 PHE C CA 1
ATOM 5122 C C . PHE C 1 195 ? -4.924 60.467 34.203 1.00 33.71 195 PHE C C 1
ATOM 5123 O O . PHE C 1 195 ? -3.827 59.934 34.405 1.00 34.92 195 PHE C O 1
ATOM 5131 N N . ALA C 1 196 ? -5.916 60.442 35.089 1.00 30.67 196 ALA C N 1
ATOM 5132 C CA . ALA C 1 196 ? -5.745 59.814 36.390 1.00 28.55 196 ALA C CA 1
ATOM 5133 C C . ALA C 1 196 ? -4.527 60.496 37.003 1.00 31.63 196 ALA C C 1
ATOM 5134 O O . ALA C 1 196 ? -4.490 61.724 37.094 1.00 32.27 196 ALA C O 1
ATOM 5136 N N . ASN C 1 197 ? -3.520 59.722 37.401 1.00 30.27 197 ASN C N 1
ATOM 5137 C CA . ASN C 1 197 ? -2.324 60.322 37.987 1.00 33.11 197 ASN C CA 1
ATOM 5138 C C . ASN C 1 197 ? -1.111 60.342 37.043 1.00 32.18 197 ASN C C 1
ATOM 5139 O O . ASN C 1 197 ? 0.032 60.365 37.493 1.00 34.16 197 ASN C O 1
ATOM 5144 N N . GLN C 1 198 ? -1.369 60.348 35.739 1.00 27.22 198 GLN C N 1
ATOM 5145 C CA . GLN C 1 198 ? -0.298 60.391 34.745 1.00 29.50 198 GLN C CA 1
ATOM 5146 C C . GLN C 1 198 ? -0.278 61.725 34.001 1.00 29.89 198 GLN C C 1
ATOM 5147 O O . GLN C 1 198 ? -1.266 62.117 33.378 1.00 30.35 198 GLN C O 1
ATOM 5153 N N . MET C 1 199 ? 0.855 62.412 34.071 1.00 34.27 199 MET C N 1
ATOM 5154 C CA . MET C 1 199 ? 1.027 63.693 33.398 1.00 35.09 199 MET C CA 1
ATOM 5155 C C . MET C 1 199 ? 1.959 63.574 32.198 1.00 34.55 199 MET C C 1
ATOM 5156 O O . MET C 1 199 ? 3.053 63.009 32.296 1.00 34.35 199 MET C O 1
ATOM 5161 N N . TYR C 1 200 ? 1.528 64.129 31.073 1.00 27.64 200 TYR C N 1
ATOM 5162 C CA . TYR C 1 200 ? 2.330 64.125 29.855 1.00 28.70 200 TYR C CA 1
ATOM 5163 C C . TYR C 1 200 ? 2.716 65.564 29.547 1.00 27.90 200 TYR C C 1
ATOM 5164 O O . TYR C 1 200 ? 1.858 66.402 29.247 1.00 28.09 200 TYR C O 1
ATOM 5173 N N . ILE C 1 201 ? 4.008 65.856 29.631 1.00 25.65 201 ILE C N 1
ATOM 5174 C CA . ILE C 1 201 ? 4.468 67.222 29.424 1.00 25.04 201 ILE C CA 1
ATOM 5175 C C . ILE C 1 201 ? 5.293 67.519 28.182 1.00 25.61 201 ILE C C 1
ATOM 5176 O O . ILE C 1 201 ? 5.945 68.560 28.107 1.00 25.84 201 ILE C O 1
ATOM 5181 N N . ASP C 1 202 ? 5.278 66.616 27.210 1.00 29.82 202 ASP C N 1
ATOM 5182 C CA . ASP C 1 202 ? 6.012 66.868 25.978 1.00 28.70 202 ASP C CA 1
ATOM 5183 C C . ASP C 1 202 ? 5.053 67.624 25.059 1.00 30.52 202 ASP C C 1
ATOM 5184 O O . ASP C 1 202 ? 4.173 67.030 24.445 1.00 30.96 202 ASP C O 1
ATOM 5189 N N . THR C 1 203 ? 5.208 68.942 24.994 1.00 27.13 203 THR C N 1
ATOM 5190 C CA . THR C 1 203 ? 4.352 69.751 24.142 1.00 29.18 203 THR C CA 1
ATOM 5191 C C . THR C 1 203 ? 5.011 70.039 22.782 1.00 30.80 203 THR C C 1
ATOM 5192 O O . THR C 1 203 ? 4.654 70.992 22.087 1.00 30.78 203 THR C O 1
ATOM 5196 N N . GLY C 1 204 ? 5.974 69.192 22.419 1.00 28.91 204 GLY C N 1
ATOM 5197 C CA . GLY C 1 204 ? 6.659 69.311 21.141 1.00 27.12 204 GLY C CA 1
ATOM 5198 C C . GLY C 1 204 ? 7.426 70.593 20.882 1.00 30.78 204 GLY C C 1
ATOM 5199 O O . GLY C 1 204 ? 7.249 71.214 19.832 1.00 32.37 204 GLY C O 1
ATOM 5200 N N . ALA C 1 205 ? 8.287 70.985 21.819 1.00 26.21 205 ALA C N 1
ATOM 5201 C CA . ALA C 1 205 ? 9.073 72.209 21.669 1.00 30.01 205 ALA C CA 1
ATOM 5202 C C . ALA C 1 205 ? 9.826 72.282 20.336 1.00 32.17 205 ALA C C 1
ATOM 5203 O O . ALA C 1 205 ? 9.889 73.341 19.707 1.00 32.39 205 ALA C O 1
ATOM 5205 N N . VAL C 1 206 ? 10.390 71.160 19.901 1.00 29.89 206 VAL C N 1
ATOM 5206 C CA . VAL C 1 206 ? 11.141 71.148 18.658 1.00 31.10 206 VAL C CA 1
ATOM 5207 C C . VAL C 1 206 ? 10.249 71.299 17.420 1.00 35.60 206 VAL C C 1
ATOM 5208 O O . VAL C 1 206 ? 10.713 71.748 16.372 1.00 35.59 206 VAL C O 1
ATOM 5212 N N . PHE C 1 207 ? 8.973 70.939 17.543 1.00 36.50 207 PHE C N 1
ATOM 5213 C CA . PHE C 1 207 ? 8.043 71.048 16.419 1.00 38.63 207 PHE C CA 1
ATOM 5214 C C . PHE C 1 207 ? 7.370 72.415 16.350 1.00 37.21 207 PHE C C 1
ATOM 5215 O O . PHE C 1 207 ? 7.097 72.919 15.265 1.00 38.83 207 PHE C O 1
ATOM 5223 N N . CYS C 1 208 ? 7.099 73.011 17.507 1.00 39.22 208 CYS C N 1
ATOM 5224 C CA . CYS C 1 208 ? 6.393 74.289 17.543 1.00 39.40 208 CYS C CA 1
ATOM 5225 C C . CYS C 1 208 ? 6.940 75.341 18.497 1.00 40.45 208 CYS C C 1
ATOM 5226 O O . CYS C 1 208 ? 6.389 76.441 18.578 1.00 42.95 208 CYS C O 1
ATOM 5229 N N . GLY C 1 209 ? 7.987 75.007 19.244 1.00 37.38 209 GLY C N 1
ATOM 5230 C CA . GLY C 1 209 ? 8.562 75.978 20.162 1.00 35.67 209 GLY C CA 1
ATOM 5231 C C . GLY C 1 209 ? 7.943 76.059 21.549 1.00 35.22 209 GLY C C 1
ATOM 5232 O O . GLY C 1 209 ? 8.381 76.868 22.363 1.00 35.62 209 GLY C O 1
ATOM 5233 N N . ASN C 1 210 ? 6.937 75.228 21.824 1.00 33.78 210 ASN C N 1
ATOM 5234 C CA . ASN C 1 210 ? 6.261 75.219 23.126 1.00 32.59 210 ASN C CA 1
ATOM 5235 C C . ASN C 1 210 ? 6.936 74.232 24.084 1.00 31.49 210 ASN C C 1
ATOM 5236 O O . ASN C 1 210 ? 6.670 73.031 24.052 1.00 28.72 210 ASN C O 1
ATOM 5241 N N . LEU C 1 211 ? 7.813 74.746 24.936 1.00 30.46 211 LEU C N 1
ATOM 5242 C CA . LEU C 1 211 ? 8.525 73.909 25.891 1.00 33.73 211 LEU C CA 1
ATOM 5243 C C . LEU C 1 211 ? 7.843 74.006 27.252 1.00 32.03 211 LEU C C 1
ATOM 5244 O O . LEU C 1 211 ? 7.695 75.094 27.798 1.00 33.23 211 LEU C O 1
ATOM 5249 N N . THR C 1 212 ? 7.437 72.865 27.795 1.00 28.82 212 THR C N 1
ATOM 5250 C CA . THR C 1 212 ? 6.752 72.833 29.084 1.00 29.23 212 THR C CA 1
ATOM 5251 C C . THR C 1 212 ? 7.674 72.603 30.280 1.00 32.68 212 THR C C 1
ATOM 5252 O O . THR C 1 212 ? 8.490 71.681 30.277 1.00 31.23 212 THR C O 1
ATOM 5256 N N . LEU C 1 213 ? 7.524 73.453 31.293 1.00 30.44 213 LEU C N 1
ATOM 5257 C CA . LEU C 1 213 ? 8.275 73.371 32.546 1.00 32.08 213 LEU C CA 1
ATOM 5258 C C . LEU C 1 213 ? 7.211 73.430 33.638 1.00 34.11 213 LEU C C 1
ATOM 5259 O O . LEU C 1 213 ? 6.517 74.440 33.771 1.00 34.05 213 LEU C O 1
ATOM 5264 N N . ILE C 1 214 ? 7.052 72.354 34.398 1.00 36.72 214 ILE C N 1
ATOM 5265 C CA . ILE C 1 214 ? 6.072 72.361 35.474 1.00 38.77 214 ILE C CA 1
ATOM 5266 C C . ILE C 1 214 ? 6.812 72.346 36.803 1.00 38.49 214 ILE C C 1
ATOM 5267 O O . ILE C 1 214 ? 7.762 71.585 36.988 1.00 37.69 214 ILE C O 1
ATOM 5272 N N . GLN C 1 215 ? 6.390 73.210 37.717 1.00 36.97 215 GLN C N 1
ATOM 5273 C CA . GLN C 1 215 ? 7.019 73.298 39.032 1.00 39.64 215 GLN C CA 1
ATOM 5274 C C . GLN C 1 215 ? 6.386 72.292 39.991 1.00 36.84 215 GLN C C 1
ATOM 5275 O O . GLN C 1 215 ? 5.183 72.316 40.206 1.00 37.72 215 GLN C O 1
ATOM 5281 N N . VAL C 1 216 ? 7.196 71.399 40.553 1.00 38.24 216 VAL C N 1
ATOM 5282 C CA . VAL C 1 216 ? 6.688 70.391 41.481 1.00 38.08 216 VAL C CA 1
ATOM 5283 C C . VAL C 1 216 ? 7.001 70.701 42.949 1.00 38.94 216 VAL C C 1
ATOM 5284 O O . VAL C 1 216 ? 6.501 70.027 43.848 1.00 42.89 216 VAL C O 1
ATOM 5288 N N . GLN C 1 217 ? 7.828 71.713 43.187 1.00 35.13 217 GLN C N 1
ATOM 5289 C CA . GLN C 1 217 ? 8.182 72.122 44.545 1.00 38.66 217 GLN C CA 1
ATOM 5290 C C . GLN C 1 217 ? 8.553 73.598 44.561 1.00 40.68 217 GLN C C 1
ATOM 5291 O O . GLN C 1 217 ? 9.232 74.084 43.656 1.00 40.30 217 GLN C O 1
ATOM 5297 N N . GLY C 1 218 ? 8.109 74.308 45.593 1.00 40.65 218 GLY C N 1
ATOM 5298 C CA . GLY C 1 218 ? 8.419 75.722 45.690 1.00 47.78 218 GLY C CA 1
ATOM 5299 C C . GLY C 1 218 ? 7.172 76.577 45.763 1.00 52.85 218 GLY C C 1
ATOM 5300 O O . GLY C 1 218 ? 6.069 76.100 45.496 1.00 51.75 218 GLY C O 1
ATOM 5301 N N . ALA C 1 219 ? 7.351 77.846 46.117 1.00 73.83 219 ALA C N 1
ATOM 5302 C CA . ALA C 1 219 ? 6.235 78.780 46.247 1.00 79.90 219 ALA C CA 1
ATOM 5303 C C . ALA C 1 219 ? 5.288 78.755 45.047 1.00 82.99 219 ALA C C 1
ATOM 5304 O O . ALA C 1 219 ? 4.068 78.709 45.212 1.00 83.21 219 ALA C O 1
ATOM 5306 N N . GLY C 1 220 ? 5.848 78.779 43.843 1.00 78.94 220 GLY C N 1
ATOM 5307 C CA . GLY C 1 220 ? 5.014 78.766 42.654 1.00 84.10 220 GLY C CA 1
ATOM 5308 C C . GLY C 1 220 ? 4.481 77.398 42.264 1.00 87.99 220 GLY C C 1
ATOM 5309 O O . GLY C 1 220 ? 3.697 77.286 41.321 1.00 89.96 220 GLY C O 1
ATOM 5310 N N . ALA C 1 221 ? 4.898 76.359 42.984 1.00 88.44 221 ALA C N 1
ATOM 5311 C CA . ALA C 1 221 ? 4.464 74.995 42.694 1.00 90.31 221 ALA C CA 1
ATOM 5312 C C . ALA C 1 221 ? 2.959 74.823 42.869 1.00 92.14 221 ALA C C 1
ATOM 5313 O O . ALA C 1 221 ? 2.550 74.010 43.726 1.00 93.50 221 ALA C O 1
#

InterPro domains:
  IPR004843 Calcineurin-like, phosphoesterase domain [PF00149] (14-187)
  IPR006186 Serine/threonine-specific protein phosphatase/bis(5-nucleosyl)-tetraphosphatase [PS00125] (72-77)
  IPR029052 Metallo-dependent phosphatase-like [G3DSA:3.60.21.10] (1-221)
  IPR029052 Metallo-dependent phosphatase-like [SSF56300] (3-218)
  IPR050126 Diadenosine polyphosphate hydrolase [PTHR42850] (6-216)

Foldseek 3Di:
DAQEDEDEVVQAAWEKEWAAAAQVLVLVVVVCVVVVPDLVGYAYEYQENQHFLFDRRLNSLCQVVRPRYAYAYAVLLVLVLQCPDPPHNNVVNVVGGVCVLVVDDPVSVVSSVVSSVVSVVHHQWYWYQDPNFIEIHGAADDPALEDDPPDDDDSCCRHPDPVQVVVQVVVDAHARHHGQAYEYENDADCQWDDTHRYIYQHPPCSNPNDMDMGIPHHD/DEQEAEDEPVQAAWEKEWFAQAQVQVLVVVVCVVQVPDLVGYAYEYQENQHFLFDRRLNSLCQVVGPRYAYAYAVLLVLVLCCPDPDNSVVVNVVRGPCVLVVDDPVSNVSSSVSSVVSVVHHQWYWYADPNFIEIHGAADFPDLEDDGPDDDDSCCRRPPPVQVVCVVVPNAHHRHDGQAYEYENDADCQWDDGHRYIYQHPPCSNPNDMDMGIPHHDDD/DEQEAEDECVQAAWEKEWFAQAQVQVLVVVVCVVVVPDLVGAAYEYQENQHFLDDRNLNSLCQCVGPRYAYAYAVLLVLLLQCVDPPHNVVVSVVRGPVVLVVDDPVSVVSSNVSSVVSVVHHQWYWYAAPNFTEIHGAADFPALEDDGRPDDDSCCRRPPPVVVVVQVVPDAHHRHHGQAYEYERDADCQWDDGHRYIYQHPPCSVPNDMDMGIPHHPVD

Solvent-accessible surface area: 31036 Å² total; per-residue (Å²): 70,104,30,10,36,101,8,76,0,102,157,70,104,16,0,28,1,0,1,4,0,18,2,18,58,75,33,0,68,85,64,11,118,112,59,49,29,39,76,185,116,2,0,0,0,0,0,0,3,0,0,0,87,18,93,43,4,6,57,0,0,58,0,28,54,79,114,30,4,80,4,0,8,0,4,18,0,22,13,1,22,69,6,51,51,190,200,29,35,46,5,46,0,76,13,18,17,0,27,29,6,112,126,43,87,179,112,82,58,125,70,1,108,50,4,5,138,105,0,57,109,17,4,2,0,0,6,0,69,4,180,142,93,66,34,0,0,0,0,5,4,0,41,56,107,91,14,107,71,20,58,44,20,71,55,72,72,0,0,87,20,105,123,41,7,48,59,7,107,112,60,102,65,140,114,0,130,40,18,55,16,0,0,0,1,11,20,81,23,136,150,68,46,124,36,50,14,0,33,4,0,7,9,10,6,51,151,86,38,72,7,17,30,31,62,22,20,42,124,130,197,104,13,58,128,15,74,0,95,158,58,104,18,0,30,0,0,0,5,0,17,2,19,65,72,40,0,62,75,35,8,75,5,27,15,30,42,75,186,107,2,0,0,0,0,0,0,4,0,0,0,152,18,94,42,4,6,62,0,0,61,4,28,63,74,100,34,5,90,3,0,11,0,4,16,0,44,8,0,18,53,4,49,55,192,189,56,60,41,98,89,0,81,147,34,22,0,30,33,4,108,131,35,85,191,114,70,51,128,71,0,104,51,6,5,136,105,0,59,103,20,3,10,0,0,3,0,64,5,182,144,95,67,32,0,0,0,0,5,3,0,35,71,87,95,10,107,86,43,53,116,18,77,75,102,59,0,5,56,23,113,116,39,7,53,51,5,110,118,60,121,75,120,90,0,130,41,16,58,18,0,0,0,1,19,29,88,20,136,147,65,51,120,37,44,16,1,38,3,1,6,9,9,4,52,185,85,42,66,4,16,22,32,51,21,18,42,80,34,115,116,113,82,5,54,124,12,65,0,92,154,68,101,21,0,29,0,0,1,5,0,8,1,21,58,73,33,0,74,85,69,11,118,116,50,48,30,37,71,184,113,2,0,0,0,0,0,0,3,1,0,0,126,21,97,43,4,15,70,0,0,60,3,29,61,75,114,28,3,62,2,0,14,0,3,5,1,42,24,1,22,71,2,20,41,116,141,14,48,14,80,121,1,74,154,56,30,0,26,34,9,108,130,40,83,107,108,106,20,115,64,0,59,48,5,6,135,95,0,61,104,19,4,5,0,0,4,0,62,5,184,141,95,73,35,0,0,0,0,5,2,0,36,66,102,85,11,88,84,24,40,113,17,77,77,96,49,0,6,91,22,108,121,40,10,50,61,5,117,110,63,92,78,127,106,0,150,43,15,61,15,0,0,0,0,9,27,67,14,141,144,68,56,120,40,45,11,1,34,4,1,5,8,4,6,40,126,94,41,69,5,14,26,32,34,18,18,28,119,58,83

Nearest PDB structures (foldseek):
  1g5b-assembly2_B  TM=9.978E-01  e=1.233E-47  Lambdavirus lambda
  2qjc-assembly1_A  TM=7.090E-01  e=8.891E-12  Trypanosoma brucei
  2dfj-assembly1_B  TM=6.774E-01  e=2.395E-08  Shigella flexneri 2a
  1wao-assembly4_4  TM=6.295E-01  e=7.415E-09  Homo sapiens
  4ja7-assembly1_A  TM=6.283E-01  e=3.689E-08  Rattus norvegicus

Radius of gyration: 32.25 Å; Cα contacts (8 Å, |Δi|>4): 1492; chains: 3; bounding box: 85×83×59 Å